Protein 3AQE (pdb70)

CATH classification: 1.10.150.510

GO terms:
  GO:0015026 coreceptor activity (F, IDA)
  GO:1990410 adrenomedullin receptor signaling pathway (P, IDA)
  GO:0150060 amylin receptor 2 signaling pathway (P, IDA)
  GO:0005886 plasma membrane (C, EXP)
  GO:0005515 protein binding (F, IPI)
  GO:0005764 lysosome (C, TAS)
  GO:0005886 plasma membrane (C, TAS)
  GO:0005905 clathrin-coated pit (C, TAS)
  GO:0001525 angiogenesis (P, IDA)
  GO:0034333 adherens junction assembly (P, IDA)
  GO:0005737 cytoplasm (C, IDA)
  GO:0005886 plasma membrane (C, IDA)
  GO:0009986 cell surface (C, IDA)
  GO:0043116 negative regulation of vascular permeability (P, IDA)
  GO:0010628 positive regulation of gene expression (P, IDA)
  GO:0015031 protein transport (P, IDA)
  GO:0043235 signaling receptor complex (C, IDA)
  GO:1903143 adrenomedullin receptor complex (C, IDA)
  GO:2000352 negative regulation of endothelial cell apoptotic process (P, IDA)
  GO:0031623 receptor internalization (P, IDA)

Nearest PDB structures (foldseek):
  2xvt-assembly6_D  TM=1.012E+00  e=6.527E-10  Homo sapiens
  3aqe-assembly6_F  TM=1.008E+00  e=2.332E-09  Homo sapiens
  2xvt-assembly1_F  TM=1.004E+00  e=2.332E-09  Homo sapiens
  3aqe-assembly7_C  TM=9.959E-01  e=2.332E-09  Homo sapiens
  3n7p-assembly1_R  TM=8.154E-01  e=2.521E-03  Homo sapiens

Secondary structure (DSSP, 8-state):
-HHHHHHHHHHHHHH--TTGGGTT----HHHHHHHHHHHHHHHHHTT--SS-HHHHHHHHHHIIIIITT--S--/-HHHHHHHHHHHHHH--TTGGGTT----HHHHHHHHHHHHHHHHHTT--SS-HHHHHHHHHHIIIIITT--S--/-HHHHHHHHHHHHHH--TTGGGTT----HHHHHHHHHHHHHHHHHTT--SS-HHHHHHHHHHIIIIITT--/-HHHHHHHHHHHHHH--TTGGGTT----HHHHHHHHHHHHHHHHHTT--SS-HHHHHHHHHHIIIIITT---/-HHHHHHHHHHHHHH--TTGGGTT----HHHHHHHHHHHHHHHHHTT--SS-HHHHHHHHHHIIIIITTS-S--/-HHHHHHHHHHHHHH--TTGGGTT----HHHHHHHHHHHHHHHHHTT--SS-HHHHHHHHHHIIIIITT----

Solvent-accessible surface area: 21920 Å² total

Sequence (438 aa):
NYETAVQFCWNHYKDQDPIEKDWCDWAISRPYSTLRDCLEHFAELFDLGFPNPLAERIIFETHQIHFANCSLVQNYETAVQFCWNHYKDQDPIEKDWCDWAISRPYSTLRDCLEHFAELFDLGFPNPLAERIIFETHQIHFANCSLVQNYETAVQFCWNHYKDQDPIEKDWCDWAISRPYSTLRDCLEHFAELFDLGFPNPLAERIIFETHQIHFANCSNYETAVQFCWNHYKDQDPIEKDWCDWAISRPYSTLRDCLEHFAELFDLGFPNPLAERIIFETHQIHFANCSLNYETAVQFCWNHYKDQDPIEKDWCDWAISRPYSTLRDCLEHFAELFDLGFPNPLAERIIFETHQIHFANCSLVQNYETAVQFCWNHYKDQDPIEKDWCDWAISRPYSTLRDCLEHFAELFDLGFPNPLAERIIFETHQIHFANCSLV

InterPro domains:
  IPR006985 Receptor activity modifying protein [PF04901] (66-172)
  IPR006985 Receptor activity modifying protein [PTHR14076] (7-173)
  IPR038126 RAMP domain superfamily [G3DSA:1.10.150.510] (47-139)

Organism: Homo sapiens (NCBI:txid9606)

Structure (mmCIF, N/CA/C/O backbone):
data_3AQE
#
_entry.id   3AQE
#
_cell.length_a   59.571
_cell.length_b   89.729
_cell.length_c   91.998
_cell.angle_alpha   90.00
_cell.angle_beta   90.00
_cell.angle_gamma   90.00
#
_symmetry.space_group_name_H-M   'P 21 21 21'
#
loop_
_entity.id
_entity.type
_entity.pdbx_description
1 polymer 'Receptor activity-modifying protein 2'
2 water water
#
loop_
_atom_site.group_PDB
_atom_site.id
_atom_site.type_symbol
_atom_site.label_atom_id
_atom_site.label_alt_id
_atom_site.label_comp_id
_atom_site.label_asym_id
_atom_site.label_entity_id
_atom_site.label_seq_id
_atom_site.pdbx_PDB_ins_code
_atom_site.Cartn_x
_atom_site.Cartn_y
_atom_site.Cartn_z
_atom_site.occupancy
_atom_site.B_iso_or_equiv
_atom_site.auth_seq_id
_atom_site.auth_comp_id
_atom_site.auth_asym_id
_atom_site.auth_atom_id
_atom_site.pdbx_PDB_model_num
ATOM 1 N N . ASN A 1 12 ? 2.279 75.259 57.979 1.00 51.45 60 ASN A N 1
ATOM 2 C CA . ASN A 1 12 ? 2.887 74.476 56.912 1.00 40.65 60 ASN A CA 1
ATOM 3 C C . ASN A 1 12 ? 4.398 74.706 56.844 1.00 42.13 60 ASN A C 1
ATOM 4 O O . ASN A 1 12 ? 4.855 75.769 56.424 1.00 34.62 60 ASN A O 1
ATOM 9 N N . TYR A 1 13 ? 5.169 73.707 57.263 1.00 31.08 61 TYR A N 1
ATOM 10 C CA . TYR A 1 13 ? 6.624 73.820 57.282 1.00 29.50 61 TYR A CA 1
ATOM 11 C C . TYR A 1 13 ? 7.194 73.902 55.870 1.00 23.85 61 TYR A C 1
ATOM 12 O O . TYR A 1 13 ? 8.179 74.604 55.631 1.00 27.16 61 TYR A O 1
ATOM 21 N N . GLU A 1 14 ? 6.569 73.185 54.939 1.00 26.44 62 GLU A N 1
ATOM 22 C CA . GLU A 1 14 ? 7.027 73.154 53.553 1.00 29.67 62 GLU A CA 1
ATOM 23 C C . GLU A 1 14 ? 7.010 74.547 52.934 1.00 33.86 62 GLU A C 1
ATOM 24 O O . GLU A 1 14 ? 7.913 74.914 52.181 1.00 32.29 62 GLU A O 1
ATOM 30 N N . THR A 1 15 ? 5.973 75.314 53.256 1.00 28.55 63 THR A N 1
ATOM 31 C CA . THR A 1 15 ? 5.838 76.677 52.756 1.00 30.15 63 THR A CA 1
ATOM 32 C C . THR A 1 15 ? 6.892 77.592 53.369 1.00 24.07 63 THR A C 1
ATOM 33 O O . THR A 1 15 ? 7.515 78.393 52.672 1.00 28.31 63 THR A O 1
ATOM 37 N N . ALA A 1 16 ? 7.085 77.468 54.679 1.00 18.31 64 ALA A N 1
ATOM 38 C CA . ALA A 1 16 ? 8.085 78.260 55.384 1.00 19.53 64 ALA A CA 1
ATOM 39 C C . ALA A 1 16 ? 9.487 77.974 54.851 1.00 21.00 64 ALA A C 1
ATOM 40 O O . ALA A 1 16 ? 10.307 78.883 54.719 1.00 13.34 64 ALA A O 1
ATOM 42 N N . VAL A 1 17 ? 9.757 76.708 54.543 1.00 17.84 65 VAL A N 1
ATOM 43 C CA . VAL A 1 17 ? 11.051 76.316 53.995 1.00 23.35 65 VAL A CA 1
ATOM 44 C C . VAL A 1 17 ? 11.304 76.968 52.635 1.00 20.89 65 VAL A C 1
ATOM 45 O O . VAL A 1 17 ? 12.408 77.442 52.363 1.00 17.00 65 VAL A O 1
ATOM 49 N N . GLN A 1 18 ? 10.281 77.003 51.787 1.00 22.59 66 GLN A N 1
ATOM 50 C CA . GLN A 1 18 ? 10.404 77.672 50.495 1.00 21.72 66 GLN A CA 1
ATOM 51 C C . GLN A 1 18 ? 10.686 79.160 50.675 1.00 26.95 66 GLN A C 1
ATOM 52 O O . GLN A 1 18 ? 11.431 79.759 49.899 1.00 25.65 66 GLN A O 1
ATOM 58 N N . PHE A 1 19 ? 10.092 79.745 51.709 1.00 21.73 67 PHE A N 1
ATOM 59 C CA . PHE A 1 19 ? 10.369 81.126 52.081 1.00 23.88 67 PHE A CA 1
ATOM 60 C C . PHE A 1 19 ? 11.837 81.309 52.477 1.00 27.89 67 PHE A C 1
ATOM 61 O O . PHE A 1 19 ? 12.485 82.271 52.056 1.00 21.70 67 PHE A O 1
ATOM 69 N N . CYS A 1 20 ? 12.358 80.389 53.287 1.00 20.40 68 CYS A N 1
ATOM 70 C CA . CYS A 1 20 ? 13.765 80.432 53.681 1.00 23.34 68 CYS A CA 1
ATOM 71 C C . CYS A 1 20 ? 14.651 80.293 52.453 1.00 18.97 68 CYS A C 1
ATOM 72 O O . CYS A 1 20 ? 15.582 81.071 52.250 1.00 17.89 68 CYS A O 1
ATOM 75 N N . TRP A 1 21 ? 14.336 79.300 51.628 1.00 19.50 69 TRP A N 1
ATOM 76 C CA . TRP A 1 21 ? 15.144 78.972 50.463 1.00 17.71 69 TRP A CA 1
ATOM 77 C C . TRP A 1 21 ? 15.165 80.095 49.430 1.00 20.84 69 TRP A C 1
ATOM 78 O O . TRP A 1 21 ? 16.201 80.364 48.820 1.00 22.28 69 TRP A O 1
ATOM 89 N N . ASN A 1 22 ? 14.023 80.748 49.232 1.00 22.35 70 ASN A N 1
ATOM 90 C CA . ASN A 1 22 ? 13.947 81.838 48.264 1.00 22.31 70 ASN A CA 1
ATOM 91 C C . ASN A 1 22 ? 14.653 83.111 48.727 1.00 24.81 70 ASN A C 1
ATOM 92 O O . ASN A 1 22 ? 15.181 83.858 47.906 1.00 28.47 70 ASN A O 1
ATOM 97 N N . HIS A 1 23 ? 14.662 83.364 50.033 1.00 19.39 71 HIS A N 1
ATOM 98 C CA . HIS A 1 23 ? 15.431 84.485 50.562 1.00 21.46 71 HIS A CA 1
ATOM 99 C C . HIS A 1 23 ? 16.924 84.220 50.384 1.00 24.47 71 HIS A C 1
ATOM 100 O O . HIS A 1 23 ? 17.690 85.113 50.017 1.00 22.09 71 HIS A O 1
ATOM 107 N N . TYR A 1 24 ? 17.322 82.979 50.647 1.00 17.49 72 TYR A N 1
ATOM 108 C CA . TYR A 1 24 ? 18.705 82.543 50.494 1.00 19.64 72 TYR A CA 1
ATOM 109 C C . TYR A 1 24 ? 19.157 82.662 49.041 1.00 19.68 72 TYR A C 1
ATOM 110 O O . TYR A 1 24 ? 20.241 83.177 48.761 1.00 16.09 72 TYR A O 1
ATOM 119 N N . LYS A 1 25 ? 18.325 82.183 48.119 1.00 19.37 73 LYS A N 1
ATOM 120 C CA . LYS A 1 25 ? 18.632 82.287 46.695 1.00 23.06 73 LYS A CA 1
ATOM 121 C C . LYS A 1 25 ? 18.781 83.744 46.258 1.00 25.05 73 LYS A C 1
ATOM 122 O O . LYS A 1 25 ? 19.636 84.063 45.429 1.00 27.73 73 LYS A O 1
ATOM 128 N N . ASP A 1 26 ? 17.962 84.626 46.825 1.00 26.56 74 ASP A N 1
ATOM 129 C CA . ASP A 1 26 ? 18.048 86.051 46.513 1.00 28.20 74 ASP A CA 1
ATOM 130 C C . ASP A 1 26 ? 19.372 86.666 46.969 1.00 25.36 74 ASP A C 1
ATOM 131 O O . ASP A 1 26 ? 19.854 87.624 46.370 1.00 29.98 74 ASP A O 1
ATOM 136 N N . GLN A 1 27 ? 19.954 86.118 48.032 1.00 25.09 75 GLN A N 1
ATOM 137 C CA . GLN A 1 27 ? 21.237 86.606 48.530 1.00 26.75 75 GLN A CA 1
ATOM 138 C C . GLN A 1 27 ? 22.403 86.007 47.749 1.00 24.38 75 GLN A C 1
ATOM 139 O O . GLN A 1 27 ? 23.427 86.660 47.549 1.00 26.46 75 GLN A O 1
ATOM 153 N N . ASP A 1 29 ? 22.360 84.602 44.482 1.00 25.50 77 ASP A N 1
ATOM 154 C CA . ASP A 1 29 ? 22.381 84.958 43.057 1.00 27.45 77 ASP A CA 1
ATOM 155 C C . ASP A 1 29 ? 23.302 86.130 42.662 1.00 26.42 77 ASP A C 1
ATOM 156 O O . ASP A 1 29 ? 24.061 86.008 41.702 1.00 31.78 77 ASP A O 1
ATOM 161 N N . PRO A 1 30 ? 23.242 87.265 43.391 1.00 31.52 78 PRO A N 1
ATOM 162 C CA . PRO A 1 30 ? 24.054 88.412 42.959 1.00 34.26 78 PRO A CA 1
ATOM 163 C C . PRO A 1 30 ? 25.555 88.236 43.197 1.00 42.67 78 PRO A C 1
ATOM 164 O O . PRO A 1 30 ? 26.348 89.036 42.700 1.00 38.13 78 PRO A O 1
ATOM 168 N N . ILE A 1 31 ? 25.938 87.209 43.949 1.00 27.30 79 ILE A N 1
ATOM 169 C CA . ILE A 1 31 ? 27.340 87.006 44.297 1.00 22.09 79 ILE A CA 1
ATOM 170 C C . ILE A 1 31 ? 27.879 85.653 43.832 1.00 25.31 79 ILE A C 1
ATOM 171 O O . ILE A 1 31 ? 28.705 85.039 44.510 1.00 19.42 79 ILE A O 1
ATOM 176 N N . GLU A 1 32 ? 27.420 85.207 42.666 1.00 24.86 80 GLU A N 1
ATOM 177 C CA . GLU A 1 32 ? 27.814 83.915 42.108 1.00 26.31 80 GLU A CA 1
ATOM 178 C C . GLU A 1 32 ? 29.324 83.803 41.910 1.00 31.28 80 GLU A C 1
ATOM 179 O O . GLU A 1 32 ? 29.890 82.707 41.942 1.00 36.27 80 GLU A O 1
ATOM 185 N N . LYS A 1 33 ? 29.971 84.947 41.716 1.00 43.30 81 LYS A N 1
ATOM 186 C CA . LYS A 1 33 ? 31.411 85.003 41.509 1.00 42.44 81 LYS A CA 1
ATOM 187 C C . LYS A 1 33 ? 32.146 84.673 42.807 1.00 47.47 81 LYS A C 1
ATOM 188 O O . LYS A 1 33 ? 33.324 84.315 42.792 1.00 49.59 81 LYS A O 1
ATOM 194 N N . ASP A 1 34 ? 31.437 84.777 43.929 1.00 27.90 82 ASP A N 1
ATOM 195 C CA . ASP A 1 34 ? 32.046 84.602 45.244 1.00 27.38 82 ASP A CA 1
ATOM 196 C C . ASP A 1 34 ? 31.425 83.477 46.073 1.00 24.31 82 ASP A C 1
ATOM 197 O O . ASP A 1 34 ? 31.494 83.503 47.302 1.00 24.05 82 ASP A O 1
ATOM 202 N N . TRP A 1 35 ? 30.822 82.494 45.410 1.00 19.35 83 TRP A N 1
ATOM 203 C CA . TRP A 1 35 ? 30.232 81.361 46.123 1.00 18.35 83 TRP A CA 1
ATOM 204 C C . TRP A 1 35 ? 31.291 80.539 46.859 1.00 21.33 83 TRP A C 1
ATOM 205 O O . TRP A 1 35 ? 30.980 79.823 47.809 1.00 19.89 83 TRP A O 1
ATOM 216 N N . CYS A 1 36 ? 32.543 80.663 46.424 1.00 20.22 84 CYS A N 1
ATOM 217 C CA . CYS A 1 36 ? 33.648 79.936 47.040 1.00 20.71 84 CYS A CA 1
ATOM 218 C C . CYS A 1 36 ? 34.411 80.781 48.049 1.00 20.15 84 CYS A C 1
ATOM 219 O O . CYS A 1 36 ? 35.422 80.336 48.597 1.00 22.44 84 CYS A O 1
ATOM 222 N N . ASP A 1 37 ? 33.938 82.001 48.289 1.00 12.15 85 ASP A N 1
ATOM 223 C CA . ASP A 1 37 ? 34.507 82.812 49.358 1.00 19.35 85 ASP A CA 1
ATOM 224 C C . ASP A 1 37 ? 33.894 82.345 50.680 1.00 22.63 85 ASP A C 1
ATOM 225 O O . ASP A 1 37 ? 32.911 82.913 51.162 1.00 16.72 85 ASP A O 1
ATOM 230 N N . TRP A 1 38 ? 34.504 81.317 51.263 1.00 16.83 86 TRP A N 1
ATOM 231 C CA . TRP A 1 38 ? 33.956 80.611 52.422 1.00 20.98 86 TRP A CA 1
ATOM 232 C C . TRP A 1 38 ? 33.480 81.498 53.574 1.00 23.11 86 TRP A C 1
ATOM 233 O O . TRP A 1 38 ? 32.348 81.359 54.024 1.00 20.83 86 TRP A O 1
ATOM 244 N N . ALA A 1 39 ? 34.329 82.406 54.047 1.00 26.00 87 ALA A N 1
ATOM 245 C CA . ALA A 1 39 ? 33.938 83.286 55.145 1.00 30.81 87 ALA A CA 1
ATOM 246 C C . ALA A 1 39 ? 32.776 84.189 54.748 1.00 29.69 87 ALA A C 1
ATOM 247 O O . ALA A 1 39 ? 31.937 84.542 55.576 1.00 35.65 87 ALA A O 1
ATOM 257 N N . ILE A 1 41 ? 30.282 83.618 52.165 1.00 25.08 89 ILE A N 1
ATOM 258 C CA . ILE A 1 41 ? 28.998 82.939 51.967 1.00 20.10 89 ILE A CA 1
ATOM 259 C C . ILE A 1 41 ? 28.458 82.286 53.238 1.00 16.22 89 ILE A C 1
ATOM 260 O O . ILE A 1 41 ? 27.310 81.844 53.272 1.00 18.67 89 ILE A O 1
ATOM 265 N N . SER A 1 42 ? 29.283 82.214 54.278 1.00 18.45 90 SER A N 1
ATOM 266 C CA . SER A 1 42 ? 28.847 81.610 55.533 1.00 26.34 90 SER A CA 1
ATOM 267 C C . SER A 1 42 ? 27.745 82.437 56.198 1.00 22.92 90 SER A C 1
ATOM 268 O O . SER A 1 42 ? 26.938 81.906 56.963 1.00 20.11 90 SER A O 1
ATOM 271 N N . ARG A 1 43 ? 27.706 83.734 55.899 1.00 30.66 91 ARG A N 1
ATOM 272 C CA . ARG A 1 43 ? 26.678 84.607 56.469 1.00 30.97 91 ARG A CA 1
ATOM 273 C C . ARG A 1 43 ? 25.270 84.332 55.921 1.00 23.96 91 ARG A C 1
ATOM 274 O O . ARG A 1 43 ? 24.344 84.116 56.704 1.00 31.89 91 ARG A O 1
ATOM 282 N N . PRO A 1 44 ? 25.090 84.345 54.582 1.00 19.75 92 PRO A N 1
ATOM 283 C CA . PRO A 1 44 ? 23.732 84.016 54.129 1.00 16.59 92 PRO A CA 1
ATOM 284 C C . PRO A 1 44 ? 23.378 82.552 54.383 1.00 19.18 92 PRO A C 1
ATOM 285 O O . PRO A 1 44 ? 22.201 82.233 54.539 1.00 15.69 92 PRO A O 1
ATOM 289 N N . TYR A 1 45 ? 24.380 81.679 54.430 1.00 17.50 93 TYR A N 1
ATOM 290 C CA . TYR A 1 45 ? 24.143 80.272 54.739 1.00 15.09 93 TYR A CA 1
ATOM 291 C C . TYR A 1 45 ? 23.705 80.087 56.194 1.00 16.71 93 TYR A C 1
ATOM 292 O O . TYR A 1 45 ? 22.834 79.270 56.485 1.00 15.58 93 TYR A O 1
ATOM 301 N N . SER A 1 46 ? 24.315 80.842 57.105 1.00 13.34 94 SER A N 1
ATOM 302 C CA . SER A 1 46 ? 23.937 80.784 58.516 1.00 22.47 94 SER A CA 1
ATOM 303 C C . SER A 1 46 ? 22.498 81.248 58.727 1.00 19.85 94 SER A C 1
ATOM 304 O O . SER A 1 46 ? 21.774 80.687 59.551 1.00 22.31 94 SER A O 1
ATOM 307 N N . THR A 1 47 ? 22.087 82.272 57.984 1.00 20.23 95 THR A N 1
ATOM 308 C CA . THR A 1 47 ? 20.719 82.768 58.084 1.00 19.27 95 THR A CA 1
ATOM 309 C C . THR A 1 47 ? 19.736 81.722 57.580 1.00 18.01 95 THR A C 1
ATOM 310 O O . THR A 1 47 ? 18.654 81.559 58.141 1.00 16.53 95 THR A O 1
ATOM 314 N N . LEU A 1 48 ? 20.119 81.024 56.514 1.00 21.88 96 LEU A N 1
ATOM 315 C CA . LEU A 1 48 ? 19.319 79.926 55.983 1.00 20.31 96 LEU A CA 1
ATOM 316 C C . LEU A 1 48 ? 19.104 78.857 57.049 1.00 16.40 96 LEU A C 1
ATOM 317 O O . LEU A 1 48 ? 17.973 78.443 57.298 1.00 16.78 96 LEU A O 1
ATOM 322 N N . ARG A 1 49 ? 20.191 78.421 57.683 1.00 17.05 97 ARG A N 1
ATOM 323 C CA . ARG A 1 49 ? 20.104 77.432 58.757 1.00 14.08 97 ARG A CA 1
ATOM 324 C C . ARG A 1 49 ? 19.260 77.924 59.937 1.00 23.15 97 ARG A C 1
ATOM 325 O O . ARG A 1 49 ? 18.464 77.165 60.492 1.00 18.89 97 ARG A O 1
ATOM 333 N N . ASP A 1 50 ? 19.433 79.189 60.313 1.00 20.33 98 ASP A N 1
ATOM 334 C CA . ASP A 1 50 ? 18.646 79.776 61.394 1.00 24.05 98 ASP A CA 1
ATOM 335 C C . ASP A 1 50 ? 17.169 79.803 61.036 1.00 25.04 98 ASP A C 1
ATOM 336 O O . ASP A 1 50 ? 16.306 79.585 61.887 1.00 22.39 98 ASP A O 1
ATOM 341 N N . CYS A 1 51 ? 16.893 80.082 59.767 1.00 21.17 99 CYS A N 1
ATOM 342 C CA . CYS A 1 51 ? 15.530 80.161 59.264 1.00 18.59 99 CYS A CA 1
ATOM 343 C C . CYS A 1 51 ? 14.874 78.787 59.283 1.00 25.39 99 CYS A C 1
ATOM 344 O O . CYS A 1 51 ? 13.739 78.638 59.737 1.00 24.80 99 CYS A O 1
ATOM 347 N N . LEU A 1 52 ? 15.601 77.783 58.800 1.00 15.35 100 LEU A N 1
ATOM 348 C CA . LEU A 1 52 ? 15.089 76.417 58.759 1.00 18.53 100 LEU A CA 1
ATOM 349 C C . LEU A 1 52 ? 14.795 75.891 60.161 1.00 15.96 100 LEU A C 1
ATOM 350 O O . LEU A 1 52 ? 13.819 75.169 60.365 1.00 18.25 100 LEU A O 1
ATOM 355 N N . GLU A 1 53 ? 15.635 76.265 61.122 1.00 21.71 101 GLU A N 1
ATOM 356 C CA . GLU A 1 53 ? 15.465 75.818 62.505 1.00 22.67 101 GLU A CA 1
ATOM 357 C C . GLU A 1 53 ? 14.318 76.556 63.189 1.00 23.21 101 GLU A C 1
ATOM 358 O O . GLU A 1 53 ? 13.534 75.953 63.922 1.00 22.09 101 GLU A O 1
A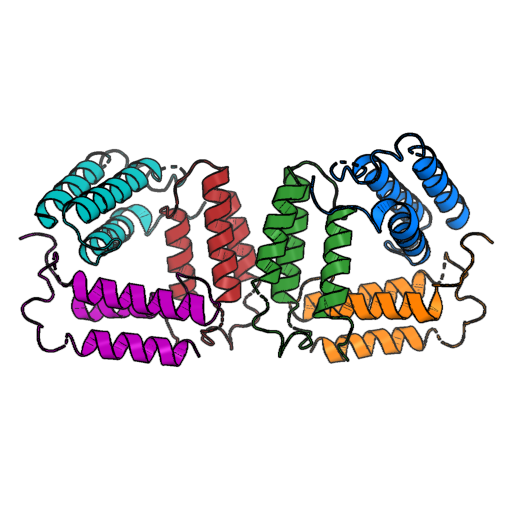TOM 364 N N . HIS A 1 54 ? 14.231 77.862 62.944 1.00 22.02 102 HIS A N 1
ATOM 365 C CA . HIS A 1 54 ? 13.172 78.695 63.507 1.00 29.61 102 HIS A CA 1
ATOM 366 C C . HIS A 1 54 ? 11.787 78.133 63.212 1.00 25.74 102 HIS A C 1
ATOM 367 O O . HIS A 1 54 ? 10.977 77.940 64.121 1.00 25.34 102 HIS A O 1
ATOM 374 N N . PHE A 1 55 ? 11.514 77.867 61.941 1.00 20.95 103 PHE A N 1
ATOM 375 C CA . PHE A 1 55 ? 10.202 77.358 61.564 1.00 26.04 103 PHE A CA 1
ATOM 376 C C . PHE A 1 55 ? 9.988 75.909 61.988 1.00 25.98 103 PHE A C 1
ATOM 377 O O . PHE A 1 55 ? 8.859 75.510 62.267 1.00 20.76 103 PHE A O 1
ATOM 385 N N . ALA A 1 56 ? 11.062 75.127 62.044 1.00 20.70 104 ALA A N 1
ATOM 386 C CA . ALA A 1 56 ? 10.967 73.764 62.558 1.00 24.09 104 ALA A CA 1
ATOM 387 C C . ALA A 1 56 ? 10.466 73.802 64.000 1.00 31.63 104 ALA A C 1
ATOM 388 O O . ALA A 1 56 ? 9.569 73.047 64.381 1.00 28.30 104 ALA A O 1
ATOM 390 N N . GLU A 1 57 ? 11.051 74.702 64.785 1.00 26.12 105 GLU A N 1
ATOM 391 C CA . GLU A 1 57 ? 10.653 74.924 66.170 1.00 31.83 105 GLU A CA 1
ATOM 392 C C . GLU A 1 57 ? 9.237 75.466 66.256 1.00 31.96 105 GLU A C 1
ATOM 393 O O . GLU A 1 57 ? 8.474 75.094 67.146 1.00 36.59 105 GLU A O 1
ATOM 399 N N . LEU A 1 58 ? 8.893 76.352 65.329 1.00 29.75 106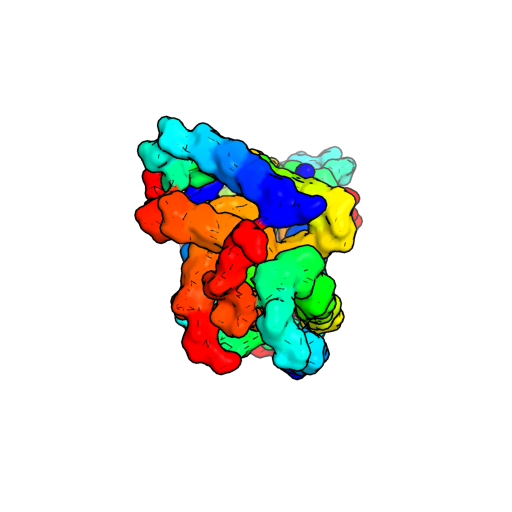 LEU A N 1
ATOM 400 C CA . LEU A 1 58 ? 7.574 76.971 65.319 1.00 35.98 106 LEU A CA 1
ATOM 401 C C . LEU A 1 58 ? 6.491 75.931 65.054 1.00 40.03 106 LEU A C 1
ATOM 402 O O . LEU A 1 58 ? 5.390 76.016 65.599 1.00 33.50 106 LEU A O 1
ATOM 407 N N . PHE A 1 59 ? 6.815 74.941 64.225 1.00 29.97 107 PHE A N 1
ATOM 408 C CA . PHE A 1 59 ? 5.864 73.887 63.886 1.00 28.52 107 PHE A CA 1
ATOM 409 C C . PHE A 1 59 ? 6.073 72.597 64.685 1.00 28.15 107 PHE A C 1
ATOM 410 O O . PHE A 1 59 ? 5.514 71.555 64.346 1.00 24.57 107 PHE A O 1
ATOM 418 N N . ASP A 1 60 ? 6.873 72.685 65.746 1.00 33.41 108 ASP A N 1
ATOM 419 C CA . ASP A 1 60 ? 7.098 71.572 66.676 1.00 32.36 108 ASP A CA 1
ATOM 420 C C . ASP A 1 60 ? 7.659 70.315 66.017 1.00 26.69 108 ASP A C 1
ATOM 421 O O . ASP A 1 60 ? 7.371 69.195 66.441 1.00 30.78 108 ASP A O 1
ATOM 426 N N . LEU A 1 61 ? 8.460 70.514 64.978 1.00 30.06 109 LEU A N 1
ATOM 427 C CA . LEU A 1 61 ? 9.178 69.424 64.336 1.00 23.41 109 LEU A CA 1
ATOM 428 C C . LEU A 1 61 ? 10.614 69.432 64.860 1.00 19.89 109 LEU A C 1
ATOM 429 O O . LEU A 1 61 ? 11.095 70.455 65.360 1.00 26.15 109 LEU A O 1
ATOM 434 N N . GLY A 1 62 ? 11.299 68.299 64.763 1.00 23.83 110 GLY A N 1
ATOM 435 C CA . GLY A 1 62 ? 12.676 68.235 65.211 1.00 20.44 110 GLY A CA 1
ATOM 436 C C . GLY A 1 62 ? 13.595 68.948 64.241 1.00 24.81 110 GLY A C 1
ATOM 437 O O . GLY A 1 62 ? 13.230 69.164 63.082 1.00 20.53 110 GLY A O 1
ATOM 438 N N . PHE A 1 63 ? 14.777 69.330 64.718 1.00 22.15 111 PHE A N 1
ATOM 439 C CA . PHE A 1 63 ? 15.834 69.834 63.844 1.00 26.54 111 PHE A CA 1
ATOM 440 C C . PHE A 1 63 ? 17.165 69.182 64.223 1.00 25.73 111 PHE A C 1
ATOM 441 O O . PHE A 1 63 ? 17.540 69.180 65.393 1.00 31.22 111 PHE A O 1
ATOM 449 N N . PRO A 1 64 ? 17.897 68.644 63.232 1.00 19.59 112 PRO A N 1
ATOM 450 C CA . PRO A 1 64 ? 17.586 68.671 61.797 1.00 22.27 112 PRO A CA 1
ATOM 451 C C . PRO A 1 64 ? 16.445 67.719 61.445 1.00 22.98 112 PRO A C 1
ATOM 452 O O . PRO A 1 64 ? 16.173 66.784 62.198 1.00 23.77 112 PRO A O 1
ATOM 456 N N . ASN A 1 65 ? 15.773 67.984 60.329 1.00 13.39 113 ASN A N 1
ATOM 457 C CA . ASN A 1 65 ? 14.724 67.112 59.819 1.00 11.69 113 ASN A CA 1
ATOM 458 C C . ASN A 1 65 ? 15.001 66.860 58.333 1.00 16.34 113 ASN A C 1
ATOM 459 O O . ASN A 1 65 ? 15.829 67.555 57.741 1.00 16.18 113 ASN A O 1
ATOM 464 N N . PRO A 1 66 ? 14.342 65.851 57.732 1.00 19.19 114 PRO A N 1
ATOM 465 C CA . PRO A 1 66 ? 14.681 65.484 56.349 1.00 20.11 114 PRO A CA 1
ATOM 466 C C . PRO A 1 66 ? 14.531 66.612 55.332 1.00 18.83 114 PRO A C 1
ATOM 467 O O . PRO A 1 66 ? 15.415 66.763 54.487 1.00 15.62 114 PRO A O 1
ATOM 471 N N . LEU A 1 67 ? 13.448 67.384 55.402 1.00 13.92 115 LEU A N 1
ATOM 472 C CA . LEU A 1 67 ? 13.249 68.473 54.445 1.00 17.27 115 LEU A CA 1
ATOM 473 C C . LEU A 1 67 ? 14.359 69.513 54.551 1.00 20.01 115 LEU A C 1
ATOM 474 O O . LEU A 1 67 ? 14.936 69.920 53.537 1.00 15.12 115 LEU A O 1
ATOM 479 N N . ALA A 1 68 ? 14.652 69.940 55.776 1.00 13.79 116 ALA A N 1
ATOM 480 C CA . ALA A 1 68 ? 15.743 70.881 56.008 1.00 15.49 116 ALA A CA 1
ATOM 481 C C . ALA A 1 68 ? 17.045 70.331 55.443 1.00 18.81 116 ALA A C 1
ATOM 482 O O . ALA A 1 68 ? 17.805 71.054 54.803 1.00 14.81 116 ALA A O 1
ATOM 484 N N . GLU A 1 69 ? 17.294 69.044 55.668 1.00 16.89 117 GLU A N 1
ATOM 485 C CA . GLU A 1 69 ? 18.517 68.420 55.176 1.00 21.91 117 GLU A CA 1
ATOM 486 C C . GLU A 1 69 ? 18.567 68.326 53.650 1.00 18.38 117 GLU A C 1
ATOM 487 O O . GLU A 1 69 ? 19.651 68.368 53.072 1.00 16.94 117 GLU A O 1
ATOM 493 N N . ARG A 1 70 ? 17.413 68.210 52.995 1.00 17.43 118 ARG A N 1
ATOM 494 C CA . ARG A 1 70 ? 17.400 68.227 51.534 1.00 17.65 118 ARG A CA 1
ATOM 495 C C . ARG A 1 70 ? 17.834 69.600 51.038 1.00 18.88 118 ARG A C 1
ATOM 496 O O . ARG A 1 70 ? 18.596 69.712 50.082 1.00 18.65 118 ARG A O 1
ATOM 504 N N . ILE A 1 71 ? 17.348 70.640 51.704 1.00 10.91 119 ILE A N 1
ATOM 505 C CA . ILE A 1 71 ? 17.736 72.008 51.385 1.00 12.09 119 ILE A CA 1
ATOM 506 C C . ILE A 1 71 ? 19.244 72.209 51.540 1.00 16.88 119 ILE A C 1
ATOM 507 O O . ILE A 1 71 ? 19.890 72.802 50.673 1.00 15.63 119 ILE A O 1
ATOM 512 N N . ILE A 1 72 ? 19.802 71.701 52.636 1.00 13.65 120 ILE A N 1
ATOM 513 C CA . ILE A 1 72 ? 21.245 71.777 52.866 1.00 11.43 120 ILE A CA 1
ATOM 514 C C . ILE A 1 72 ? 22.018 71.050 51.761 1.00 18.20 120 ILE A C 1
ATOM 515 O O . ILE A 1 72 ? 23.040 71.544 51.273 1.00 13.43 120 ILE A O 1
ATOM 520 N N . PHE A 1 73 ? 21.520 69.886 51.353 1.00 12.77 121 PHE A N 1
ATOM 521 C CA . PHE A 1 73 ? 22.155 69.129 50.281 1.00 17.22 121 PHE A CA 1
ATOM 522 C C . PHE A 1 73 ? 22.035 69.863 48.941 1.00 17.28 121 PHE A C 1
ATOM 523 O O . PHE A 1 73 ? 22.964 69.842 48.134 1.00 16.50 121 PHE A O 1
ATOM 531 N N . GLU A 1 74 ? 20.897 70.518 48.721 1.00 16.45 122 GLU A N 1
ATOM 532 C CA . GLU A 1 74 ? 20.670 71.293 47.500 1.00 17.73 122 GLU A CA 1
ATOM 533 C C . GLU A 1 74 ? 21.670 72.435 47.311 1.00 20.85 122 GLU A C 1
ATOM 534 O O . GLU A 1 74 ? 22.231 72.592 46.225 1.00 16.97 122 GLU A O 1
ATOM 540 N N . THR A 1 75 ? 21.896 73.235 48.351 1.00 9.92 123 THR A N 1
ATOM 541 C CA . THR A 1 75 ? 22.855 74.330 48.215 1.00 13.90 123 THR A CA 1
ATOM 542 C C . THR A 1 75 ? 24.276 73.809 48.020 1.00 17.28 123 THR A C 1
ATOM 543 O O . THR A 1 75 ? 25.051 74.391 47.263 1.00 10.92 123 THR A O 1
ATOM 547 N N . HIS A 1 76 ? 24.616 72.705 48.680 1.00 14.88 124 HIS A N 1
ATOM 548 C CA . HIS A 1 76 ? 25.931 72.107 48.473 1.00 18.87 124 HIS A CA 1
ATOM 549 C C . HIS A 1 76 ? 26.094 71.619 47.038 1.00 17.56 124 HIS A C 1
ATOM 550 O O . HIS A 1 76 ? 27.174 71.723 46.456 1.00 16.36 124 HIS A O 1
ATOM 557 N N . GLN A 1 77 ? 25.012 71.100 46.469 1.00 16.13 125 GLN A N 1
ATOM 558 C CA . GLN A 1 77 ? 25.028 70.626 45.089 1.00 19.31 125 GLN A CA 1
ATOM 559 C C . GLN A 1 77 ? 25.173 71.765 44.077 1.00 22.71 125 GLN A C 1
ATOM 560 O O . GLN A 1 77 ? 25.964 71.675 43.140 1.00 18.82 125 GLN A O 1
ATOM 566 N N . ILE A 1 78 ? 24.421 72.844 44.267 1.00 16.29 126 ILE A N 1
ATOM 567 C CA . ILE A 1 78 ? 24.388 73.904 43.258 1.00 16.26 126 ILE A CA 1
ATOM 568 C C . ILE A 1 78 ? 25.379 75.049 43.498 1.00 19.91 126 ILE A C 1
ATOM 569 O O . ILE A 1 78 ? 25.779 75.734 42.559 1.00 20.44 126 ILE A O 1
ATOM 574 N N . HIS A 1 79 ? 25.793 75.246 44.746 1.00 14.11 127 HIS A N 1
ATOM 575 C CA . HIS A 1 79 ? 26.670 76.372 45.078 1.00 17.56 127 HIS A CA 1
ATOM 576 C C . HIS A 1 79 ? 28.122 75.994 45.392 1.00 19.51 127 HIS A C 1
ATOM 577 O O . HIS A 1 79 ? 29.052 76.603 44.864 1.00 17.41 127 HIS A O 1
ATOM 584 N N . PHE A 1 80 ? 28.312 74.981 46.233 1.00 12.60 128 PHE A N 1
ATOM 585 C CA . PHE A 1 80 ? 29.618 74.730 46.849 1.00 20.51 128 PHE A CA 1
ATOM 586 C C . PHE A 1 80 ? 30.377 73.507 46.317 1.00 19.14 128 PHE A C 1
ATOM 587 O O . PHE A 1 80 ? 31.577 73.377 46.554 1.00 16.57 128 PHE A O 1
ATOM 595 N N . ALA A 1 81 ? 29.687 72.634 45.585 1.00 15.95 129 ALA A N 1
ATOM 596 C CA . ALA A 1 81 ? 30.257 71.352 45.150 1.00 22.18 129 ALA A CA 1
ATOM 597 C C . ALA A 1 81 ? 31.623 71.434 44.454 1.00 21.56 129 ALA A C 1
ATOM 598 O O . ALA A 1 81 ? 32.498 70.603 44.698 1.00 18.49 129 ALA A O 1
ATOM 600 N N . ASN A 1 82 ? 31.817 72.435 43.604 1.00 21.00 130 ASN A N 1
ATOM 601 C CA . ASN A 1 82 ? 33.051 72.503 42.825 1.00 15.29 130 ASN A CA 1
ATOM 602 C C . ASN A 1 82 ? 33.995 73.636 43.229 1.00 22.58 130 ASN A C 1
ATOM 603 O O . ASN A 1 82 ? 34.908 73.999 42.483 1.00 17.62 130 ASN A O 1
ATOM 608 N N . CYS A 1 83 ? 33.776 74.183 44.419 1.00 22.53 131 CYS A N 1
ATOM 609 C CA . CYS A 1 83 ? 34.628 75.246 44.934 1.00 21.62 131 CYS A CA 1
ATOM 610 C C . CYS A 1 83 ? 35.968 74.708 45.417 1.00 21.35 131 CYS A C 1
ATOM 611 O O . CYS A 1 83 ? 36.066 73.562 45.860 1.00 18.10 131 CYS A O 1
ATOM 614 N N . SER A 1 84 ? 36.999 75.541 45.313 1.00 20.12 132 SER A N 1
ATOM 615 C CA . SER A 1 84 ? 38.301 75.216 45.877 1.00 12.79 132 SER A CA 1
ATOM 616 C C . SER A 1 84 ? 38.226 75.400 47.386 1.00 17.03 132 SER A C 1
ATOM 617 O O . SER A 1 84 ? 37.531 76.292 47.873 1.00 12.88 132 SER A O 1
ATOM 620 N N . LEU A 1 85 ? 38.935 74.559 48.130 1.00 19.35 133 LEU A N 1
ATOM 621 C CA . LEU A 1 85 ? 38.864 74.623 49.585 1.00 22.12 133 LEU A CA 1
ATOM 622 C C . LEU A 1 85 ? 39.653 75.804 50.165 1.00 24.11 133 LEU A C 1
ATOM 623 O O . LEU A 1 85 ? 39.425 76.202 51.307 1.00 25.63 133 LEU A O 1
ATOM 628 N N . VAL A 1 86 ? 40.576 76.356 49.375 1.00 26.30 134 VAL A N 1
ATOM 629 C CA . VAL A 1 86 ? 41.400 77.490 49.804 1.00 29.68 134 VAL A CA 1
ATOM 630 C C . VAL A 1 86 ? 41.588 78.520 48.686 1.00 37.73 134 VAL A C 1
ATOM 631 O O . VAL A 1 86 ? 41.618 78.165 47.504 1.00 29.01 134 VAL A O 1
ATOM 635 N N . GLN A 1 87 ? 41.704 79.791 49.070 1.00 54.55 135 GLN A N 1
ATOM 636 C CA . GLN A 1 87 ? 42.257 80.836 48.203 1.00 66.73 135 GLN A CA 1
ATOM 637 C C . GLN A 1 87 ? 41.421 81.186 46.981 1.00 79.50 135 GLN A C 1
ATOM 638 O O . GLN A 1 87 ? 40.327 81.730 47.113 1.00 77.33 135 GLN A O 1
ATOM 644 N N . ASN B 1 12 ? 27.719 47.589 72.666 1.00 43.01 60 ASN B N 1
ATOM 645 C CA . ASN B 1 12 ? 28.542 48.506 71.883 1.00 39.76 60 ASN B CA 1
ATOM 646 C C . ASN B 1 12 ? 27.735 49.315 70.871 1.00 44.57 60 ASN B C 1
ATOM 647 O O . ASN B 1 12 ? 26.557 49.036 70.638 1.00 39.74 60 ASN B O 1
ATOM 652 N N . TYR B 1 13 ? 28.378 50.310 70.265 1.00 33.60 61 TYR B N 1
ATOM 653 C CA . TYR B 1 13 ? 27.685 51.246 69.383 1.00 28.77 61 TYR B CA 1
ATOM 654 C C . TYR B 1 13 ? 27.150 50.621 68.095 1.00 29.48 61 TYR B C 1
ATOM 655 O O . TYR B 1 13 ? 26.056 50.975 67.652 1.00 26.88 61 TYR B O 1
ATOM 664 N N . GLU B 1 14 ? 27.914 49.712 67.489 1.00 20.13 62 GLU B N 1
ATOM 665 C CA . GLU B 1 14 ? 27.485 49.070 66.245 1.00 33.99 62 GLU B CA 1
ATOM 666 C C . GLU B 1 14 ? 26.143 48.370 66.416 1.00 26.63 62 GLU B C 1
ATOM 667 O O . GLU B 1 14 ? 25.252 48.502 65.578 1.00 32.68 62 GLU B O 1
ATOM 673 N N . THR B 1 15 ? 26.011 47.628 67.509 1.00 28.25 63 THR B N 1
ATOM 674 C CA . THR B 1 15 ? 24.772 46.926 67.818 1.00 27.07 63 THR B CA 1
ATOM 675 C C . THR B 1 15 ? 23.674 47.927 68.166 1.00 28.80 63 THR B C 1
ATOM 676 O O . THR B 1 15 ? 22.508 47.733 67.820 1.00 29.27 63 THR B O 1
ATOM 680 N N . ALA B 1 16 ? 24.058 49.001 68.849 1.00 23.41 64 ALA B N 1
ATOM 681 C CA . ALA B 1 16 ? 23.122 50.062 69.198 1.00 25.41 64 ALA B CA 1
ATOM 682 C C . ALA B 1 16 ? 22.544 50.703 67.937 1.00 27.21 64 ALA B C 1
ATOM 683 O O . ALA B 1 16 ? 21.339 50.955 67.850 1.00 18.75 64 ALA B O 1
ATOM 685 N N . VAL B 1 17 ? 23.411 50.958 66.962 1.00 21.79 65 VAL B N 1
ATOM 686 C CA . VAL B 1 17 ? 22.986 51.530 65.690 1.00 23.09 65 VAL B CA 1
ATOM 687 C C . VAL B 1 17 ? 21.975 50.627 64.983 1.00 25.97 65 VAL B C 1
ATOM 688 O O . VAL B 1 17 ? 20.991 51.109 64.420 1.00 24.66 65 VAL B O 1
ATOM 692 N N . GLN B 1 18 ? 22.205 49.318 65.034 1.00 23.09 66 GLN B N 1
ATOM 693 C CA . GLN B 1 18 ? 21.254 48.367 64.464 1.00 29.90 66 GLN B CA 1
ATOM 694 C C . GLN B 1 18 ? 19.913 48.403 65.201 1.00 26.40 66 GLN B C 1
ATOM 695 O O . GLN B 1 18 ? 18.858 48.303 64.579 1.00 28.69 66 GLN B O 1
ATOM 701 N N . PHE B 1 19 ? 19.965 48.546 66.523 1.00 23.60 67 PHE B N 1
ATOM 702 C CA . PHE B 1 19 ? 18.765 48.660 67.351 1.00 20.09 67 PHE B CA 1
ATOM 703 C C . PHE B 1 19 ? 17.911 49.853 66.916 1.00 23.91 67 PHE B C 1
ATOM 704 O O . PHE B 1 19 ? 16.690 49.745 66.787 1.00 19.88 67 PHE B O 1
ATOM 712 N N . CYS B 1 20 ? 18.569 50.982 66.675 1.00 23.36 68 CYS B N 1
ATOM 713 C CA . CYS B 1 20 ? 17.898 52.202 66.241 1.00 23.28 68 CYS B CA 1
ATOM 714 C C . CYS B 1 20 ? 17.319 52.055 64.836 1.00 25.18 68 CYS B C 1
ATOM 715 O O . CYS B 1 20 ? 16.154 52.382 64.591 1.00 15.20 68 CYS B O 1
ATOM 718 N N . TRP B 1 21 ? 18.142 51.560 63.918 1.00 20.25 69 TRP B N 1
ATOM 719 C CA . TRP B 1 21 ? 17.737 51.409 62.526 1.00 27.52 69 TRP B CA 1
ATOM 720 C C . TRP B 1 21 ? 16.556 50.455 62.373 1.00 25.95 69 TRP B C 1
ATOM 721 O O . TRP B 1 21 ? 15.675 50.684 61.546 1.00 27.88 69 TRP B O 1
ATOM 732 N N . ASN B 1 22 ? 16.546 49.385 63.165 1.00 27.25 70 ASN B N 1
ATOM 733 C CA . ASN B 1 22 ? 15.452 48.420 63.124 1.00 25.20 70 ASN B CA 1
ATOM 734 C C . ASN B 1 22 ? 14.138 49.050 63.564 1.00 26.66 70 ASN B C 1
ATOM 735 O O . ASN B 1 22 ? 13.096 48.821 62.955 1.00 25.60 70 ASN B O 1
ATOM 740 N N . HIS B 1 23 ? 14.203 49.837 64.633 1.00 25.61 71 HIS B N 1
ATOM 741 C CA . HIS B 1 23 ? 13.042 50.559 65.138 1.00 26.48 71 HIS B CA 1
ATOM 742 C C . HIS B 1 23 ? 12.547 51.543 64.081 1.00 24.75 71 HIS B C 1
ATOM 743 O O . HIS B 1 23 ? 11.345 51.722 63.892 1.00 22.52 71 HIS B O 1
ATOM 750 N N . TYR B 1 24 ? 13.491 52.169 63.388 1.00 17.91 72 TYR B N 1
ATOM 751 C CA . TYR B 1 24 ? 13.183 53.141 62.345 1.00 17.51 72 TYR B CA 1
ATOM 752 C C . TYR B 1 24 ? 12.510 52.474 61.150 1.00 22.95 72 TYR B C 1
ATOM 753 O O . TYR B 1 24 ? 11.438 52.894 60.718 1.00 23.03 72 TYR B O 1
ATOM 762 N N . LYS B 1 25 ? 13.141 51.427 60.628 1.00 28.35 73 LYS B N 1
ATOM 763 C CA . LYS B 1 25 ? 12.603 50.694 59.486 1.00 33.39 73 LYS B CA 1
ATOM 764 C C . LYS B 1 25 ? 11.210 50.111 59.749 1.00 30.47 73 LYS B C 1
ATOM 765 O O . LYS B 1 25 ? 10.374 50.082 58.846 1.00 32.88 73 LYS B O 1
ATOM 771 N N . ASP B 1 26 ? 10.955 49.657 60.975 1.00 30.98 74 ASP B N 1
ATOM 772 C CA . ASP B 1 26 ? 9.635 49.120 61.310 1.00 29.49 74 ASP B CA 1
ATOM 773 C C . ASP B 1 26 ? 8.554 50.194 61.181 1.00 31.16 74 ASP B C 1
ATOM 774 O O . ASP B 1 26 ? 7.399 49.891 60.883 1.00 28.79 74 ASP B O 1
ATOM 779 N N . GLN B 1 27 ? 8.940 51.446 61.402 1.00 25.35 75 GLN B N 1
ATOM 780 C CA . GLN B 1 27 ? 8.025 52.573 61.247 1.00 24.31 75 GLN B CA 1
ATOM 781 C C . GLN B 1 27 ? 7.894 53.001 59.781 1.00 25.56 75 GLN B C 1
ATOM 782 O O . GLN B 1 27 ? 6.797 53.293 59.306 1.00 23.63 75 GLN B O 1
ATOM 796 N N . ASP B 1 29 ? 8.764 51.293 56.788 1.00 24.39 77 ASP B N 1
ATOM 797 C CA . ASP B 1 29 ? 8.345 50.296 55.799 1.00 35.95 77 ASP B CA 1
ATOM 798 C C . ASP B 1 29 ? 6.863 50.338 55.385 1.00 34.71 77 ASP B C 1
ATOM 799 O O . ASP B 1 29 ? 6.565 50.382 54.191 1.00 36.06 77 ASP B O 1
ATOM 804 N N . PRO B 1 30 ? 5.931 50.351 56.357 1.00 25.94 78 PRO B N 1
ATOM 805 C CA . PRO B 1 30 ? 4.539 50.259 55.912 1.00 32.29 78 PRO B CA 1
ATOM 806 C C . PRO B 1 30 ? 3.904 51.608 55.590 1.00 35.25 78 PRO B C 1
ATOM 807 O O . PRO B 1 30 ? 2.686 51.663 55.429 1.00 29.31 78 PRO B O 1
ATOM 811 N N . ILE B 1 31 ? 4.694 52.675 55.508 1.00 25.62 79 ILE B N 1
ATOM 812 C CA . ILE B 1 31 ? 4.135 53.987 55.183 1.00 24.96 79 ILE B CA 1
ATOM 813 C C . ILE B 1 31 ? 4.831 54.652 54.003 1.00 19.92 79 ILE B C 1
ATOM 814 O O . ILE B 1 31 ? 5.004 55.872 53.981 1.00 19.33 79 ILE B O 1
ATOM 819 N N . GLU B 1 32 ? 5.216 53.841 53.022 1.00 28.26 80 GLU B N 1
ATOM 820 C CA . GLU B 1 32 ? 5.899 54.330 51.829 1.00 23.99 80 GLU B CA 1
ATOM 821 C C . GLU B 1 32 ? 5.102 55.425 51.117 1.00 21.53 80 GLU B C 1
ATOM 822 O O . GLU B 1 32 ? 5.680 56.324 50.506 1.00 19.99 80 GLU B O 1
ATOM 828 N N . LYS B 1 33 ? 3.777 55.359 51.226 1.00 22.24 81 LYS B N 1
ATOM 829 C CA . LYS B 1 33 ? 2.895 56.339 50.594 1.00 20.51 81 LYS B CA 1
ATOM 830 C C . LYS B 1 33 ? 3.083 57.743 51.172 1.00 25.75 81 LYS B C 1
ATOM 831 O O . LYS B 1 33 ? 2.745 58.735 50.524 1.00 24.34 81 LYS B O 1
ATOM 837 N N . ASP B 1 34 ? 3.626 57.823 52.385 1.00 19.25 82 ASP B N 1
ATOM 838 C CA . ASP B 1 34 ? 3.782 59.106 53.068 1.00 17.23 82 ASP B CA 1
ATOM 839 C C . ASP B 1 34 ? 5.236 59.503 53.340 1.00 19.48 82 ASP B C 1
ATOM 840 O O . ASP B 1 34 ? 5.485 60.402 54.142 1.00 20.76 82 ASP B O 1
ATOM 845 N N . TRP B 1 35 ? 6.191 58.848 52.683 1.00 19.37 83 TRP B N 1
ATOM 846 C CA . TRP B 1 35 ? 7.608 59.150 52.906 1.00 19.03 83 TRP B CA 1
ATOM 847 C C . TRP B 1 35 ? 7.969 60.607 52.641 1.00 20.14 83 TRP B C 1
ATOM 848 O O . TRP B 1 35 ? 8.885 61.145 53.264 1.00 16.97 83 TRP B O 1
ATOM 859 N N . CYS B 1 36 ? 7.248 61.239 51.719 1.00 13.81 84 CYS B N 1
ATOM 860 C CA . CYS B 1 36 ? 7.535 62.616 51.341 1.00 14.79 84 CYS B CA 1
ATOM 861 C C . CYS B 1 36 ? 6.611 63.607 52.034 1.00 13.41 84 CYS B C 1
ATOM 862 O O . CYS B 1 36 ? 6.626 64.797 51.729 1.00 18.60 84 CYS B O 1
ATOM 865 N N . ASP B 1 37 ? 5.803 63.110 52.964 1.00 14.78 85 ASP B N 1
ATOM 866 C CA . ASP B 1 37 ? 5.024 63.983 53.833 1.00 14.95 85 ASP B CA 1
ATOM 867 C C . ASP B 1 37 ? 5.975 64.557 54.889 1.00 19.69 85 ASP B C 1
ATOM 868 O O . ASP B 1 37 ? 6.087 64.026 55.994 1.00 19.66 85 ASP B O 1
ATOM 873 N N . TRP B 1 38 ? 6.641 65.654 54.535 1.00 16.41 86 TRP B N 1
ATOM 874 C CA . TRP B 1 38 ? 7.765 66.199 55.305 1.00 23.15 86 TRP B CA 1
ATOM 875 C C . TRP B 1 38 ? 7.529 66.387 56.809 1.00 22.02 86 TRP B C 1
ATOM 876 O O . TRP B 1 38 ? 8.389 66.028 57.613 1.00 19.98 86 TRP B O 1
ATOM 887 N N . ALA B 1 39 ? 6.385 66.951 57.188 1.00 19.65 87 ALA B N 1
ATOM 888 C CA . ALA B 1 39 ? 6.092 67.176 58.603 1.00 21.85 87 ALA B CA 1
ATOM 889 C C . ALA B 1 39 ? 5.898 65.859 59.347 1.00 22.45 87 ALA B C 1
ATOM 890 O O . ALA B 1 39 ? 6.448 65.659 60.431 1.00 22.60 87 ALA B O 1
ATOM 900 N N . ILE B 1 41 ? 6.816 62.587 58.489 1.00 21.72 89 ILE B N 1
ATOM 901 C CA . ILE B 1 41 ? 7.978 61.692 58.577 1.00 20.34 89 ILE B CA 1
ATOM 902 C C . ILE B 1 41 ? 9.137 62.261 59.390 1.00 15.08 89 ILE B C 1
ATOM 903 O O . ILE B 1 41 ? 10.134 61.575 59.609 1.00 16.74 89 ILE B O 1
ATOM 908 N N . SER B 1 42 ? 9.018 63.516 59.813 1.00 13.79 90 SER B N 1
ATOM 909 C CA . SER B 1 42 ? 10.035 64.124 60.665 1.00 17.39 90 SER B CA 1
ATOM 910 C C . SER B 1 42 ? 10.042 63.454 62.034 1.00 21.37 90 SER B C 1
ATOM 911 O O . SER B 1 42 ? 11.038 63.494 62.754 1.00 16.92 90 SER B O 1
ATOM 914 N N . ARG B 1 43 ? 8.922 62.831 62.384 1.00 12.84 91 ARG B N 1
ATOM 915 C CA . ARG B 1 43 ? 8.796 62.152 63.670 1.00 15.37 91 ARG B CA 1
ATOM 916 C C . ARG B 1 43 ? 9.612 60.851 63.749 1.00 18.58 91 ARG B C 1
ATOM 917 O O . ARG B 1 43 ? 10.431 60.705 64.653 1.00 20.27 91 ARG B O 1
ATOM 925 N N . PRO B 1 44 ? 9.402 59.903 62.808 1.00 23.24 92 PRO B N 1
ATOM 926 C CA . PRO B 1 44 ? 10.227 58.695 62.907 1.00 18.71 92 PRO B CA 1
ATOM 927 C C . PRO B 1 44 ? 11.695 59.008 62.652 1.00 23.77 92 PRO B C 1
ATOM 928 O O . PRO B 1 44 ? 12.567 58.343 63.211 1.00 19.45 92 PRO B O 1
ATOM 932 N N . TYR B 1 45 ? 11.961 60.004 61.811 1.00 12.26 93 TYR B N 1
ATOM 933 C CA . TYR B 1 45 ? 13.335 60.425 61.561 1.00 20.11 93 TYR B CA 1
ATOM 934 C C . TYR B 1 45 ? 14.000 60.990 62.820 1.00 18.73 93 TYR B C 1
ATOM 935 O O . TYR B 1 45 ? 15.173 60.723 63.081 1.00 21.79 93 TYR B O 1
ATOM 944 N N . SER B 1 46 ? 13.259 61.779 63.592 1.00 20.83 94 SER B N 1
ATOM 945 C CA . SER B 1 46 ? 13.802 62.345 64.825 1.00 20.17 94 SER B CA 1
ATOM 946 C C . SER B 1 46 ? 14.103 61.265 65.854 1.00 25.09 94 SER B C 1
ATOM 947 O O . SER B 1 46 ? 15.060 61.384 66.626 1.00 27.11 94 SER B O 1
ATOM 950 N N . THR B 1 47 ? 13.289 60.213 65.865 1.00 24.28 95 THR B N 1
ATOM 951 C CA . THR B 1 47 ? 13.538 59.090 66.758 1.00 24.76 95 THR B CA 1
ATOM 952 C C . THR B 1 47 ? 14.797 58.352 66.332 1.00 29.01 95 THR B C 1
ATOM 953 O O . THR B 1 47 ? 15.525 57.836 67.175 1.00 27.42 95 THR B O 1
ATOM 957 N N . LEU B 1 48 ? 15.049 58.306 65.026 1.00 24.12 96 LEU B N 1
ATOM 958 C CA . LEU B 1 48 ? 16.276 57.710 64.503 1.00 16.03 96 LEU B CA 1
ATOM 959 C C . LEU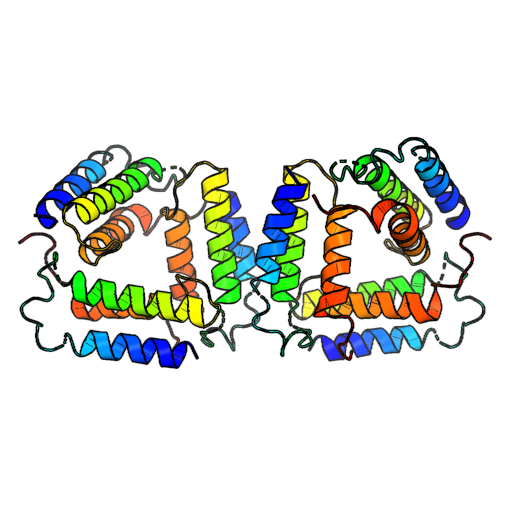 B 1 48 ? 17.493 58.506 64.987 1.00 20.20 96 LEU B C 1
ATOM 960 O O . LEU B 1 48 ? 18.415 57.940 65.573 1.00 19.96 96 LEU B O 1
ATOM 965 N N . ARG B 1 49 ? 17.484 59.815 64.743 1.00 25.49 97 ARG B N 1
ATOM 966 C CA . ARG B 1 49 ? 18.577 60.697 65.161 1.00 30.16 97 ARG B CA 1
ATOM 967 C C . ARG B 1 49 ? 18.801 60.699 66.673 1.00 30.94 97 ARG B C 1
ATOM 968 O O . ARG B 1 49 ? 19.939 60.622 67.130 1.00 25.87 97 ARG B O 1
ATOM 976 N N . ASP B 1 50 ? 17.723 60.802 67.446 1.00 21.73 98 ASP B N 1
ATOM 977 C CA . ASP B 1 50 ? 17.849 60.826 68.899 1.00 25.22 98 ASP B CA 1
ATOM 978 C C . ASP B 1 50 ? 18.376 59.505 69.431 1.00 19.28 98 ASP B C 1
ATOM 979 O O . ASP B 1 50 ? 19.148 59.483 70.382 1.00 21.16 98 ASP B O 1
ATOM 984 N N . CYS B 1 51 ? 17.952 58.407 68.814 1.00 13.97 99 CYS B N 1
ATOM 985 C CA . CYS B 1 51 ? 18.439 57.084 69.183 1.00 15.68 99 CYS B CA 1
ATOM 986 C C . CYS B 1 51 ? 19.950 57.009 68.980 1.00 13.59 99 CYS B C 1
ATOM 987 O O . CYS B 1 51 ? 20.692 56.649 69.895 1.00 18.35 99 CYS B O 1
ATOM 990 N N . LEU B 1 52 ? 20.390 57.364 67.774 1.00 15.47 100 LEU B N 1
ATOM 991 C CA . LEU B 1 52 ? 21.807 57.379 67.412 1.00 13.29 100 LEU B CA 1
ATOM 992 C C . LEU B 1 52 ? 22.654 58.242 68.344 1.00 15.71 100 LEU B C 1
ATOM 993 O O . LEU B 1 52 ? 23.788 57.885 68.676 1.00 17.36 100 LEU B O 1
ATOM 998 N N . GLU B 1 53 ? 22.103 59.380 68.756 1.00 15.27 101 GLU B N 1
ATOM 999 C CA . GLU B 1 53 ? 22.820 60.313 69.620 1.00 17.54 101 GLU B CA 1
ATOM 1000 C C . GLU B 1 53 ? 22.781 59.849 71.074 1.00 19.69 101 GLU B C 1
ATOM 1001 O O . GLU B 1 53 ? 23.763 59.985 71.803 1.00 17.45 101 GLU B O 1
ATOM 1007 N N . HIS B 1 54 ? 21.643 59.300 71.490 1.00 24.20 102 HIS B N 1
ATOM 1008 C CA . HIS B 1 54 ? 21.510 58.749 72.835 1.00 18.45 102 HIS B CA 1
ATOM 1009 C C . HIS B 1 54 ? 22.574 57.683 73.090 1.00 20.61 102 HIS B C 1
ATOM 1010 O O . HIS B 1 54 ? 23.302 57.742 74.082 1.00 17.38 102 HIS B O 1
ATOM 1017 N N . PHE B 1 55 ? 22.674 56.719 72.180 1.00 17.80 103 PHE B N 1
ATOM 1018 C CA . PHE B 1 55 ? 23.628 55.629 72.344 1.00 23.83 103 PHE B CA 1
ATOM 1019 C C . PHE B 1 55 ? 25.076 56.050 72.093 1.00 29.52 103 PHE B C 1
ATOM 1020 O O . PHE B 1 55 ? 26.004 55.374 72.536 1.00 24.97 103 PHE B O 1
ATOM 1028 N N . ALA B 1 56 ? 25.278 57.159 71.387 1.00 24.56 104 ALA B N 1
ATOM 1029 C CA . ALA B 1 56 ? 26.634 57.675 71.216 1.00 24.50 104 ALA B CA 1
ATOM 1030 C C . ALA B 1 56 ? 27.145 58.251 72.532 1.00 23.39 104 ALA B C 1
ATOM 1031 O O . ALA B 1 56 ? 28.308 58.060 72.894 1.00 20.05 104 ALA B O 1
ATOM 1033 N N . GLU B 1 57 ? 26.272 58.957 73.248 1.00 20.60 105 GLU B N 1
ATOM 1034 C CA . GLU B 1 57 ? 26.624 59.488 74.560 1.00 31.04 105 GLU B CA 1
ATOM 1035 C C . GLU B 1 57 ? 26.816 58.343 75.546 1.00 30.53 105 GLU B C 1
ATOM 1036 O O . GLU B 1 57 ? 27.726 58.370 76.374 1.00 33.92 105 GLU B O 1
ATOM 1042 N N . LEU B 1 58 ? 25.955 57.336 75.440 1.00 24.68 106 LEU B N 1
ATOM 1043 C CA . LEU B 1 58 ? 26.027 56.158 76.297 1.00 28.16 106 LEU B CA 1
ATOM 1044 C C . LEU B 1 58 ? 27.353 55.416 76.130 1.00 37.02 106 LEU B C 1
ATOM 1045 O O . LEU B 1 58 ? 27.958 54.987 77.113 1.00 39.83 106 LEU B O 1
ATOM 1050 N N . PHE B 1 59 ? 27.810 55.271 74.890 1.00 24.27 107 PHE B N 1
ATOM 1051 C CA . PHE B 1 59 ? 29.050 54.541 74.639 1.00 28.83 107 PHE B CA 1
ATOM 1052 C C . PHE B 1 59 ? 30.279 55.440 74.514 1.00 25.11 107 PHE B C 1
ATOM 1053 O O . PHE B 1 59 ? 31.301 55.039 73.962 1.00 25.38 107 PHE B O 1
ATOM 1061 N N . ASP B 1 60 ? 30.159 56.656 75.036 1.00 28.62 108 ASP B N 1
ATOM 1062 C CA . ASP B 1 60 ? 31.281 57.585 75.169 1.00 26.85 108 ASP B CA 1
ATOM 1063 C C . ASP B 1 60 ? 31.955 57.923 73.844 1.00 39.92 108 ASP B C 1
ATOM 1064 O O . ASP B 1 60 ? 33.179 58.064 73.768 1.00 38.61 108 ASP B O 1
ATOM 1069 N N . LEU B 1 61 ? 31.137 58.043 72.805 1.00 31.73 109 LEU B N 1
ATOM 1070 C CA . LEU B 1 61 ? 31.594 58.491 71.501 1.00 31.88 109 LEU B CA 1
ATOM 1071 C C . LEU B 1 61 ? 30.936 59.842 71.236 1.00 27.78 109 LEU B C 1
ATOM 1072 O O . LEU B 1 61 ? 29.934 60.184 71.870 1.00 29.90 109 LEU B O 1
ATOM 1077 N N . GLY B 1 62 ? 31.491 60.619 70.314 1.00 25.79 110 GLY B N 1
ATOM 1078 C CA . GLY B 1 62 ? 30.910 61.914 70.002 1.00 23.35 110 GLY B CA 1
ATOM 1079 C C . GLY B 1 62 ? 29.728 61.794 69.055 1.00 20.74 110 GLY B C 1
ATOM 1080 O O . GLY B 1 62 ? 29.465 60.720 68.512 1.00 20.55 110 GLY B O 1
ATOM 1081 N N . PHE B 1 63 ? 29.008 62.896 68.865 1.00 20.17 111 PHE B N 1
ATOM 1082 C CA . PHE B 1 63 ? 27.950 62.964 67.863 1.00 21.78 111 PHE B CA 1
ATOM 1083 C C . PHE B 1 63 ? 27.956 64.333 67.183 1.00 26.07 111 PHE B C 1
ATOM 1084 O O . PHE B 1 63 ? 28.053 65.359 67.857 1.00 27.21 111 PHE B O 1
ATOM 1092 N N . PRO B 1 64 ? 27.856 64.357 65.841 1.00 21.54 112 PRO B N 1
ATOM 1093 C CA . PRO B 1 64 ? 27.749 63.194 64.951 1.00 19.64 112 PRO B CA 1
ATOM 1094 C C . PRO B 1 64 ? 29.041 62.380 64.893 1.00 20.00 112 PRO B C 1
ATOM 1095 O O . PRO B 1 64 ? 30.107 62.873 65.274 1.00 19.33 112 PRO B O 1
ATOM 1099 N N . ASN B 1 65 ? 28.923 61.134 64.445 1.00 14.07 113 ASN B N 1
ATOM 1100 C CA . ASN B 1 65 ? 30.070 60.259 64.257 1.00 19.47 113 ASN B CA 1
ATOM 1101 C C . ASN B 1 65 ? 29.900 59.531 62.924 1.00 18.88 113 ASN B C 1
ATOM 1102 O O . ASN B 1 65 ? 28.783 59.470 62.400 1.00 16.82 113 ASN B O 1
ATOM 1107 N N . PRO B 1 66 ? 31.004 59.009 62.353 1.00 18.65 114 PRO B N 1
ATOM 1108 C CA . PRO B 1 66 ? 30.960 58.440 60.998 1.00 16.93 114 PRO B CA 1
ATOM 1109 C C . PRO B 1 66 ? 29.865 57.398 60.768 1.00 20.61 114 PRO B C 1
ATOM 1110 O O . PRO B 1 66 ? 29.186 57.474 59.748 1.00 16.85 114 PRO B O 1
ATOM 1114 N N . LEU B 1 67 ? 29.694 56.448 61.683 1.00 19.43 115 LEU B N 1
ATOM 1115 C CA . LEU B 1 67 ? 28.682 55.410 61.494 1.00 17.21 115 LEU B CA 1
ATOM 1116 C C . LEU B 1 67 ? 27.268 55.987 61.489 1.00 17.40 115 LEU B C 1
ATOM 1117 O O . LEU B 1 67 ? 26.460 55.648 60.625 1.00 21.56 115 LEU B O 1
ATOM 1122 N N . ALA B 1 68 ? 26.977 56.865 62.446 1.00 17.05 116 ALA B N 1
ATOM 1123 C CA . ALA B 1 68 ? 25.661 57.490 62.529 1.00 14.44 116 ALA B CA 1
ATOM 1124 C C . ALA B 1 68 ? 25.378 58.322 61.284 1.00 24.07 116 ALA B C 1
ATOM 1125 O O . ALA B 1 68 ? 24.247 58.371 60.800 1.00 14.34 116 ALA B O 1
ATOM 1127 N N . GLU B 1 69 ? 26.410 58.972 60.760 1.00 19.20 117 GLU B N 1
ATOM 1128 C CA . GLU B 1 69 ? 26.251 59.761 59.548 1.00 15.24 117 GLU B CA 1
ATOM 1129 C C . GLU B 1 69 ? 25.984 58.879 58.324 1.00 15.52 117 GLU B C 1
ATOM 1130 O O . GLU B 1 69 ? 25.217 59.263 57.441 1.00 18.19 117 GLU B O 1
ATOM 1136 N N . ARG B 1 70 ? 26.589 57.693 58.282 1.00 16.18 118 ARG B N 1
ATOM 1137 C CA . ARG B 1 70 ? 26.272 56.733 57.223 1.00 19.25 118 ARG B CA 1
ATOM 1138 C C . ARG B 1 70 ? 24.795 56.342 57.264 1.00 25.30 118 ARG B C 1
ATOM 1139 O O . ARG B 1 70 ? 24.143 56.253 56.228 1.00 19.54 118 ARG B O 1
ATOM 1147 N N . ILE B 1 71 ? 24.270 56.119 58.466 1.00 21.23 119 ILE B N 1
ATOM 1148 C CA . ILE B 1 71 ? 22.874 55.723 58.628 1.00 23.84 119 ILE B CA 1
ATOM 1149 C C . ILE B 1 71 ? 21.945 56.849 58.174 1.00 20.17 119 ILE B C 1
ATOM 1150 O O . ILE B 1 71 ? 20.946 56.605 57.501 1.00 16.82 119 ILE B O 1
ATOM 1155 N N . ILE B 1 72 ? 22.296 58.081 58.528 1.00 17.60 120 ILE B N 1
ATOM 1156 C CA . ILE B 1 72 ? 21.547 59.254 58.091 1.00 15.35 120 ILE B CA 1
ATOM 1157 C C . ILE B 1 72 ? 21.623 59.412 56.569 1.00 19.05 120 ILE B C 1
ATOM 1158 O O . ILE B 1 72 ? 20.639 59.779 55.925 1.00 16.05 120 ILE B O 1
ATOM 1163 N N . PHE B 1 73 ? 22.788 59.126 55.994 1.00 18.12 121 PHE B N 1
ATOM 1164 C CA . PHE B 1 73 ? 22.937 59.128 54.540 1.00 19.85 121 PHE B CA 1
ATOM 1165 C C . PHE B 1 73 ? 22.066 58.041 53.903 1.00 19.57 121 PHE B C 1
ATOM 1166 O O . PHE B 1 73 ? 21.415 58.273 52.882 1.00 21.23 121 PHE B O 1
ATOM 1174 N N . GLU B 1 74 ? 22.065 56.859 54.515 1.00 16.03 122 GLU B N 1
ATOM 1175 C CA . GLU B 1 74 ? 21.271 55.729 54.037 1.00 20.04 122 GLU B CA 1
ATOM 1176 C C . GLU B 1 74 ? 19.780 56.039 53.905 1.00 21.70 122 GLU B C 1
ATOM 1177 O O . GLU B 1 74 ? 19.181 55.775 52.861 1.00 17.85 122 GLU B O 1
ATOM 1183 N N . THR B 1 75 ? 19.178 56.592 54.956 1.00 19.32 123 THR B N 1
ATOM 1184 C CA . THR B 1 75 ? 17.752 56.912 54.904 1.00 20.37 123 THR B CA 1
ATOM 1185 C C . THR B 1 75 ? 17.435 58.003 53.883 1.00 21.93 123 THR B C 1
ATOM 1186 O O . THR B 1 75 ? 16.400 57.951 53.223 1.00 16.51 123 THR B O 1
ATOM 1190 N N . HIS B 1 76 ? 18.323 58.982 53.739 1.00 18.97 124 HIS B N 1
ATOM 1191 C CA . HIS B 1 76 ? 18.124 60.009 52.720 1.00 20.04 124 HIS B CA 1
ATOM 1192 C C . HIS B 1 76 ? 18.151 59.409 51.316 1.00 21.16 124 HIS B C 1
ATOM 1193 O O . HIS B 1 76 ? 17.377 59.808 50.449 1.00 24.25 124 HIS B O 1
ATOM 1200 N N . GLN B 1 77 ? 19.029 58.434 51.103 1.00 20.99 125 GLN B N 1
ATOM 1201 C CA . GLN B 1 77 ? 19.139 57.780 49.802 1.00 25.16 125 GLN B CA 1
ATOM 1202 C C . GLN B 1 77 ? 17.949 56.876 49.488 1.00 20.35 125 GLN B C 1
ATOM 1203 O O . GLN B 1 77 ? 17.505 56.804 48.345 1.00 22.48 125 GLN B O 1
ATOM 1209 N N . ILE B 1 78 ? 17.427 56.192 50.501 1.00 20.27 126 ILE B N 1
ATOM 1210 C CA . ILE B 1 78 ? 16.367 55.212 50.270 1.00 24.55 126 ILE B CA 1
ATOM 1211 C C . ILE B 1 78 ? 14.951 55.712 50.574 1.00 21.93 126 ILE B C 1
ATOM 1212 O O . ILE B 1 78 ? 13.975 55.053 50.218 1.00 33.29 126 ILE B O 1
ATOM 1217 N N . HIS B 1 79 ? 14.831 56.865 51.229 1.00 17.73 127 HIS B N 1
ATOM 1218 C CA . HIS B 1 79 ? 13.511 57.390 51.597 1.00 16.61 127 HIS B CA 1
ATOM 1219 C C . HIS B 1 79 ? 13.187 58.773 51.030 1.00 18.69 127 HIS B C 1
ATOM 1220 O O . HIS B 1 79 ? 12.064 59.019 50.592 1.00 16.43 127 HIS B O 1
ATOM 1227 N N . PHE B 1 80 ? 14.167 59.674 51.037 1.00 12.01 128 PHE B N 1
ATOM 1228 C CA . PHE B 1 80 ? 13.887 61.097 50.828 1.00 14.63 128 PHE B CA 1
ATOM 1229 C C . PHE B 1 80 ? 14.484 61.710 49.558 1.00 18.95 128 PHE B C 1
ATOM 1230 O O . PHE B 1 80 ? 14.049 62.778 49.131 1.00 19.53 128 PHE B O 1
ATOM 1238 N N . ALA B 1 81 ? 15.472 61.043 48.965 1.00 15.91 129 ALA B N 1
ATOM 1239 C CA . ALA B 1 81 ? 16.232 61.625 47.856 1.00 23.99 129 ALA B CA 1
ATOM 1240 C C . ALA B 1 81 ? 15.379 62.051 46.658 1.00 23.36 129 ALA B C 1
ATOM 1241 O O . ALA B 1 81 ? 15.715 63.017 45.970 1.00 21.13 129 ALA B O 1
ATOM 1243 N N . ASN B 1 82 ? 14.280 61.347 46.410 1.00 25.54 130 ASN B N 1
ATOM 1244 C CA . ASN B 1 82 ? 13.460 61.656 45.241 1.00 26.74 130 ASN B CA 1
ATOM 1245 C C . ASN B 1 82 ? 12.060 62.182 45.561 1.00 29.13 130 ASN B C 1
ATOM 1246 O O . ASN B 1 82 ? 11.144 62.099 44.737 1.00 29.08 130 ASN B O 1
ATOM 1251 N N . CYS B 1 83 ? 11.905 62.725 46.764 1.00 21.01 131 CYS B N 1
ATOM 1252 C CA . CYS B 1 83 ? 10.674 63.400 47.143 1.00 13.27 131 CYS B CA 1
ATOM 1253 C C . CYS B 1 83 ? 10.641 64.799 46.556 1.00 22.61 131 CYS B C 1
ATOM 1254 O O . CYS B 1 83 ? 11.679 65.451 46.411 1.00 22.31 131 CYS B O 1
ATOM 1257 N N . SER B 1 84 ? 9.445 65.267 46.224 1.00 20.52 132 SER B N 1
ATOM 1258 C CA . SER B 1 84 ? 9.272 66.661 45.855 1.00 32.52 132 SER B CA 1
ATOM 1259 C C . SER B 1 84 ? 9.419 67.528 47.104 1.00 33.04 132 SER B C 1
ATOM 1260 O O . SER B 1 84 ? 9.004 67.135 48.200 1.00 25.42 132 SER B O 1
ATOM 1263 N N . LEU B 1 85 ? 10.022 68.702 46.941 1.00 20.03 133 LEU B N 1
ATOM 1264 C CA . LEU B 1 85 ? 10.204 69.617 48.060 1.00 28.51 133 LEU B CA 1
ATOM 1265 C C . LEU B 1 85 ? 8.928 70.396 48.388 1.00 37.38 133 LEU B C 1
ATOM 1266 O O . LEU B 1 85 ? 8.776 70.904 49.502 1.00 33.71 133 LEU B O 1
ATOM 1271 N N . VAL B 1 86 ? 8.012 70.484 47.426 1.00 51.25 134 VAL B N 1
ATOM 1272 C CA . VAL B 1 86 ? 6.731 71.152 47.661 1.00 58.35 134 VAL B CA 1
ATOM 1273 C C . VAL B 1 86 ? 5.538 70.368 47.127 1.00 70.13 134 VAL B C 1
ATOM 1274 O O . VAL B 1 86 ? 5.454 70.105 45.925 1.00 76.06 134 VAL B O 1
ATOM 1278 N N . GLN B 1 87 ? 4.629 69.995 48.028 1.00 67.44 135 GLN B N 1
ATOM 1279 C CA . GLN B 1 87 ? 3.307 69.494 47.653 1.00 77.07 135 GLN B CA 1
ATOM 1280 C C . GLN B 1 87 ? 3.299 68.125 46.960 1.00 84.13 135 GLN B C 1
ATOM 1281 O O . GLN B 1 87 ? 2.471 67.266 47.281 1.00 78.37 135 GLN B O 1
ATOM 1287 N N . ASN C 1 12 ? 43.026 83.259 58.514 1.00 45.83 60 ASN C N 1
ATOM 1288 C CA . ASN C 1 12 ? 41.623 83.096 58.146 1.00 35.19 60 ASN C CA 1
ATOM 1289 C C . ASN C 1 12 ? 41.109 81.681 58.405 1.00 30.86 60 ASN C C 1
ATOM 1290 O O . ASN C 1 12 ? 41.879 80.798 58.786 1.00 23.66 60 ASN C O 1
ATOM 1295 N N . TYR C 1 13 ? 39.811 81.471 58.195 1.00 31.31 61 TYR C N 1
ATOM 1296 C CA . TYR C 1 13 ? 39.190 80.176 58.457 1.00 25.47 61 TYR C CA 1
ATOM 1297 C C . TYR C 1 13 ? 39.730 79.098 57.523 1.00 22.22 61 TYR C C 1
ATOM 1298 O O . TYR C 1 13 ? 40.047 77.989 57.964 1.00 20.82 61 TYR C O 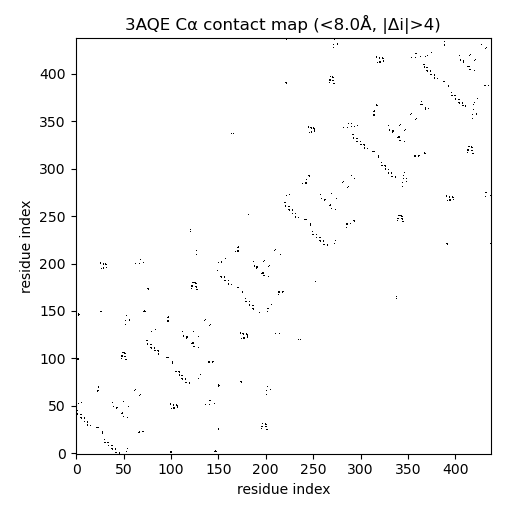1
ATOM 1307 N N . GLU C 1 14 ? 39.830 79.433 56.237 1.00 24.10 62 GLU C N 1
ATOM 1308 C CA . GLU C 1 14 ? 40.349 78.517 55.223 1.00 24.03 62 GLU C CA 1
ATOM 1309 C C . GLU C 1 14 ? 41.669 77.882 55.645 1.00 28.04 62 GLU C C 1
ATOM 1310 O O . GLU C 1 14 ? 41.859 76.673 55.496 1.00 26.10 62 GLU C O 1
ATOM 1316 N N . THR C 1 15 ? 42.576 78.703 56.171 1.00 29.47 63 THR C N 1
ATOM 1317 C CA . THR C 1 15 ? 43.886 78.231 56.610 1.00 27.37 63 THR C CA 1
ATOM 1318 C C . THR C 1 15 ? 43.750 77.322 57.823 1.00 26.10 63 THR C C 1
ATOM 1319 O O . THR C 1 15 ? 44.441 76.309 57.938 1.00 22.14 63 THR C O 1
ATOM 1323 N N . ALA C 1 16 ? 42.853 77.707 58.727 1.00 26.80 64 ALA C N 1
ATOM 1324 C CA . ALA C 1 16 ? 42.587 76.957 59.948 1.00 29.46 64 ALA C CA 1
ATOM 1325 C C . ALA C 1 16 ? 41.964 75.603 59.635 1.00 28.84 64 ALA C C 1
ATOM 1326 O O . ALA C 1 16 ? 42.264 74.604 60.291 1.00 26.88 64 ALA C O 1
ATOM 1328 N N . VAL C 1 17 ? 41.081 75.576 58.643 1.00 23.63 65 VAL C N 1
ATOM 1329 C CA . VAL C 1 17 ? 40.458 74.329 58.224 1.00 10.95 65 VAL C CA 1
ATOM 1330 C C . VAL C 1 17 ? 41.503 73.375 57.653 1.00 20.91 65 VAL C C 1
ATOM 1331 O O . VAL C 1 17 ? 41.497 72.183 57.959 1.00 24.37 65 VAL C O 1
ATOM 1335 N N . GLN C 1 18 ? 42.401 73.906 56.828 1.00 26.74 66 GLN C N 1
ATOM 1336 C CA . GLN C 1 18 ? 43.500 73.112 56.295 1.00 34.65 66 GLN C CA 1
ATOM 1337 C C . GLN C 1 18 ? 44.377 72.593 57.422 1.00 28.57 66 GLN C C 1
ATOM 1338 O O . GLN C 1 18 ? 44.872 71.468 57.365 1.00 30.65 66 GLN C O 1
ATOM 1344 N N . PHE C 1 19 ? 44.557 73.423 58.445 1.00 32.83 67 PHE C N 1
ATOM 1345 C CA . PHE C 1 19 ? 45.299 73.030 59.634 1.00 34.11 67 PHE C CA 1
ATOM 1346 C C . PHE C 1 19 ? 44.598 71.904 60.393 1.00 41.61 67 PHE C C 1
ATOM 1347 O O . PHE C 1 19 ? 45.254 71.003 60.918 1.00 34.34 67 PHE C O 1
ATOM 1355 N N . CYS C 1 20 ? 43.271 71.940 60.441 1.00 29.01 68 CYS C N 1
ATOM 1356 C CA . CYS C 1 20 ? 42.517 70.862 61.076 1.00 27.33 68 CYS C CA 1
ATOM 1357 C C . CYS C 1 20 ? 42.554 69.601 60.218 1.00 26.76 68 CYS C C 1
ATOM 1358 O O . CYS C 1 20 ? 42.641 68.483 60.729 1.00 28.70 68 CYS C O 1
ATOM 1361 N N . TRP C 1 21 ? 42.507 69.797 58.905 1.00 33.90 69 TRP C N 1
ATOM 1362 C CA . TRP C 1 21 ? 42.335 68.700 57.959 1.00 30.08 69 TRP C CA 1
ATOM 1363 C C . TRP C 1 21 ? 43.592 67.862 57.710 1.00 44.12 69 TRP C C 1
ATOM 1364 O O . TRP C 1 21 ? 43.602 66.666 58.003 1.00 37.78 69 TRP C O 1
ATOM 1375 N N . ASN C 1 22 ? 44.639 68.482 57.167 1.00 42.79 70 ASN C N 1
ATOM 1376 C CA . ASN C 1 22 ? 45.883 67.768 56.859 1.00 42.21 70 ASN C CA 1
ATOM 1377 C C . ASN C 1 22 ? 46.420 66.981 58.054 1.00 34.66 70 ASN C C 1
ATOM 1378 O O . ASN C 1 22 ? 47.012 65.917 57.887 1.00 51.67 70 ASN C O 1
ATOM 1383 N N . HIS C 1 23 ? 46.213 67.519 59.253 1.00 29.01 71 HIS C N 1
ATOM 1384 C CA . HIS C 1 23 ? 46.543 66.822 60.489 1.00 26.32 71 HIS C CA 1
ATOM 1385 C C . HIS C 1 23 ? 45.743 65.530 60.577 1.00 40.74 71 HIS C C 1
ATOM 1386 O O . HIS C 1 23 ? 46.307 64.438 60.635 1.00 32.50 71 HIS C O 1
ATOM 1393 N N . TYR C 1 24 ? 44.420 65.676 60.589 1.00 43.54 72 TYR C N 1
ATOM 1394 C CA . TYR C 1 24 ? 43.496 64.548 60.582 1.00 34.09 72 TYR C CA 1
ATOM 1395 C C . TYR C 1 24 ? 43.851 63.573 59.464 1.00 31.82 72 TYR C C 1
ATOM 1396 O O . TYR C 1 24 ? 43.873 62.362 59.675 1.00 32.98 72 TYR C O 1
ATOM 1405 N N . LYS C 1 25 ? 44.145 64.110 58.282 1.00 37.32 73 LYS C N 1
ATOM 1406 C CA . LYS C 1 25 ? 44.575 63.296 57.151 1.00 39.94 73 LYS C CA 1
ATOM 1407 C C . LYS C 1 25 ? 45.848 62.528 57.486 1.00 48.98 73 LYS C C 1
ATOM 1408 O O . LYS C 1 25 ? 45.994 61.363 57.120 1.00 49.09 73 LYS C O 1
ATOM 1414 N N . ASP C 1 26 ? 46.765 63.188 58.186 1.00 61.58 74 ASP C N 1
ATOM 1415 C CA . ASP C 1 26 ? 48.013 62.563 58.609 1.00 70.39 74 ASP C CA 1
ATOM 1416 C C . ASP C 1 26 ? 47.776 61.577 59.743 1.00 65.16 74 ASP C C 1
ATOM 1417 O O . ASP C 1 26 ? 48.577 60.670 59.968 1.00 65.40 74 ASP C O 1
ATOM 1422 N N . GLN C 1 27 ? 46.673 61.762 60.458 1.00 58.69 75 GLN C N 1
ATOM 1423 C CA . GLN C 1 27 ? 46.352 60.916 61.599 1.00 59.55 75 GLN C CA 1
ATOM 1424 C C . GLN C 1 27 ? 45.579 59.677 61.149 1.00 60.89 75 GLN C C 1
ATOM 1425 O O . GLN C 1 27 ? 45.563 58.658 61.841 1.00 60.46 75 GLN C O 1
ATOM 1439 N N . ASP C 1 29 ? 45.823 58.449 57.673 1.00 40.52 77 ASP C N 1
ATOM 1440 C CA . ASP C 1 29 ? 46.618 57.747 56.656 1.00 46.51 77 ASP C CA 1
ATOM 1441 C C . ASP C 1 29 ? 47.284 56.427 57.093 1.00 45.02 77 ASP C C 1
ATOM 1442 O O . ASP C 1 29 ? 47.261 55.454 56.339 1.00 40.79 77 ASP C O 1
ATOM 1447 N N . PRO C 1 30 ? 47.886 56.385 58.300 1.00 42.03 78 PRO C N 1
ATOM 1448 C CA . PRO C 1 30 ? 48.522 55.119 58.685 1.00 44.45 78 PRO C CA 1
ATOM 1449 C C . PRO C 1 30 ? 47.540 54.029 59.122 1.00 50.38 78 PRO C C 1
ATOM 1450 O O . PRO C 1 30 ? 47.866 52.848 59.012 1.00 46.17 78 PRO C O 1
ATOM 1454 N N . ILE C 1 31 ? 46.364 54.414 59.606 1.00 44.60 79 ILE C N 1
ATOM 1455 C CA . ILE C 1 31 ? 45.418 53.446 60.158 1.00 40.78 79 ILE C CA 1
ATOM 1456 C C . ILE C 1 31 ? 44.317 53.046 59.174 1.00 38.35 79 ILE C C 1
ATOM 1457 O O . ILE C 1 31 ? 43.173 52.823 59.575 1.00 39.65 79 ILE C O 1
ATOM 1462 N N . GLU C 1 32 ? 44.670 52.947 57.895 1.00 43.91 80 GLU C N 1
ATOM 1463 C CA . GLU C 1 32 ? 43.720 52.575 56.847 1.00 46.79 80 GLU C CA 1
ATOM 1464 C C . GLU C 1 32 ? 43.068 51.223 57.129 1.00 42.57 80 GLU C C 1
ATOM 1465 O O . GLU C 1 32 ? 41.916 50.987 56.765 1.00 44.96 80 GLU C O 1
ATOM 1471 N N . LYS C 1 33 ? 43.819 50.348 57.788 1.00 44.67 81 LYS C N 1
ATOM 1472 C CA . LYS C 1 33 ? 43.341 49.030 58.182 1.00 49.72 81 LYS C CA 1
ATOM 1473 C C . LYS C 1 33 ? 42.110 49.109 59.089 1.00 44.24 81 LYS C C 1
ATOM 1474 O O . LYS C 1 33 ? 41.242 48.237 59.049 1.00 48.48 81 LYS C O 1
ATOM 1480 N N . ASP C 1 34 ? 42.024 50.166 59.890 1.00 35.94 82 ASP C N 1
ATOM 1481 C CA . ASP C 1 34 ? 40.929 50.304 60.848 1.00 39.19 82 ASP C CA 1
ATOM 1482 C C . ASP C 1 34 ? 39.983 51.467 60.548 1.00 23.25 82 ASP C C 1
ATOM 1483 O O . ASP C 1 34 ? 39.312 51.968 61.449 1.00 27.14 82 ASP C O 1
ATOM 1488 N N . TRP C 1 35 ? 39.922 51.888 59.289 1.00 27.04 83 TRP C N 1
ATOM 1489 C CA . TRP C 1 35 ? 39.038 52.986 58.901 1.00 33.55 83 TRP C CA 1
ATOM 1490 C C . TRP C 1 35 ? 37.559 52.639 59.066 1.00 26.84 83 TRP C C 1
ATOM 1491 O O . TRP C 1 35 ? 36.710 53.529 59.112 1.00 26.41 83 TRP C O 1
ATOM 1502 N N . CYS C 1 36 ? 37.257 51.347 59.158 1.00 39.24 84 CYS C N 1
ATOM 1503 C CA . CYS C 1 36 ? 35.874 50.901 59.280 1.00 32.70 84 CYS C CA 1
ATOM 1504 C C . CYS C 1 36 ? 35.567 50.350 60.666 1.00 36.75 84 CYS C C 1
ATOM 1505 O O . CYS C 1 36 ? 34.483 49.818 60.905 1.00 32.20 84 CYS C O 1
ATOM 1508 N N . ASP C 1 37 ? 36.530 50.471 61.574 1.00 26.12 85 ASP C N 1
ATOM 1509 C CA . ASP C 1 37 ? 36.289 50.188 62.986 1.00 31.10 85 ASP C CA 1
ATOM 1510 C C . ASP C 1 37 ? 35.567 51.401 63.584 1.00 29.58 85 ASP C C 1
ATOM 1511 O O . ASP C 1 37 ? 36.192 52.281 64.180 1.00 25.85 85 ASP C O 1
ATOM 1516 N N . TRP C 1 38 ? 34.245 51.428 63.425 1.00 29.07 86 TRP C N 1
ATOM 1517 C CA . TRP C 1 38 ? 33.419 52.602 63.737 1.00 26.96 86 TRP C CA 1
ATOM 1518 C C . TRP C 1 38 ? 33.685 53.289 65.082 1.00 28.40 86 TRP C C 1
ATOM 1519 O O . TRP C 1 38 ? 33.777 54.515 65.141 1.00 24.84 86 TRP C O 1
ATOM 1530 N N . ALA C 1 39 ? 33.797 52.515 66.158 1.00 31.99 87 ALA C N 1
ATOM 1531 C CA . ALA C 1 39 ? 34.019 53.106 67.475 1.00 36.75 87 ALA C CA 1
ATOM 1532 C C . ALA C 1 39 ? 35.387 53.779 67.568 1.00 30.72 87 ALA C C 1
ATOM 1533 O O . ALA C 1 39 ? 35.512 54.874 68.117 1.00 35.05 87 ALA C O 1
ATOM 1543 N N . ILE C 1 41 ? 37.641 54.917 65.012 1.00 30.86 89 ILE C N 1
ATOM 1544 C CA . ILE C 1 41 ? 37.875 56.090 64.170 1.00 32.59 89 ILE C CA 1
ATOM 1545 C C . ILE C 1 41 ? 36.977 57.274 64.524 1.00 26.17 89 ILE C C 1
ATOM 1546 O O . ILE C 1 41 ? 37.153 58.369 63.991 1.00 28.27 89 ILE C O 1
ATOM 1551 N N . SER C 1 42 ? 36.013 57.053 65.416 1.00 28.32 90 SER C N 1
ATOM 1552 C CA . SER C 1 42 ? 35.147 58.137 65.871 1.00 24.43 90 SER C CA 1
ATOM 1553 C C . SER C 1 42 ? 35.940 59.141 66.705 1.00 26.69 90 SER C C 1
ATOM 1554 O O . SER C 1 42 ? 35.580 60.315 66.785 1.00 21.16 90 SER C O 1
ATOM 1557 N N . ARG C 1 43 ? 37.027 58.671 67.312 1.00 30.16 91 ARG C N 1
ATOM 1558 C CA . ARG C 1 43 ? 37.887 59.527 68.126 1.00 30.71 91 ARG C CA 1
ATOM 1559 C C . ARG C 1 43 ? 38.596 60.623 67.311 1.00 25.99 91 ARG C C 1
ATOM 1560 O O . ARG C 1 43 ? 38.422 61.807 67.603 1.00 29.38 91 ARG C O 1
ATOM 1568 N N . PRO C 1 44 ? 39.388 60.246 66.284 1.00 25.26 92 PRO C N 1
ATOM 1569 C CA . PRO C 1 44 ? 40.020 61.339 65.539 1.00 23.10 92 PRO C CA 1
ATOM 1570 C C . PRO C 1 44 ? 39.019 62.119 64.694 1.00 23.70 92 PRO C C 1
ATOM 1571 O O . PRO C 1 44 ? 39.290 63.266 64.341 1.00 23.91 92 PRO C O 1
ATOM 1575 N N . TYR C 1 45 ? 37.885 61.508 64.368 1.00 18.53 93 TYR C N 1
ATOM 1576 C CA . TYR C 1 45 ? 36.848 62.226 63.638 1.00 20.49 93 TYR C CA 1
ATOM 1577 C C . TYR C 1 45 ? 36.277 63.331 64.518 1.00 18.69 93 TYR C C 1
ATOM 1578 O O . TYR C 1 45 ? 36.111 64.467 64.075 1.00 20.32 93 TYR C O 1
ATOM 1587 N N . SER C 1 46 ? 35.989 62.993 65.771 1.00 17.06 94 SER C N 1
ATOM 1588 C CA . SER C 1 46 ? 35.461 63.962 66.726 1.00 22.51 94 SER C CA 1
ATOM 1589 C C . SER C 1 46 ? 36.438 65.104 66.997 1.00 22.96 94 SER C C 1
ATOM 1590 O O . SER C 1 46 ? 36.021 66.232 67.270 1.00 21.56 94 SER C O 1
ATOM 1593 N N . THR C 1 47 ? 37.733 64.812 66.929 1.00 20.68 95 THR C N 1
ATOM 1594 C CA . THR C 1 47 ? 38.747 65.849 67.079 1.00 16.52 95 THR C CA 1
ATOM 1595 C C . THR C 1 47 ? 38.708 66.783 65.873 1.00 18.47 95 THR C C 1
ATOM 1596 O O . THR C 1 47 ? 38.849 67.999 66.010 1.00 21.48 95 THR C O 1
ATOM 1600 N N . LEU C 1 48 ? 38.519 66.203 64.692 1.00 20.65 96 LEU C N 1
ATOM 1601 C CA . LEU C 1 48 ? 38.406 66.977 63.461 1.00 18.23 96 LEU C CA 1
ATOM 1602 C C . LEU C 1 48 ? 37.214 67.924 63.589 1.00 20.01 96 LEU C C 1
ATOM 1603 O O . LEU C 1 48 ? 37.348 69.127 63.371 1.00 17.16 96 LEU C O 1
ATOM 1608 N N . ARG C 1 49 ? 36.061 67.380 63.970 1.00 18.61 97 ARG C N 1
ATOM 1609 C CA . ARG C 1 49 ? 34.867 68.190 64.206 1.00 22.09 97 ARG C CA 1
ATOM 1610 C C . ARG C 1 49 ? 35.091 69.260 65.270 1.00 16.91 97 ARG C C 1
ATOM 1611 O O . ARG C 1 49 ? 34.678 70.406 65.096 1.00 20.36 97 ARG C O 1
ATOM 1619 N N . ASP C 1 50 ? 35.726 68.875 66.373 1.00 18.69 98 ASP C N 1
ATOM 1620 C CA . ASP C 1 50 ? 36.047 69.822 67.437 1.00 23.37 98 ASP C CA 1
ATOM 1621 C C . ASP C 1 50 ? 36.906 70.963 66.909 1.00 16.39 98 ASP C C 1
ATOM 1622 O O . ASP C 1 50 ? 36.693 72.126 67.253 1.00 18.19 98 ASP C O 1
ATOM 1627 N N . CYS C 1 51 ? 37.874 70.619 66.067 1.00 18.45 99 CYS C N 1
ATOM 1628 C CA . CYS C 1 51 ? 38.781 71.607 65.498 1.00 17.71 99 CYS C CA 1
ATOM 1629 C C . CYS C 1 51 ? 38.054 72.558 64.544 1.00 27.22 99 CYS C C 1
ATOM 1630 O O . CYS C 1 51 ? 38.225 73.774 64.621 1.00 25.22 99 CYS C O 1
ATOM 1633 N N . LEU C 1 52 ? 37.240 71.997 63.654 1.00 19.65 100 LEU C N 1
ATOM 1634 C CA . LEU C 1 52 ? 36.481 72.789 62.688 1.00 16.35 100 LEU C CA 1
ATOM 1635 C C . LEU C 1 52 ? 35.530 73.776 63.360 1.00 19.75 100 LEU C C 1
ATOM 1636 O O . LEU C 1 52 ? 35.345 74.895 62.879 1.00 21.19 100 LEU C O 1
ATOM 1641 N N . GLU C 1 53 ? 34.929 73.361 64.470 1.00 24.77 101 GLU C N 1
ATOM 1642 C CA . GLU C 1 53 ? 33.965 74.208 65.169 1.00 26.10 101 GLU C CA 1
ATOM 1643 C C . GLU C 1 53 ? 34.664 75.304 65.975 1.00 29.66 101 GLU C C 1
ATOM 1644 O O . GLU C 1 53 ? 34.187 76.436 66.040 1.00 23.91 101 GLU C O 1
ATOM 1650 N N . HIS C 1 54 ? 35.799 74.961 66.580 1.00 23.05 102 HIS C N 1
ATOM 1651 C CA . HIS C 1 54 ? 36.566 75.918 67.372 1.00 27.72 102 HIS C CA 1
ATOM 1652 C C . HIS C 1 54 ? 37.019 77.111 66.534 1.00 23.46 102 HIS C C 1
ATOM 1653 O O . HIS C 1 54 ? 36.771 78.262 66.892 1.00 27.55 102 HIS C O 1
ATOM 1660 N N . PHE C 1 55 ? 37.679 76.837 65.416 1.00 26.77 103 PHE C N 1
ATOM 1661 C CA . PHE C 1 55 ? 38.163 77.912 64.559 1.00 31.63 103 PHE C CA 1
ATOM 1662 C C . PHE C 1 55 ? 37.024 78.655 63.875 1.00 22.98 103 PHE C C 1
ATOM 1663 O O . PHE C 1 55 ? 37.197 79.794 63.441 1.00 36.31 103 PHE C O 1
ATOM 1671 N N . ALA C 1 56 ? 35.862 78.014 63.778 1.00 27.61 104 ALA C N 1
ATOM 1672 C CA . ALA C 1 56 ? 34.679 78.683 63.246 1.00 23.84 104 ALA C CA 1
ATOM 1673 C C . ALA C 1 56 ? 34.223 79.784 64.197 1.00 32.54 104 ALA C C 1
ATOM 1674 O O . ALA C 1 56 ? 33.952 80.910 63.777 1.00 32.32 104 ALA C O 1
ATOM 1676 N N . GLU C 1 57 ? 34.136 79.446 65.480 1.00 34.73 105 GLU C N 1
ATOM 1677 C CA . GLU C 1 57 ? 33.789 80.416 66.511 1.00 44.68 105 GLU C CA 1
ATOM 1678 C C . GLU C 1 57 ? 34.879 81.472 66.626 1.00 45.02 105 GLU C C 1
ATOM 1679 O O . GLU C 1 57 ? 34.600 82.646 66.863 1.00 55.05 105 GLU C O 1
ATOM 1685 N N . LEU C 1 58 ? 36.121 81.040 66.442 1.00 33.01 106 LEU C N 1
ATOM 1686 C CA . LEU C 1 58 ? 37.274 81.923 66.538 1.00 34.36 106 LEU C CA 1
ATOM 1687 C C . LEU C 1 58 ? 37.217 83.013 65.471 1.00 46.09 106 LEU C C 1
ATOM 1688 O O . LEU C 1 58 ? 37.418 84.192 65.767 1.00 49.14 106 LEU C O 1
ATOM 1693 N N . PHE C 1 59 ? 36.937 82.619 64.232 1.00 42.41 107 PHE C N 1
ATOM 1694 C CA . PHE C 1 59 ? 36.843 83.582 63.139 1.00 46.23 107 PHE C CA 1
ATOM 1695 C C . PHE C 1 59 ? 35.413 84.068 62.913 1.00 41.43 107 PHE C C 1
ATOM 1696 O O . PHE C 1 59 ? 35.077 84.546 61.829 1.00 39.82 107 PHE C O 1
ATOM 1704 N N . ASP C 1 60 ? 34.586 83.943 63.949 1.00 49.53 108 ASP C N 1
ATOM 1705 C CA . ASP C 1 60 ? 33.195 84.407 63.935 1.00 51.67 108 ASP C CA 1
ATOM 1706 C C . ASP C 1 60 ? 32.356 83.900 62.770 1.00 50.35 108 ASP C C 1
ATOM 1707 O O . ASP C 1 60 ? 31.586 84.655 62.174 1.00 58.63 108 ASP C O 1
ATOM 1712 N N . LEU C 1 61 ? 32.512 82.622 62.449 1.00 41.64 109 LEU C N 1
ATOM 1713 C CA . LEU C 1 61 ? 31.641 81.976 61.480 1.00 41.31 109 LEU C CA 1
ATOM 1714 C C . LEU C 1 61 ? 30.729 81.012 62.237 1.00 43.03 109 LEU C C 1
ATOM 1715 O O . LEU C 1 61 ? 31.037 80.608 63.362 1.00 46.45 109 LEU C O 1
ATOM 1720 N N . GLY C 1 62 ? 29.600 80.661 61.636 1.00 23.31 110 GLY C N 1
ATOM 1721 C CA . GLY C 1 62 ? 28.687 79.730 62.268 1.00 22.14 110 GLY C CA 1
ATOM 1722 C C . GLY C 1 62 ? 29.186 78.305 62.149 1.00 26.22 110 GLY C C 1
ATOM 1723 O O . GLY C 1 62 ? 30.151 78.030 61.434 1.00 18.20 110 GLY C O 1
ATOM 1724 N N . PHE C 1 63 ? 28.537 77.396 62.867 1.00 21.11 111 PHE C N 1
ATOM 1725 C CA . PHE C 1 63 ? 28.798 75.973 62.700 1.00 21.90 111 PHE C CA 1
ATOM 1726 C C . PHE C 1 63 ? 27.482 75.213 62.839 1.00 24.82 111 PHE C C 1
ATOM 1727 O O . PHE C 1 63 ? 26.758 75.405 63.814 1.00 25.71 111 PHE C O 1
ATOM 1735 N N . PRO C 1 64 ? 27.168 74.338 61.867 1.00 27.53 112 PRO C N 1
ATOM 1736 C CA . PRO C 1 64 ? 27.991 73.992 60.699 1.00 25.83 112 PRO C CA 1
ATOM 1737 C C . PRO C 1 64 ? 28.073 75.123 59.676 1.00 28.52 112 PRO C C 1
ATOM 1738 O O . PRO C 1 64 ? 27.227 76.020 59.677 1.00 23.40 112 PRO C O 1
ATOM 1742 N N . ASN C 1 65 ? 29.104 75.081 58.837 1.00 18.00 113 ASN C N 1
ATOM 1743 C CA . ASN C 1 65 ? 29.277 76.043 57.759 1.00 19.71 113 ASN C CA 1
ATOM 1744 C C . ASN C 1 65 ? 29.688 75.284 56.493 1.00 10.48 113 ASN C C 1
ATOM 1745 O O . ASN C 1 65 ? 30.093 74.124 56.580 1.00 12.21 113 ASN C O 1
ATOM 1750 N N . PRO C 1 66 ? 29.563 75.920 55.313 1.00 19.66 114 PRO C N 1
ATOM 1751 C CA . PRO C 1 66 ? 29.799 75.198 54.055 1.00 14.08 114 PRO C CA 1
ATOM 1752 C C . PRO C 1 66 ? 31.189 74.574 53.906 1.00 15.76 114 PRO C C 1
ATOM 1753 O O . PRO C 1 66 ? 31.277 73.444 53.425 1.00 13.95 114 PRO C O 1
ATOM 1757 N N . LEU C 1 67 ? 32.244 75.286 54.294 1.00 16.71 115 LEU C N 1
ATOM 1758 C CA . LEU C 1 67 ? 33.600 74.753 54.172 1.00 15.51 115 LEU C CA 1
ATOM 1759 C C . LEU C 1 67 ? 33.798 73.550 55.083 1.00 16.37 115 LEU C C 1
ATOM 1760 O O . LEU C 1 67 ? 34.328 72.525 54.656 1.00 15.39 115 LEU C O 1
ATOM 1765 N N . ALA C 1 68 ? 33.375 73.684 56.338 1.00 11.23 116 ALA C N 1
ATOM 1766 C CA . ALA C 1 68 ? 33.442 72.578 57.286 1.00 12.79 116 ALA C CA 1
ATOM 1767 C C . ALA C 1 68 ? 32.674 71.363 56.769 1.00 15.66 116 ALA C C 1
ATOM 1768 O O . ALA C 1 68 ? 33.149 70.232 56.870 1.00 12.85 116 ALA C O 1
ATOM 1770 N N . GLU C 1 69 ? 31.486 71.605 56.219 1.00 12.03 117 GLU C N 1
ATOM 1771 C CA . GLU C 1 69 ? 30.664 70.526 55.677 1.00 19.05 117 GLU C CA 1
ATOM 1772 C C . GLU C 1 69 ? 31.313 69.861 54.461 1.00 16.77 117 GLU C C 1
ATOM 1773 O O . GLU C 1 69 ? 31.152 68.659 54.247 1.00 18.55 117 GLU C O 1
ATOM 1779 N N . ARG C 1 70 ? 32.054 70.638 53.675 1.00 17.40 118 ARG C N 1
ATOM 1780 C CA . ARG C 1 70 ? 32.815 70.078 52.560 1.00 19.24 118 ARG C CA 1
ATOM 1781 C C . ARG C 1 70 ? 33.876 69.100 53.068 1.00 18.78 118 ARG C C 1
ATOM 1782 O O . ARG C 1 70 ? 34.112 68.051 52.469 1.00 15.46 118 ARG C O 1
ATOM 1790 N N . ILE C 1 71 ? 34.509 69.456 54.180 1.00 18.92 119 ILE C N 1
ATOM 1791 C CA . ILE C 1 71 ? 35.509 68.603 54.816 1.00 17.59 119 ILE C CA 1
ATOM 1792 C C . ILE C 1 71 ? 34.883 67.314 55.345 1.00 16.98 119 ILE C C 1
ATOM 1793 O O . ILE C 1 71 ? 35.451 66.229 55.207 1.00 12.21 119 ILE C O 1
ATOM 1798 N N . ILE C 1 72 ? 33.707 67.441 55.950 1.00 17.66 120 ILE C N 1
ATOM 1799 C CA . ILE C 1 72 ? 32.986 66.281 56.453 1.00 17.64 120 ILE C CA 1
ATOM 1800 C C . ILE C 1 72 ? 32.616 65.357 55.298 1.00 19.10 120 ILE C C 1
ATOM 1801 O O . ILE C 1 72 ? 32.731 64.138 55.405 1.00 24.46 120 ILE C O 1
ATOM 1806 N N . PHE C 1 73 ? 32.175 65.942 54.189 1.00 17.53 121 PHE C N 1
ATOM 1807 C CA . PHE C 1 73 ? 31.868 65.160 52.998 1.00 22.44 121 PHE C CA 1
ATOM 1808 C C . PHE C 1 73 ? 33.137 64.497 52.464 1.00 20.13 121 PHE C C 1
ATOM 1809 O O . PHE C 1 73 ? 33.105 63.358 51.996 1.00 18.66 121 PHE C O 1
ATOM 1817 N N . GLU C 1 74 ? 34.256 65.212 52.559 1.00 15.44 122 GLU C N 1
ATOM 1818 C CA . GLU C 1 74 ? 35.543 64.716 52.074 1.00 26.38 122 GLU C CA 1
ATOM 1819 C C . GLU C 1 74 ? 35.985 63.439 52.788 1.00 19.88 122 GLU C C 1
ATOM 1820 O O . GLU C 1 74 ? 36.331 62.448 52.144 1.00 18.22 122 GLU C O 1
ATOM 1826 N N . THR C 1 75 ? 35.972 63.455 54.118 1.00 16.22 123 THR C N 1
ATOM 1827 C CA . THR C 1 75 ? 36.409 62.280 54.865 1.00 17.60 123 THR C CA 1
ATOM 1828 C C . THR C 1 75 ? 35.463 61.092 54.688 1.00 16.60 123 THR C C 1
ATOM 1829 O O . THR C 1 75 ? 35.899 59.944 54.722 1.00 19.87 123 THR C O 1
ATOM 1833 N N . HIS C 1 76 ? 34.174 61.356 54.488 1.00 19.11 124 HIS C N 1
ATOM 1834 C CA . HIS C 1 76 ? 33.236 60.266 54.240 1.00 16.00 124 HIS C CA 1
ATOM 1835 C C . HIS C 1 76 ? 33.530 59.580 52.912 1.00 25.80 124 HIS C C 1
ATOM 1836 O O . HIS C 1 76 ? 33.417 58.359 52.792 1.00 23.13 124 HIS C O 1
ATOM 1843 N N . GLN C 1 77 ? 33.922 60.372 51.922 1.00 25.97 125 GLN C N 1
ATOM 1844 C CA . GLN C 1 77 ? 34.199 59.847 50.592 1.00 33.75 125 GLN C CA 1
ATOM 1845 C C . GLN C 1 77 ? 35.459 58.983 50.556 1.00 35.81 125 GLN C C 1
ATOM 1846 O O . GLN C 1 77 ? 35.478 57.928 49.926 1.00 47.07 125 GLN C O 1
ATOM 1852 N N . ILE C 1 78 ? 36.505 59.425 51.245 1.00 26.47 126 ILE C N 1
ATOM 1853 C CA . ILE C 1 78 ? 37.809 58.773 51.141 1.00 30.29 126 ILE C CA 1
ATOM 1854 C C . ILE C 1 78 ? 38.122 57.780 52.265 1.00 35.50 126 ILE C C 1
ATOM 1855 O O . ILE C 1 78 ? 39.011 56.941 52.123 1.00 41.21 126 ILE C O 1
ATOM 1860 N N . HIS C 1 79 ? 37.396 57.867 53.377 1.00 26.60 127 HIS C N 1
ATOM 1861 C CA . HIS C 1 79 ? 37.670 57.000 54.525 1.00 28.73 127 HIS C CA 1
ATOM 1862 C C . HIS C 1 79 ? 36.540 56.018 54.839 1.00 26.95 127 HIS C C 1
ATOM 1863 O O . HIS C 1 79 ? 36.795 54.870 55.199 1.00 30.73 127 HIS C O 1
ATOM 1870 N N . PHE C 1 80 ? 35.295 56.469 54.700 1.00 20.50 128 PHE C N 1
ATOM 1871 C CA . PHE C 1 80 ? 34.148 55.733 55.242 1.00 25.74 128 PHE C CA 1
ATOM 1872 C C . PHE C 1 80 ? 33.165 55.165 54.206 1.00 33.66 128 PHE C C 1
ATOM 1873 O O . PHE C 1 80 ? 32.376 54.277 54.528 1.00 27.36 128 PHE C O 1
ATOM 1881 N N . ALA C 1 81 ? 33.215 55.663 52.973 1.00 41.85 129 ALA C N 1
ATOM 1882 C CA . ALA C 1 81 ? 32.217 55.302 51.958 1.00 48.43 129 ALA C CA 1
ATOM 1883 C C . ALA C 1 81 ? 32.170 53.816 51.587 1.00 48.88 129 ALA C C 1
ATOM 1884 O O . ALA C 1 81 ? 31.095 53.282 51.314 1.00 52.84 129 ALA C O 1
ATOM 1886 N N . ASN C 1 82 ? 33.321 53.152 51.575 1.00 36.66 130 ASN C N 1
ATOM 1887 C CA . ASN C 1 82 ? 33.372 51.748 51.168 1.00 46.20 130 ASN C CA 1
ATOM 1888 C C . ASN C 1 82 ? 33.208 50.762 52.324 1.00 47.92 130 ASN C C 1
ATOM 1889 O O . ASN C 1 82 ? 33.173 49.546 52.114 1.00 41.27 130 ASN C O 1
ATOM 1894 N N . CYS C 1 83 ? 33.099 51.291 53.539 1.00 32.21 131 CYS C N 1
ATOM 1895 C CA . CYS C 1 83 ? 32.969 50.462 54.731 1.00 30.78 131 CYS C CA 1
ATOM 1896 C C . CYS C 1 83 ? 31.630 49.737 54.770 1.00 39.15 131 CYS C C 1
ATOM 1897 O O . CYS C 1 83 ? 30.619 50.252 54.289 1.00 36.93 131 CYS C O 1
ATOM 1900 N N . SER C 1 84 ? 31.630 48.537 55.343 1.00 48.14 132 SER C N 1
ATOM 1901 C CA . SER C 1 84 ? 30.395 47.794 55.557 1.00 43.98 132 SER C CA 1
ATOM 1902 C C . SER C 1 84 ? 29.683 48.308 56.803 1.00 51.35 132 SER C C 1
ATOM 1903 O O . SER C 1 84 ? 30.315 48.560 57.831 1.00 49.74 132 SER C O 1
ATOM 1906 N N . ASN D 1 12 ? 41.196 83.163 79.373 1.00 33.98 60 ASN D N 1
ATOM 1907 C CA . ASN D 1 12 ? 42.628 83.140 79.653 1.00 37.27 60 ASN D CA 1
ATOM 1908 C C . ASN D 1 12 ? 43.237 81.750 79.473 1.00 31.10 60 ASN D C 1
ATOM 1909 O O . ASN D 1 12 ? 42.535 80.802 79.125 1.00 27.31 60 ASN D O 1
ATOM 1914 N N . TYR D 1 13 ? 44.540 81.630 79.713 1.00 20.29 61 TYR D N 1
ATOM 1915 C CA . TYR D 1 13 ? 45.222 80.358 79.506 1.00 23.94 61 TYR D CA 1
ATOM 1916 C C . TYR D 1 13 ? 44.796 79.307 80.526 1.00 18.35 61 TYR D C 1
ATOM 1917 O O . TYR D 1 13 ? 44.605 78.142 80.173 1.00 18.36 61 TYR D O 1
ATOM 1926 N N . GLU D 1 14 ? 44.652 79.718 81.784 1.00 19.89 62 GLU D N 1
ATOM 1927 C CA . GLU D 1 14 ? 44.201 78.813 82.840 1.00 24.12 62 GLU D CA 1
ATOM 1928 C C . GLU D 1 14 ? 42.884 78.138 82.467 1.00 24.52 62 GLU D C 1
ATOM 1929 O O . GLU D 1 14 ? 42.724 76.929 82.644 1.00 20.09 62 GLU D O 1
ATOM 1935 N N . THR D 1 15 ? 41.948 78.929 81.948 1.00 23.81 63 THR D N 1
ATOM 1936 C CA . THR D 1 15 ? 40.638 78.423 81.553 1.00 23.73 63 THR D CA 1
ATOM 1937 C C . THR D 1 15 ? 40.760 77.512 80.338 1.00 23.98 63 THR D C 1
ATOM 1938 O O . THR D 1 15 ? 40.112 76.466 80.259 1.00 24.09 63 THR D O 1
ATOM 1942 N N . ALA D 1 16 ? 41.593 77.932 79.391 1.00 21.02 64 ALA D N 1
ATOM 1943 C CA . ALA D 1 16 ? 41.848 77.169 78.176 1.00 18.28 64 ALA D CA 1
ATOM 1944 C C . ALA D 1 16 ? 42.440 75.801 78.499 1.00 20.08 64 ALA D C 1
ATOM 1945 O O . ALA D 1 16 ? 42.055 74.793 77.907 1.00 20.12 64 ALA D O 1
ATOM 1947 N N . VAL D 1 17 ? 43.382 75.772 79.438 1.00 19.23 65 VAL D N 1
ATOM 1948 C CA . VAL D 1 17 ? 43.995 74.518 79.856 1.00 16.22 65 VAL D CA 1
ATOM 1949 C C . VAL D 1 17 ? 42.951 73.580 80.458 1.00 19.97 65 VAL D C 1
ATOM 1950 O O . VAL D 1 17 ? 42.948 72.382 80.173 1.00 17.91 65 VAL D O 1
ATOM 1954 N N . GLN D 1 18 ? 42.061 74.132 81.279 1.00 19.10 66 GLN D N 1
ATOM 1955 C CA . GLN D 1 18 ? 40.964 73.355 81.844 1.00 21.41 66 GLN D CA 1
ATOM 1956 C C . GLN D 1 18 ? 40.095 72.766 80.743 1.00 19.73 66 GLN D C 1
ATOM 1957 O O . GLN D 1 18 ? 39.654 71.621 80.837 1.00 21.16 66 GLN D O 1
ATOM 1963 N N . PHE D 1 19 ? 39.854 73.560 79.703 1.00 22.08 67 PHE D N 1
ATOM 1964 C CA . PHE D 1 19 ? 39.109 73.099 78.537 1.00 22.10 67 PHE D CA 1
ATOM 1965 C C . PHE D 1 19 ? 39.809 71.909 77.881 1.00 29.11 67 PHE D C 1
ATOM 1966 O O . PHE D 1 19 ? 39.172 70.900 77.569 1.00 27.36 67 PHE D O 1
ATOM 1974 N N . CYS D 1 20 ? 41.119 72.031 77.676 1.00 20.51 68 CYS D N 1
ATOM 1975 C CA . CYS D 1 20 ? 41.922 70.943 77.125 1.00 17.87 68 CYS D CA 1
ATOM 1976 C C . CYS D 1 20 ? 41.897 69.735 78.051 1.00 20.48 68 CYS D C 1
ATOM 1977 O O . CYS D 1 20 ? 41.701 68.601 77.615 1.00 18.18 68 CYS D O 1
ATOM 1980 N N . TRP D 1 21 ? 42.087 70.006 79.339 1.00 20.49 69 TRP D N 1
ATOM 1981 C CA . TRP D 1 21 ? 42.235 68.973 80.358 1.00 18.78 69 TRP D CA 1
ATOM 1982 C C . TRP D 1 21 ? 40.949 68.188 80.611 1.00 31.76 69 TRP D C 1
ATOM 1983 O O . TRP D 1 21 ? 40.979 66.959 80.699 1.00 25.25 69 TRP D O 1
ATOM 1994 N N . ASN D 1 22 ? 39.823 68.889 80.724 1.00 32.81 70 ASN D N 1
ATOM 1995 C CA . ASN D 1 22 ? 38.546 68.215 80.956 1.00 29.98 70 ASN D CA 1
ATOM 1996 C C . ASN D 1 22 ? 38.075 67.408 79.745 1.00 30.50 70 ASN D C 1
ATOM 1997 O O . ASN D 1 22 ? 37.466 66.351 79.901 1.00 43.93 70 ASN D O 1
ATOM 2002 N N . HIS D 1 23 ? 38.342 67.922 78.546 1.00 28.82 71 HIS D N 1
ATOM 2003 C CA . HIS D 1 23 ? 38.071 67.192 77.308 1.00 31.16 71 HIS D CA 1
ATOM 2004 C C . HIS D 1 23 ? 38.806 65.857 77.324 1.00 40.85 71 HIS D C 1
ATOM 2005 O O . HIS D 1 23 ? 38.214 64.796 77.126 1.00 35.79 71 HIS D O 1
ATOM 2012 N N . TYR D 1 24 ? 40.110 65.936 77.573 1.00 32.64 72 TYR D N 1
ATOM 2013 C CA . TYR D 1 24 ? 40.994 64.778 77.633 1.00 23.15 72 TYR D CA 1
ATOM 2014 C C . TYR D 1 24 ? 40.518 63.758 78.661 1.00 19.94 72 TYR D C 1
ATOM 2015 O O . TYR D 1 24 ? 40.385 62.575 78.350 1.00 20.96 72 TYR D O 1
ATOM 2024 N N . LYS D 1 25 ? 40.260 64.216 79.883 1.00 27.48 73 LYS D N 1
ATOM 2025 C CA . LYS D 1 25 ? 39.764 63.332 80.934 1.00 29.31 73 LYS D CA 1
ATOM 2026 C C . LYS D 1 25 ? 38.458 62.655 80.529 1.00 36.36 73 LYS D C 1
ATOM 2027 O O . LYS D 1 25 ? 38.237 61.487 80.846 1.00 33.67 73 LYS D O 1
ATOM 2033 N N . ASP D 1 26 ? 37.604 63.389 79.822 1.00 47.49 74 ASP D N 1
ATOM 2034 C CA . ASP D 1 26 ? 36.363 62.825 79.307 1.00 53.83 74 ASP D CA 1
ATOM 2035 C C . ASP D 1 26 ? 36.636 61.727 78.282 1.00 46.35 74 ASP D C 1
ATOM 2036 O O . ASP D 1 26 ? 35.866 60.778 78.161 1.00 52.65 74 ASP D O 1
ATOM 2041 N N . GLN D 1 27 ? 37.735 61.860 77.548 1.00 37.30 75 GLN D N 1
ATOM 2042 C CA . GLN D 1 27 ? 38.119 60.854 76.561 1.00 37.04 75 GLN D CA 1
ATOM 2043 C C . GLN D 1 27 ? 38.812 59.659 77.210 1.00 34.14 75 GLN D C 1
ATOM 2044 O O . GLN D 1 27 ? 38.652 58.522 76.765 1.00 31.67 75 GLN D O 1
ATOM 2058 N N . ASP D 1 29 ? 38.660 58.650 80.670 1.00 32.14 77 ASP D N 1
ATOM 2059 C CA . ASP D 1 29 ? 37.879 57.918 81.674 1.00 30.84 77 ASP D CA 1
ATOM 2060 C C . ASP D 1 29 ? 37.163 56.639 81.193 1.00 28.14 77 ASP D C 1
ATOM 2061 O O . ASP D 1 29 ? 37.160 55.637 81.909 1.00 32.18 77 ASP D O 1
ATOM 2066 N N . PRO D 1 30 ? 36.551 56.662 79.993 1.00 35.33 78 PRO D N 1
ATOM 2067 C CA . PRO D 1 30 ? 35.837 55.446 79.580 1.00 45.72 78 PRO D CA 1
ATOM 2068 C C . PRO D 1 30 ? 36.743 54.317 79.085 1.00 43.00 78 PRO D C 1
ATOM 2069 O O . PRO D 1 30 ? 36.282 53.182 78.966 1.00 34.15 78 PRO D O 1
ATOM 2073 N N . ILE D 1 31 ? 38.006 54.616 78.800 1.00 40.28 79 ILE D N 1
ATOM 2074 C CA . ILE D 1 31 ? 38.911 53.612 78.243 1.00 26.55 79 ILE D CA 1
ATOM 2075 C C . ILE D 1 31 ? 40.051 53.254 79.196 1.00 30.44 79 ILE D C 1
ATOM 2076 O O . ILE D 1 31 ? 41.188 53.047 78.768 1.00 29.76 79 ILE D O 1
ATOM 2081 N N . GLU D 1 32 ? 39.731 53.166 80.483 1.00 28.81 80 GLU D N 1
ATOM 2082 C CA . GLU D 1 32 ? 40.718 52.890 81.525 1.00 28.82 80 GLU D CA 1
ATOM 2083 C C . GLU D 1 32 ? 41.510 51.604 81.275 1.00 35.13 80 GLU D C 1
ATOM 2084 O O . GLU D 1 32 ? 42.691 51.514 81.612 1.00 37.11 80 GLU D O 1
ATOM 2090 N N . LYS D 1 33 ? 40.861 50.624 80.656 1.00 43.48 81 LYS D N 1
ATOM 2091 C CA . LYS D 1 33 ? 41.469 49.317 80.433 1.00 45.85 81 LYS D CA 1
ATOM 2092 C C . LYS D 1 33 ? 42.464 49.327 79.276 1.00 37.83 81 LYS D C 1
ATOM 2093 O O . LYS D 1 33 ? 43.174 48.348 79.049 1.00 47.34 81 LYS D O 1
ATOM 2099 N N . ASP D 1 34 ? 42.513 50.441 78.553 1.00 28.83 82 ASP D N 1
ATOM 2100 C CA . ASP D 1 34 ? 43.443 50.596 77.441 1.00 28.56 82 ASP D CA 1
ATOM 2101 C C . ASP D 1 34 ? 44.460 51.708 77.688 1.00 22.96 82 ASP D C 1
ATOM 2102 O O . ASP D 1 34 ? 45.145 52.139 76.762 1.00 24.62 82 ASP D O 1
ATOM 2107 N N . TRP D 1 35 ? 44.552 52.170 78.932 1.00 22.40 83 TRP D N 1
ATOM 2108 C CA . TRP D 1 35 ? 45.466 53.256 79.286 1.00 21.48 83 TRP D CA 1
ATOM 2109 C C . TRP D 1 35 ? 46.932 52.901 79.053 1.00 25.15 83 TRP D C 1
ATOM 2110 O O . TRP D 1 35 ? 47.765 53.785 78.843 1.00 21.57 83 TRP D O 1
ATOM 2121 N N . CYS D 1 36 ? 47.245 51.610 79.091 1.00 28.68 84 CYS D N 1
ATOM 2122 C CA . CYS D 1 36 ? 48.622 51.162 78.921 1.00 23.85 84 CYS D CA 1
ATOM 2123 C C . CYS D 1 36 ? 48.878 50.640 77.514 1.00 29.96 84 CYS D C 1
ATOM 2124 O O . CYS D 1 36 ? 49.944 50.096 77.229 1.00 30.35 84 CYS D O 1
ATOM 2127 N N . ASP D 1 37 ? 47.892 50.808 76.638 1.00 30.51 85 ASP D N 1
ATOM 2128 C CA . ASP D 1 37 ? 48.063 50.507 75.219 1.00 29.91 85 ASP D CA 1
ATOM 2129 C C . ASP D 1 37 ? 48.801 51.678 74.557 1.00 28.82 85 ASP D C 1
ATOM 2130 O O . ASP D 1 37 ? 48.192 52.512 73.888 1.00 30.36 85 ASP D O 1
ATOM 2135 N N . TRP D 1 38 ? 50.120 51.715 74.740 1.00 34.31 86 TRP D N 1
ATOM 2136 C CA . TRP D 1 38 ? 50.968 52.851 74.349 1.00 29.26 86 TRP D CA 1
ATOM 2137 C C . TRP D 1 38 ? 50.708 53.501 72.981 1.00 36.59 86 TRP D C 1
ATOM 2138 O O . TRP D 1 38 ? 50.562 54.720 72.900 1.00 31.24 86 TRP D O 1
ATOM 2149 N N . ALA D 1 39 ? 50.668 52.709 71.912 1.00 44.66 87 ALA D N 1
ATOM 2150 C CA . ALA D 1 39 ? 50.465 53.276 70.580 1.00 44.50 87 ALA D CA 1
ATOM 2151 C C . ALA D 1 39 ? 49.085 53.918 70.437 1.00 36.12 87 ALA D C 1
ATOM 2152 O O . ALA D 1 39 ? 48.924 54.914 69.733 1.00 40.73 87 ALA D O 1
ATOM 2162 N N . ILE D 1 41 ? 46.857 55.052 73.135 1.00 31.35 89 ILE D N 1
ATOM 2163 C CA . ILE D 1 41 ? 46.650 56.219 73.997 1.00 29.00 89 ILE D CA 1
ATOM 2164 C C . ILE D 1 41 ? 47.502 57.420 73.590 1.00 21.98 89 ILE D C 1
ATOM 2165 O O . ILE D 1 41 ? 47.299 58.525 74.093 1.00 23.25 89 ILE D O 1
ATOM 2170 N N . SER D 1 42 ? 48.454 57.206 72.685 1.00 23.96 90 SER D N 1
ATOM 2171 C CA . SER D 1 42 ? 49.261 58.310 72.173 1.00 21.03 90 SER D CA 1
ATOM 2172 C C . SER D 1 42 ? 48.413 59.325 71.397 1.00 24.63 90 SER D C 1
ATOM 2173 O O . SER D 1 42 ? 48.751 60.507 71.347 1.00 21.01 90 SER D O 1
ATOM 2176 N N . ARG D 1 43 ? 47.310 58.864 70.807 1.00 26.28 91 ARG D N 1
ATOM 2177 C CA . ARG D 1 43 ? 46.413 59.758 70.069 1.00 21.69 91 ARG D CA 1
ATOM 2178 C C . ARG D 1 43 ? 45.717 60.806 70.956 1.00 17.45 91 ARG D C 1
ATOM 2179 O O . ARG D 1 43 ? 45.895 62.003 70.728 1.00 20.87 91 ARG D O 1
ATOM 2187 N N . PRO D 1 44 ? 44.930 60.375 71.966 1.00 18.30 92 PRO D N 1
ATOM 2188 C CA . PRO D 1 44 ? 44.310 61.428 72.782 1.00 17.42 92 PRO D CA 1
ATOM 2189 C C . PRO D 1 44 ? 45.341 62.254 73.545 1.00 18.52 92 PRO D C 1
ATOM 2190 O O . PRO D 1 44 ? 45.078 63.415 73.855 1.00 16.88 92 PRO D O 1
ATOM 2194 N N . TYR D 1 45 ? 46.496 61.665 73.842 1.00 20.81 93 TYR D N 1
ATOM 2195 C CA . TYR D 1 45 ? 47.553 62.402 74.522 1.00 19.73 93 TYR D CA 1
ATOM 2196 C C . TYR D 1 45 ? 48.138 63.479 73.609 1.00 17.51 93 TYR D C 1
ATOM 2197 O O . TYR D 1 45 ? 48.399 64.598 74.046 1.00 18.68 93 TYR D O 1
ATOM 2206 N N . SER D 1 46 ? 48.345 63.139 72.340 1.00 17.16 94 SER D N 1
ATOM 2207 C CA . SER D 1 46 ? 48.875 64.102 71.378 1.00 17.52 94 SER D CA 1
ATOM 2208 C C . SER D 1 46 ? 47.910 65.265 71.162 1.00 19.24 94 SER D C 1
ATOM 2209 O O . SER D 1 46 ? 48.335 66.408 70.988 1.00 22.82 94 SER D O 1
ATOM 2212 N N . THR D 1 47 ? 46.613 64.966 71.175 1.00 18.42 95 THR D N 1
ATOM 2213 C CA . THR D 1 47 ? 45.586 65.992 71.026 1.00 24.62 95 THR D CA 1
ATOM 2214 C C . THR D 1 47 ? 45.604 66.933 72.227 1.00 21.88 95 THR D C 1
ATOM 2215 O O . THR D 1 47 ? 45.363 68.132 72.094 1.00 22.55 95 THR D O 1
ATOM 2219 N N . LEU D 1 48 ? 45.890 66.380 73.401 1.00 21.01 96 LEU D N 1
ATOM 2220 C CA . LEU D 1 48 ? 46.029 67.185 74.608 1.00 17.42 96 LEU D CA 1
ATOM 2221 C C . LEU D 1 48 ? 47.212 68.145 74.476 1.00 17.67 96 LEU D C 1
ATOM 2222 O O . LEU D 1 48 ? 47.063 69.345 74.693 1.00 15.89 96 LEU D O 1
ATOM 2227 N N . ARG D 1 49 ? 48.378 67.614 74.106 1.00 23.58 97 ARG D N 1
ATOM 2228 C CA . ARG D 1 49 ? 49.579 68.431 73.918 1.00 21.70 97 ARG D CA 1
ATOM 2229 C C . ARG D 1 49 ? 49.398 69.501 72.842 1.00 23.01 97 ARG D C 1
ATOM 2230 O O . ARG D 1 49 ? 49.884 70.622 72.990 1.00 16.73 97 ARG D O 1
ATOM 2238 N N . ASP D 1 50 ? 48.722 69.143 71.752 1.00 23.56 98 ASP D N 1
ATOM 2239 C CA . ASP D 1 50 ? 48.429 70.100 70.690 1.00 22.26 98 ASP D CA 1
ATOM 2240 C C . ASP D 1 50 ? 47.526 71.211 71.211 1.00 18.45 98 ASP D C 1
ATOM 2241 O O . ASP D 1 50 ? 47.697 72.379 70.867 1.00 19.74 98 ASP D O 1
ATOM 2246 N N . CYS D 1 51 ? 46.567 70.833 72.049 1.00 19.53 99 CYS D N 1
ATOM 2247 C CA . CYS D 1 51 ? 45.648 71.791 72.654 1.00 23.17 99 CYS D CA 1
ATOM 2248 C C . CYS D 1 51 ? 46.389 72.744 73.595 1.00 24.78 99 CYS D C 1
ATOM 2249 O O . CYS D 1 51 ? 46.254 73.965 73.488 1.00 20.53 99 CYS D O 1
ATOM 2252 N N . LEU D 1 52 ? 47.181 72.181 74.506 1.00 18.65 100 LEU D N 1
ATOM 2253 C CA . LEU D 1 52 ? 47.980 72.977 75.436 1.00 16.19 100 LEU D CA 1
ATOM 2254 C C . LEU D 1 52 ? 48.920 73.936 74.713 1.00 14.08 100 LEU D C 1
ATOM 2255 O O . LEU D 1 52 ? 49.145 75.061 75.162 1.00 17.54 100 LEU D O 1
ATOM 2260 N N . GLU D 1 53 ? 49.464 73.489 73.588 1.00 23.70 101 GLU D N 1
ATOM 2261 C CA . GLU D 1 53 ? 50.433 74.288 72.851 1.00 22.64 101 GLU D CA 1
ATOM 2262 C C . GLU D 1 53 ? 49.744 75.383 72.040 1.00 28.35 101 GLU D C 1
ATOM 2263 O O . GLU D 1 53 ? 50.245 76.504 71.948 1.00 23.42 101 GLU D O 1
ATOM 2269 N N . HIS D 1 54 ? 48.593 75.051 71.460 1.00 26.79 102 HIS D N 1
ATOM 2270 C CA . HIS D 1 54 ? 47.823 76.009 70.673 1.00 27.97 102 HIS D CA 1
ATOM 2271 C C . HIS D 1 54 ? 47.399 77.220 71.500 1.00 29.29 102 HIS D C 1
ATOM 2272 O O . HIS D 1 54 ? 47.616 78.363 71.099 1.00 26.43 102 HIS D O 1
ATOM 2279 N N . PHE D 1 55 ? 46.792 76.967 72.655 1.00 18.80 103 PHE D N 1
ATOM 2280 C CA . PHE D 1 55 ? 46.339 78.051 73.516 1.00 26.13 103 PHE D CA 1
ATOM 2281 C C . PHE D 1 55 ? 47.490 78.822 74.157 1.00 24.70 103 PHE D C 1
ATOM 2282 O O . PHE D 1 55 ? 47.309 79.962 74.582 1.00 26.35 103 PHE D O 1
ATOM 2290 N N . ALA D 1 56 ? 48.667 78.206 74.231 1.00 19.20 104 ALA D N 1
ATOM 2291 C CA . ALA D 1 56 ? 49.845 78.914 74.727 1.00 22.98 104 ALA D CA 1
ATOM 2292 C C . ALA D 1 56 ? 50.235 80.035 73.767 1.00 26.17 104 ALA D C 1
ATOM 2293 O O . ALA D 1 56 ? 50.540 81.151 74.193 1.00 29.50 104 ALA D O 1
ATOM 2295 N N . GLU D 1 57 ? 50.225 79.729 72.472 1.00 36.65 105 GLU D N 1
ATOM 2296 C CA . GLU D 1 57 ? 50.552 80.713 71.447 1.00 42.62 105 GLU D CA 1
ATOM 2297 C C . GLU D 1 57 ? 49.495 81.811 71.430 1.00 42.57 105 GLU D C 1
ATOM 2298 O O . GLU D 1 57 ? 49.812 82.997 71.334 1.00 47.56 105 GLU D O 1
ATOM 2304 N N . LEU D 1 58 ? 48.236 81.397 71.531 1.00 28.98 106 LEU D N 1
ATOM 2305 C CA . LEU D 1 58 ? 47.104 82.315 71.457 1.00 29.73 106 LEU D CA 1
ATOM 2306 C C . LEU D 1 58 ? 47.083 83.309 72.615 1.00 37.22 106 LEU D C 1
ATOM 2307 O O . LEU D 1 58 ? 46.550 84.411 72.482 1.00 42.39 106 LEU D O 1
ATOM 2312 N N . PHE D 1 59 ? 47.656 82.918 73.751 1.00 36.60 107 PHE D N 1
ATOM 2313 C CA . PHE D 1 59 ? 47.725 83.812 74.904 1.00 34.29 107 PHE D CA 1
ATOM 2314 C C . PHE D 1 59 ? 49.145 84.301 75.185 1.00 33.80 107 PHE D C 1
ATOM 2315 O O . PHE D 1 59 ? 49.471 84.676 76.314 1.00 35.60 107 PHE D O 1
ATOM 2323 N N . ASP D 1 60 ? 49.977 84.276 74.146 1.00 44.96 108 ASP D N 1
ATOM 2324 C CA . ASP D 1 60 ? 51.324 84.855 74.167 1.00 47.53 108 ASP D CA 1
ATOM 2325 C C . ASP D 1 60 ? 52.268 84.253 75.207 1.00 45.93 108 ASP D C 1
ATOM 2326 O O . ASP D 1 60 ? 53.198 84.918 75.670 1.00 46.21 108 ASP D O 1
ATOM 2331 N N . LEU D 1 61 ? 52.032 82.996 75.565 1.00 32.37 109 LEU D N 1
ATOM 2332 C CA . LEU D 1 61 ? 52.920 82.291 76.480 1.00 28.89 109 LEU D CA 1
ATOM 2333 C C . LEU D 1 61 ? 53.799 81.313 75.705 1.00 33.62 109 LEU D C 1
ATOM 2334 O O . LEU D 1 61 ? 53.470 80.922 74.582 1.00 38.05 109 LEU D O 1
ATOM 2339 N N . GLY D 1 62 ? 54.918 80.924 76.302 1.00 26.80 110 GLY D N 1
ATOM 2340 C CA . GLY D 1 62 ? 55.815 79.977 75.670 1.00 28.58 110 GLY D CA 1
ATOM 2341 C C . GLY D 1 62 ? 55.342 78.547 75.850 1.00 25.47 110 GLY D C 1
ATOM 2342 O O . GLY D 1 62 ? 54.404 78.282 76.606 1.00 23.42 110 GLY D O 1
ATOM 2343 N N . PHE D 1 63 ? 55.985 77.624 75.144 1.00 24.51 111 PHE D N 1
ATOM 2344 C CA . PHE D 1 63 ? 55.732 76.204 75.349 1.00 25.27 111 PHE D CA 1
ATOM 2345 C C . PHE D 1 63 ? 57.051 75.441 75.283 1.00 22.71 111 PHE D C 1
ATOM 2346 O O . PHE D 1 63 ? 57.822 75.619 74.341 1.00 30.73 111 PHE D O 1
ATOM 2354 N N . PRO D 1 64 ? 57.314 74.578 76.280 1.00 31.28 112 PRO D N 1
ATOM 2355 C CA . PRO D 1 64 ? 56.417 74.271 77.400 1.00 30.64 112 PRO D CA 1
ATOM 2356 C C . PRO D 1 64 ? 56.401 75.379 78.448 1.00 27.91 112 PRO D C 1
ATOM 2357 O O . PRO D 1 64 ? 57.309 76.214 78.485 1.00 28.06 112 PRO D O 1
ATOM 2361 N N . ASN D 1 65 ? 55.359 75.388 79.273 1.00 13.43 113 ASN D N 1
ATOM 2362 C CA . ASN D 1 65 ? 55.244 76.333 80.375 1.00 16.88 113 ASN D CA 1
ATOM 2363 C C . ASN D 1 65 ? 54.829 75.562 81.633 1.00 12.25 113 ASN D C 1
ATOM 2364 O O . ASN D 1 65 ? 54.404 74.410 81.528 1.00 12.69 113 ASN D O 1
ATOM 2369 N N . PRO D 1 66 ? 54.984 76.171 82.825 1.00 17.75 114 PRO D N 1
ATOM 2370 C CA . PRO D 1 66 ? 54.740 75.426 84.068 1.00 18.29 114 PRO D CA 1
ATOM 2371 C C . PRO D 1 66 ? 53.352 74.791 84.188 1.00 12.18 114 PRO D C 1
ATOM 2372 O O . PRO D 1 66 ? 53.261 73.648 84.644 1.00 15.71 114 PRO D O 1
ATOM 2376 N N . LEU D 1 67 ? 52.299 75.505 83.797 1.00 15.80 115 LEU D N 1
ATOM 2377 C CA . LEU D 1 67 ? 50.941 74.964 83.903 1.00 14.49 115 LEU D CA 1
ATOM 2378 C C . LEU D 1 67 ? 50.734 73.777 82.964 1.00 16.47 115 LEU D C 1
ATOM 2379 O O . LEU D 1 67 ? 50.177 72.755 83.365 1.00 15.30 115 LEU D O 1
ATOM 2384 N N . ALA D 1 68 ? 51.184 73.915 81.720 1.00 13.62 116 ALA D N 1
ATOM 2385 C CA . ALA D 1 68 ? 51.091 72.825 80.755 1.00 13.83 116 ALA D CA 1
ATOM 2386 C C . ALA D 1 68 ? 51.838 71.595 81.259 1.00 17.78 116 ALA D C 1
ATOM 2387 O O . ALA D 1 68 ? 51.329 70.477 81.175 1.00 12.88 116 ALA D O 1
ATOM 2389 N N . GLU D 1 69 ? 53.041 71.811 81.790 1.00 11.30 117 GLU D N 1
ATOM 2390 C CA . GLU D 1 69 ? 53.837 70.726 82.355 1.00 13.18 117 GLU D CA 1
ATOM 2391 C C . GLU D 1 69 ? 53.172 70.065 83.570 1.00 12.54 117 GLU D C 1
ATOM 2392 O O . GLU D 1 69 ? 53.288 68.850 83.756 1.00 16.19 117 GLU D O 1
ATOM 2398 N N . ARG D 1 70 ? 52.480 70.854 84.388 1.00 12.91 118 ARG D N 1
ATOM 2399 C CA . ARG D 1 70 ? 51.713 70.304 85.507 1.00 14.50 118 ARG D CA 1
ATOM 2400 C C . ARG D 1 70 ? 50.652 69.321 85.006 1.00 14.82 118 ARG D C 1
ATOM 2401 O O . ARG D 1 70 ? 50.415 68.280 85.617 1.00 15.21 118 ARG D O 1
ATOM 2409 N N . ILE D 1 71 ? 50.019 69.662 83.888 1.00 13.40 119 ILE D N 1
ATOM 2410 C CA . ILE D 1 71 ? 49.008 68.803 83.275 1.00 11.94 119 ILE D CA 1
ATOM 2411 C C . ILE D 1 71 ? 49.633 67.510 82.751 1.00 16.30 119 ILE D C 1
ATOM 2412 O O . ILE D 1 71 ? 49.101 66.418 82.952 1.00 18.25 119 ILE D O 1
ATOM 2417 N N . ILE D 1 72 ? 50.769 67.643 82.081 1.00 17.35 120 ILE D N 1
ATOM 2418 C CA . ILE D 1 72 ? 51.488 66.484 81.573 1.00 16.59 120 ILE D CA 1
ATOM 2419 C C . ILE D 1 72 ? 51.919 65.561 82.717 1.00 12.79 120 ILE D C 1
ATOM 2420 O O . ILE D 1 72 ? 51.805 64.341 82.614 1.00 17.80 120 ILE D O 1
ATOM 2425 N N . PHE D 1 73 ? 52.393 66.145 83.813 1.00 12.72 121 PHE D N 1
ATOM 2426 C CA . PHE D 1 73 ? 52.744 65.358 84.989 1.00 15.00 121 PHE D CA 1
ATOM 2427 C C . PHE D 1 73 ? 51.513 64.671 85.573 1.00 19.63 121 PHE D C 1
ATOM 2428 O O . PHE D 1 73 ? 51.595 63.544 86.063 1.00 16.84 121 PHE D O 1
ATOM 2436 N N . GLU D 1 74 ? 50.370 65.347 85.511 1.00 17.58 122 GLU D N 1
ATOM 2437 C CA . GLU D 1 74 ? 49.144 64.789 86.066 1.00 24.39 122 GLU D CA 1
ATOM 2438 C C . GLU D 1 74 ? 48.673 63.546 85.317 1.00 21.95 122 GLU D C 1
ATOM 2439 O O . GLU D 1 74 ? 48.352 62.534 85.939 1.00 18.99 122 GLU D O 1
ATOM 2445 N N . THR D 1 75 ? 48.621 63.613 83.989 1.00 17.65 123 THR D N 1
ATOM 2446 C CA . THR D 1 75 ? 48.150 62.454 83.238 1.00 15.72 123 THR D CA 1
ATOM 2447 C C . THR D 1 75 ? 49.103 61.274 83.385 1.00 14.85 123 THR D C 1
ATOM 2448 O O . THR D 1 75 ? 48.676 60.125 83.373 1.00 22.44 123 THR D O 1
ATOM 2452 N N . HIS D 1 76 ? 50.393 61.556 83.538 1.00 18.45 124 HIS D N 1
ATOM 2453 C CA . HIS D 1 76 ? 51.353 60.487 83.784 1.00 21.15 124 HIS D CA 1
ATOM 2454 C C . HIS D 1 76 ? 51.101 59.825 85.135 1.00 26.32 124 HIS D C 1
ATOM 2455 O O . HIS D 1 76 ? 51.196 58.604 85.268 1.00 23.84 124 HIS D O 1
ATOM 2462 N N . GLN D 1 77 ? 50.758 60.638 86.128 1.00 28.67 125 GLN D N 1
ATOM 2463 C CA . GLN D 1 77 ? 50.486 60.138 87.470 1.00 33.71 125 GLN D CA 1
ATOM 2464 C C . GLN D 1 77 ? 49.222 59.289 87.543 1.00 30.13 125 GLN D C 1
ATOM 2465 O O . GLN D 1 77 ? 49.196 58.263 88.219 1.00 31.35 125 GLN D O 1
ATOM 2471 N N . ILE D 1 78 ? 48.178 59.713 86.839 1.00 23.74 126 ILE D N 1
ATOM 2472 C CA . ILE D 1 78 ? 46.869 59.089 86.997 1.00 26.06 126 ILE D CA 1
ATOM 2473 C C . ILE D 1 78 ? 46.504 58.095 85.892 1.00 28.21 126 ILE D C 1
ATOM 2474 O O . ILE D 1 78 ? 45.601 57.278 86.066 1.00 37.50 126 ILE D O 1
ATOM 2479 N N . HIS D 1 79 ? 47.204 58.158 84.761 1.00 22.02 127 HIS D N 1
ATOM 2480 C CA . HIS D 1 79 ? 46.911 57.265 83.639 1.00 21.55 127 HIS D CA 1
ATOM 2481 C C . HIS D 1 79 ? 48.042 56.289 83.298 1.00 22.81 127 HIS D C 1
ATOM 2482 O O . HIS D 1 79 ? 47.783 55.146 82.925 1.00 21.83 127 HIS D O 1
ATOM 2489 N N . PHE D 1 80 ? 49.290 56.735 83.424 1.00 20.57 128 PHE D N 1
ATOM 2490 C CA . PHE D 1 80 ? 50.415 55.997 82.844 1.00 24.34 128 PHE D CA 1
ATOM 2491 C C . PHE D 1 80 ? 51.424 55.427 83.850 1.00 32.74 128 PHE D C 1
ATOM 2492 O O . PHE D 1 80 ? 52.210 54.545 83.506 1.00 28.58 128 PHE D O 1
ATOM 2500 N N . ALA D 1 81 ? 51.399 55.921 85.084 1.00 28.01 129 ALA D N 1
ATOM 2501 C CA . ALA D 1 81 ? 52.402 55.537 86.082 1.00 36.45 129 ALA D CA 1
ATOM 2502 C C . ALA D 1 81 ? 52.430 54.043 86.431 1.00 37.59 129 ALA D C 1
ATOM 2503 O O . ALA D 1 81 ? 53.487 53.506 86.764 1.00 38.07 129 ALA D O 1
ATOM 2505 N N . ASN D 1 82 ? 51.283 53.374 86.354 1.00 38.31 130 ASN D N 1
ATOM 2506 C CA . ASN D 1 82 ? 51.203 51.963 86.739 1.00 48.42 130 ASN D CA 1
ATOM 2507 C C . ASN D 1 82 ? 51.350 50.969 85.585 1.00 42.87 130 ASN D C 1
ATOM 2508 O O . ASN D 1 82 ? 51.215 49.761 85.782 1.00 43.68 130 ASN D O 1
ATOM 2513 N N . CYS D 1 83 ? 51.626 51.471 84.387 1.00 32.68 131 CYS D N 1
ATOM 2514 C CA . CYS D 1 83 ? 51.719 50.609 83.215 1.00 32.64 131 CYS D CA 1
ATOM 2515 C C . CYS D 1 83 ? 53.098 49.968 83.080 1.00 44.10 131 CYS D C 1
ATOM 2516 O O . CYS D 1 83 ? 54.106 50.550 83.484 1.00 41.93 131 CYS D O 1
ATOM 2519 N N . SER D 1 84 ? 53.132 48.765 82.514 1.00 60.96 132 SER D N 1
ATOM 2520 C CA . SER D 1 84 ? 54.391 48.110 82.181 1.00 52.31 132 SER D CA 1
ATOM 2521 C C . SER D 1 84 ? 54.926 48.705 80.877 1.00 58.82 132 SER D C 1
ATOM 2522 O O . SER D 1 84 ? 54.160 49.245 80.077 1.00 63.04 132 SER D O 1
ATOM 2525 N N . LEU D 1 85 ? 56.234 48.616 80.658 1.00 58.75 133 LEU D N 1
ATOM 2526 C CA . LEU D 1 85 ? 56.838 49.268 79.497 1.00 56.67 133 LEU D CA 1
ATOM 2527 C C . LEU D 1 85 ? 56.926 48.378 78.260 1.00 60.60 133 LEU D C 1
ATOM 2528 O O . LEU D 1 85 ? 57.205 48.865 77.163 1.00 54.32 133 LEU D O 1
ATOM 2533 N N . ASN E 1 12 ? 56.295 47.697 65.455 1.00 46.44 60 ASN E N 1
ATOM 2534 C CA . ASN E 1 12 ? 55.551 48.683 66.232 1.00 40.46 60 ASN E CA 1
ATOM 2535 C C . ASN E 1 12 ? 56.451 49.540 67.117 1.00 45.85 60 ASN E C 1
ATOM 2536 O O . ASN E 1 12 ? 57.650 49.279 67.244 1.00 39.30 60 ASN E O 1
ATOM 2541 N N . TYR E 1 13 ? 55.860 50.554 67.742 1.00 28.63 61 TYR E N 1
ATOM 2542 C CA . TYR E 1 13 ? 56.619 51.505 68.546 1.00 29.35 61 TYR E CA 1
ATOM 2543 C C . TYR E 1 13 ? 57.169 50.911 69.845 1.00 27.93 61 TYR E C 1
ATOM 2544 O O . TYR E 1 13 ? 58.266 51.273 70.268 1.00 26.45 61 TYR E O 1
ATOM 2553 N N . GLU E 1 14 ? 56.417 50.009 70.476 1.00 30.84 62 GLU E N 1
ATOM 2554 C CA . GLU E 1 14 ? 56.862 49.396 71.729 1.00 32.02 62 GLU E CA 1
ATOM 2555 C C . GLU E 1 14 ? 58.181 48.648 71.571 1.00 29.96 62 GLU E C 1
ATOM 2556 O O . GLU E 1 14 ? 59.051 48.719 72.440 1.00 24.41 62 GLU E O 1
ATOM 2562 N N . THR E 1 15 ? 58.321 47.923 70.465 1.00 24.94 63 THR E N 1
ATOM 2563 C CA . THR E 1 15 ? 59.539 47.166 70.202 1.00 24.15 63 THR E CA 1
ATOM 2564 C C . THR E 1 15 ? 60.662 48.107 69.777 1.00 27.90 63 THR E C 1
ATOM 2565 O O . THR E 1 15 ? 61.831 47.879 70.093 1.00 29.02 63 THR E O 1
ATOM 2569 N N . ALA E 1 16 ? 60.302 49.168 69.062 1.00 16.74 64 ALA E N 1
ATOM 2570 C CA . ALA E 1 16 ? 61.275 50.180 68.668 1.00 25.30 64 ALA E CA 1
ATOM 2571 C C . ALA E 1 16 ? 61.844 50.870 69.906 1.00 25.99 64 ALA E C 1
ATOM 2572 O O . ALA E 1 16 ? 63.041 51.151 69.981 1.00 19.99 64 ALA E O 1
ATOM 2574 N N . VAL E 1 17 ? 60.979 51.136 70.880 1.00 23.73 65 VAL E N 1
ATOM 2575 C CA . VAL E 1 17 ? 61.412 51.719 72.146 1.00 24.97 65 VAL E CA 1
ATOM 2576 C C . VAL E 1 17 ? 62.404 50.806 72.868 1.00 28.38 65 VAL E C 1
ATOM 2577 O O . VAL E 1 17 ? 63.409 51.272 73.408 1.00 22.06 65 VAL E O 1
ATOM 2581 N N . GLN E 1 18 ? 62.126 49.505 72.863 1.00 34.76 66 GLN E N 1
ATOM 2582 C CA . GLN E 1 18 ? 63.030 48.533 73.473 1.00 33.44 66 GLN E CA 1
ATOM 2583 C C . GLN E 1 18 ? 64.360 48.490 72.720 1.00 37.05 66 GLN E C 1
ATOM 2584 O O . GLN E 1 18 ? 65.416 48.300 73.321 1.00 42.13 66 GLN E O 1
ATOM 2590 N N . PHE E 1 19 ? 64.294 48.671 71.403 1.00 28.92 67 PHE E N 1
ATOM 2591 C CA . PHE E 1 19 ? 65.483 48.753 70.560 1.00 29.03 67 PHE E CA 1
ATOM 2592 C C . PHE E 1 19 ? 66.337 49.954 70.964 1.00 29.08 67 PHE E C 1
ATOM 2593 O O . PHE E 1 19 ? 67.559 49.848 71.088 1.00 25.73 67 PHE E O 1
ATOM 2601 N N . CYS E 1 20 ? 65.678 51.091 71.172 1.00 27.22 68 CYS E N 1
ATOM 2602 C CA . CYS E 1 20 ? 66.345 52.315 71.599 1.00 27.57 68 CYS E CA 1
ATOM 2603 C C . CYS E 1 20 ? 66.912 52.171 73.006 1.00 25.81 68 CYS E C 1
ATOM 2604 O O . CYS E 1 20 ? 68.041 52.579 73.280 1.00 20.24 68 CYS E O 1
ATOM 2607 N N . TRP E 1 21 ? 66.115 51.587 73.895 1.00 26.56 69 TRP E N 1
ATOM 2608 C CA . TRP E 1 21 ? 66.485 51.469 75.299 1.00 32.51 69 TRP E CA 1
ATOM 2609 C C . TRP E 1 21 ? 67.683 50.551 75.519 1.00 32.64 69 TRP E C 1
ATOM 2610 O O . TRP E 1 21 ? 68.577 50.873 76.300 1.00 32.68 69 TRP E O 1
ATOM 2621 N N . ASN E 1 22 ? 67.702 49.409 74.836 1.00 35.49 70 ASN E N 1
ATOM 2622 C CA . ASN E 1 22 ? 68.812 48.473 74.979 1.00 32.36 70 ASN E CA 1
ATOM 2623 C C . ASN E 1 22 ? 70.119 49.060 74.470 1.00 31.88 70 ASN E C 1
ATOM 2624 O O . ASN E 1 22 ? 71.178 48.823 75.045 1.00 31.59 70 ASN E O 1
ATOM 2629 N N . HIS E 1 23 ? 70.038 49.820 73.384 1.00 28.76 71 HIS E N 1
ATOM 2630 C CA . HIS E 1 23 ? 71.205 50.511 72.855 1.00 26.44 71 HIS E CA 1
ATOM 2631 C C . HIS E 1 23 ? 71.706 51.528 73.878 1.00 27.06 71 HIS E C 1
ATOM 2632 O O . HIS E 1 23 ? 72.910 51.698 74.064 1.00 21.97 71 HIS E O 1
ATOM 2639 N N . TYR E 1 24 ? 70.766 52.191 74.545 1.00 18.97 72 TYR E N 1
ATOM 2640 C CA . TYR E 1 24 ? 71.083 53.169 75.583 1.00 25.96 72 TYR E CA 1
ATOM 2641 C C . TYR E 1 24 ? 71.790 52.506 76.760 1.00 21.64 72 TYR E C 1
ATOM 2642 O O . TYR E 1 24 ? 72.873 52.930 77.166 1.00 26.36 72 TYR E O 1
ATOM 2651 N N . LYS E 1 25 ? 71.174 51.457 77.293 1.00 22.92 73 LYS E N 1
ATOM 2652 C CA . LYS E 1 25 ? 71.730 50.732 78.431 1.00 28.35 73 LYS E CA 1
ATOM 2653 C C . LYS E 1 25 ? 73.086 50.090 78.125 1.00 30.92 73 LYS E C 1
ATOM 2654 O O . LYS E 1 25 ? 73.937 49.998 79.010 1.00 27.64 73 LYS E O 1
ATOM 2660 N N . ASP E 1 26 ? 73.295 49.656 76.881 1.00 24.61 74 ASP E N 1
ATOM 2661 C CA . ASP E 1 26 ? 74.580 49.070 76.500 1.00 34.67 74 ASP E CA 1
ATOM 2662 C C . ASP E 1 26 ? 75.708 50.084 76.670 1.00 28.96 74 ASP E C 1
ATOM 2663 O O . ASP E 1 26 ? 76.848 49.717 76.957 1.00 35.32 74 ASP E O 1
ATOM 2668 N N . GLN E 1 27 ? 75.377 51.359 76.497 1.00 26.05 75 GLN E N 1
ATOM 2669 C CA . GLN E 1 27 ? 76.335 52.445 76.678 1.00 28.58 75 GLN E CA 1
ATOM 2670 C C . GLN E 1 27 ? 76.460 52.867 78.144 1.00 25.49 75 GLN E C 1
ATOM 2671 O O . GLN E 1 27 ? 77.559 53.129 78.628 1.00 25.39 75 GLN E O 1
ATOM 2685 N N . ASP E 1 29 ? 75.520 51.151 81.073 1.00 21.40 77 ASP E N 1
ATOM 2686 C CA . ASP E 1 29 ? 75.911 50.135 82.054 1.00 34.03 77 ASP E CA 1
ATOM 2687 C C . ASP E 1 29 ? 77.402 50.108 82.442 1.00 25.40 77 ASP E C 1
ATOM 2688 O O . ASP E 1 29 ? 77.722 50.082 83.630 1.00 31.35 77 ASP E O 1
ATOM 2693 N N . PRO E 1 30 ? 78.317 50.129 81.453 1.00 23.27 78 PRO E N 1
ATOM 2694 C CA . PRO E 1 30 ? 79.723 50.001 81.851 1.00 34.55 78 PRO E CA 1
ATOM 2695 C C . PRO E 1 30 ? 80.358 51.302 82.348 1.00 31.73 78 PRO E C 1
ATOM 2696 O O . PRO E 1 30 ? 81.520 51.281 82.745 1.00 34.57 78 PRO E O 1
ATOM 2700 N N . ILE E 1 31 ? 79.622 52.409 82.332 1.00 20.75 79 ILE E N 1
ATOM 2701 C CA . ILE E 1 31 ? 80.216 53.706 82.657 1.00 22.93 79 ILE E CA 1
ATOM 2702 C C . ILE E 1 31 ? 79.597 54.385 83.877 1.00 20.17 79 ILE E C 1
ATOM 2703 O O . ILE E 1 31 ? 79.484 55.615 83.923 1.00 15.48 79 ILE E O 1
ATOM 2708 N N . GLU E 1 32 ? 79.219 53.582 84.867 1.00 22.94 80 GLU E N 1
ATOM 2709 C CA . GLU E 1 32 ? 78.571 54.087 86.073 1.00 22.16 80 GLU E CA 1
ATOM 2710 C C . GLU E 1 32 ? 79.321 55.231 86.772 1.00 23.18 80 GLU E C 1
ATOM 2711 O O . GLU E 1 32 ? 78.694 56.108 87.370 1.00 21.63 80 GLU E O 1
ATOM 2717 N N . LYS E 1 33 ? 80.651 55.240 86.687 1.00 19.15 81 LYS E N 1
ATOM 2718 C CA . LYS E 1 33 ? 81.435 56.268 87.378 1.00 18.53 81 LYS E CA 1
ATOM 2719 C C . LYS E 1 33 ? 81.377 57.645 86.713 1.00 20.54 81 LYS E C 1
ATOM 2720 O O . LYS E 1 3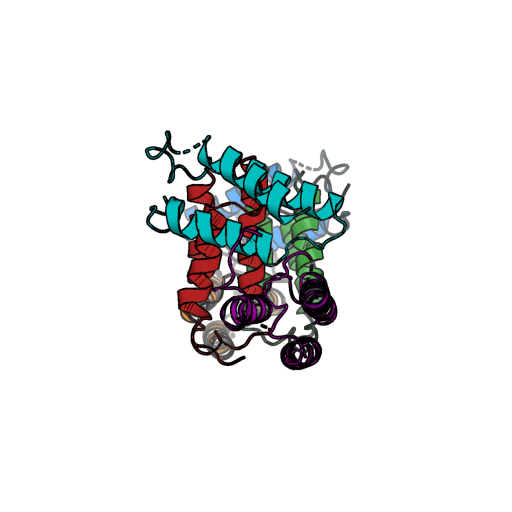3 ? 81.822 58.640 87.292 1.00 14.66 81 LYS E O 1
ATOM 2726 N N . ASP E 1 34 ? 80.826 57.701 85.504 1.00 18.67 82 ASP E N 1
ATOM 2727 C CA . ASP E 1 34 ? 80.692 58.969 84.789 1.00 22.84 82 ASP E CA 1
ATOM 2728 C C . ASP E 1 34 ? 79.239 59.362 84.530 1.00 15.96 82 ASP E C 1
ATOM 2729 O O . ASP E 1 34 ? 78.971 60.235 83.705 1.00 20.63 82 ASP E O 1
ATOM 2734 N N . TRP E 1 35 ? 78.304 58.728 85.232 1.00 14.21 83 TRP E N 1
ATOM 2735 C CA . TRP E 1 35 ? 76.883 59.015 85.028 1.00 21.08 83 TRP E CA 1
ATOM 2736 C C . TRP E 1 35 ? 76.512 60.461 85.329 1.00 22.84 83 TRP E C 1
ATOM 2737 O O . TRP E 1 35 ? 75.547 60.985 84.775 1.00 17.76 83 TRP E O 1
ATOM 2748 N N . CYS E 1 36 ? 77.271 61.101 86.214 1.00 18.64 84 CYS E N 1
ATOM 2749 C CA . CYS E 1 36 ? 76.971 62.474 86.602 1.00 16.23 84 CYS E CA 1
ATOM 2750 C C . CYS E 1 36 ? 77.867 63.474 85.888 1.00 17.17 84 CYS E C 1
ATOM 2751 O O . CYS E 1 36 ? 77.817 64.671 86.169 1.00 14.52 84 CYS E O 1
ATOM 2754 N N . ASP E 1 37 ? 78.685 62.981 84.964 1.00 15.00 85 ASP E N 1
ATOM 2755 C CA . ASP E 1 37 ? 79.435 63.858 84.074 1.00 16.37 85 ASP E CA 1
ATOM 2756 C C . ASP E 1 37 ? 78.465 64.429 83.036 1.00 23.70 85 ASP E C 1
ATOM 2757 O O . ASP E 1 37 ? 78.348 63.906 81.925 1.00 20.38 85 ASP E O 1
ATOM 2762 N N . TRP E 1 38 ? 77.789 65.513 83.406 1.00 22.26 86 TRP E N 1
ATOM 2763 C CA . TRP E 1 38 ? 76.696 66.085 82.614 1.00 21.19 86 TRP E CA 1
ATOM 2764 C C . TRP E 1 38 ? 76.983 66.280 81.121 1.00 21.50 86 TRP E C 1
ATOM 2765 O O . TRP E 1 38 ? 76.154 65.924 80.286 1.00 18.62 86 TRP E O 1
ATOM 2776 N N . ALA E 1 39 ? 78.140 66.839 80.779 1.00 17.55 87 ALA E N 1
ATOM 2777 C CA . ALA E 1 39 ? 78.463 67.062 79.371 1.00 21.15 87 ALA E CA 1
ATOM 2778 C C . ALA E 1 39 ? 78.615 65.740 78.619 1.00 23.04 87 ALA E C 1
ATOM 2779 O O . ALA E 1 39 ? 78.078 65.571 77.524 1.00 25.19 87 ALA E O 1
ATOM 2789 N N . ILE E 1 41 ? 77.609 62.397 79.475 1.00 24.62 89 ILE E N 1
ATOM 2790 C CA . ILE E 1 41 ? 76.452 61.501 79.365 1.00 22.60 89 ILE E CA 1
ATOM 2791 C C . ILE E 1 41 ? 75.283 62.093 78.584 1.00 18.45 89 ILE E C 1
ATOM 2792 O O . ILE E 1 41 ? 74.287 61.411 78.341 1.00 19.56 89 ILE E O 1
ATOM 2797 N N . SER E 1 42 ? 75.395 63.361 78.206 1.00 15.43 90 SER E N 1
ATOM 2798 C CA . SER E 1 42 ? 74.362 63.986 77.392 1.00 17.03 90 SER E CA 1
ATOM 2799 C C . SER E 1 42 ? 74.379 63.407 75.977 1.00 22.48 90 SER E C 1
ATOM 2800 O O . SER E 1 42 ? 73.385 63.492 75.256 1.00 20.87 90 SER E O 1
ATOM 2803 N N . ARG E 1 43 ? 75.508 62.813 75.587 1.00 17.92 91 ARG E N 1
ATOM 2804 C CA . ARG E 1 43 ? 75.605 62.155 74.280 1.00 23.08 91 ARG E CA 1
ATOM 2805 C C . ARG E 1 43 ? 74.771 60.867 74.187 1.00 17.76 91 ARG E C 1
ATOM 2806 O O . ARG E 1 43 ? 73.935 60.749 73.289 1.00 19.34 91 ARG E O 1
ATOM 2814 N N . PRO E 1 44 ? 74.988 59.897 75.104 1.00 20.83 92 PRO E N 1
ATOM 2815 C CA . PRO E 1 44 ? 74.116 58.718 75.039 1.00 20.41 92 PRO E CA 1
ATOM 2816 C C . PRO E 1 44 ? 72.650 59.084 75.251 1.00 24.33 92 PRO E C 1
ATOM 2817 O O . PRO E 1 44 ? 71.773 58.440 74.672 1.00 17.39 92 PRO E O 1
ATOM 2821 N N . TYR E 1 45 ? 72.390 60.104 76.064 1.00 18.75 93 TYR E N 1
ATOM 2822 C CA . TYR E 1 45 ? 71.020 60.562 76.279 1.00 19.65 93 TYR E CA 1
ATOM 2823 C C . TYR E 1 45 ? 70.405 61.140 75.003 1.00 19.81 93 TYR E C 1
ATOM 2824 O O . TYR E 1 45 ? 69.227 60.921 74.729 1.00 20.68 93 TYR E O 1
ATOM 2833 N N . SER E 1 46 ? 71.197 61.887 74.239 1.00 22.65 94 SER E N 1
ATOM 2834 C CA . SER E 1 46 ? 70.714 62.484 72.997 1.00 26.69 94 SER E CA 1
ATOM 2835 C C . SER E 1 46 ? 70.333 61.422 71.980 1.00 30.29 94 SER E C 1
ATOM 2836 O O . SER E 1 46 ? 69.324 61.553 71.283 1.00 25.98 94 SER E O 1
ATOM 2839 N N . THR E 1 47 ? 71.145 60.374 71.891 1.00 21.22 95 THR E N 1
ATOM 2840 C CA . THR E 1 47 ? 70.859 59.289 70.964 1.00 28.02 95 THR E CA 1
ATOM 2841 C C . THR E 1 47 ? 69.632 58.518 71.426 1.00 28.94 95 THR E C 1
ATOM 2842 O O . THR E 1 47 ? 68.910 57.953 70.608 1.00 24.92 95 THR E O 1
ATOM 2846 N N . LEU E 1 48 ? 69.395 58.501 72.736 1.00 21.87 96 LEU E N 1
ATOM 2847 C CA . LEU E 1 48 ? 68.191 57.880 73.279 1.00 24.39 96 LEU E CA 1
ATOM 2848 C C . LEU E 1 48 ? 66.963 58.657 72.806 1.00 22.85 96 LEU E C 1
ATOM 2849 O O . LEU E 1 48 ? 66.020 58.077 72.273 1.00 16.97 96 LEU E O 1
ATOM 2854 N N . ARG E 1 49 ? 66.992 59.973 72.998 1.00 25.36 97 ARG E N 1
ATOM 2855 C CA . ARG E 1 49 ? 65.897 60.849 72.588 1.00 28.56 97 ARG E CA 1
ATOM 2856 C C . ARG E 1 49 ? 65.684 60.856 71.079 1.00 32.20 97 ARG E C 1
ATOM 2857 O O . ARG E 1 49 ? 64.547 60.798 70.608 1.00 24.28 97 ARG E O 1
ATOM 2865 N N . ASP E 1 50 ? 66.778 60.942 70.329 1.00 18.80 98 ASP E N 1
ATOM 2866 C CA . ASP E 1 50 ? 66.710 60.930 68.873 1.00 25.36 98 ASP E CA 1
ATOM 2867 C C . ASP E 1 50 ? 66.101 59.633 68.363 1.00 14.37 98 ASP E C 1
ATOM 2868 O O . ASP E 1 50 ? 65.389 59.626 67.364 1.00 23.38 98 ASP E O 1
ATOM 2873 N N . CYS E 1 51 ? 66.389 58.541 69.061 1.00 17.55 99 CYS E N 1
ATOM 2874 C CA . CYS E 1 51 ? 65.893 57.223 68.686 1.00 21.61 99 CYS E CA 1
ATOM 2875 C C . CYS E 1 51 ? 64.391 57.122 68.950 1.00 20.42 99 CYS E C 1
ATOM 2876 O O . CYS E 1 51 ? 63.636 56.603 68.128 1.00 18.65 99 CYS E O 1
ATOM 2879 N N . LEU E 1 52 ? 63.964 57.626 70.104 1.00 20.08 100 LEU E N 1
ATOM 2880 C CA . LEU E 1 52 ? 62.553 57.621 70.478 1.00 16.42 100 LEU E CA 1
ATOM 2881 C C . LEU E 1 52 ? 61.714 58.467 69.524 1.00 12.86 100 LEU E C 1
ATOM 2882 O O . LEU E 1 52 ? 60.611 58.075 69.140 1.00 19.43 100 LEU E O 1
ATOM 2887 N N . GLU E 1 53 ? 62.243 59.629 69.151 1.00 17.84 101 GLU E N 1
ATOM 2888 C CA . GLU E 1 53 ? 61.537 60.547 68.262 1.00 20.89 101 GLU E CA 1
ATOM 2889 C C . GLU E 1 53 ? 61.567 60.056 66.819 1.00 24.10 101 GLU E C 1
ATOM 2890 O O . GLU E 1 53 ? 60.595 60.219 66.085 1.00 18.24 101 GLU E O 1
ATOM 2896 N N . HIS E 1 54 ? 62.687 59.458 66.417 1.00 25.68 102 HIS E N 1
ATOM 2897 C CA . HIS E 1 54 ? 62.814 58.904 65.072 1.00 20.88 102 HIS E CA 1
ATOM 2898 C C . HIS E 1 54 ? 61.775 57.818 64.824 1.00 19.15 102 HIS E C 1
ATOM 2899 O O . HIS E 1 54 ? 61.090 57.821 63.800 1.00 21.05 102 HIS E O 1
ATOM 2906 N N . PHE E 1 55 ? 61.662 56.887 65.763 1.00 18.92 103 PHE E N 1
ATOM 2907 C CA . PHE E 1 55 ? 60.709 55.794 65.623 1.00 23.17 103 PHE E CA 1
ATOM 2908 C C . PHE E 1 55 ? 59.267 56.221 65.883 1.00 27.19 103 PHE E C 1
ATOM 2909 O O . PHE E 1 55 ? 58.332 55.540 65.462 1.00 28.23 103 PHE E O 1
ATOM 2917 N N . ALA E 1 56 ? 59.082 57.338 66.581 1.00 22.31 104 ALA E N 1
ATOM 2918 C CA . ALA E 1 56 ? 57.737 57.865 66.790 1.00 23.29 104 ALA E CA 1
ATOM 2919 C C . ALA E 1 56 ? 57.181 58.401 65.478 1.00 31.86 104 ALA E C 1
ATOM 2920 O O . ALA E 1 56 ? 56.086 58.027 65.055 1.00 28.05 104 ALA E O 1
ATOM 2922 N N . GLU E 1 57 ? 57.941 59.282 64.836 1.00 24.08 105 GLU E N 1
ATOM 2923 C CA . GLU E 1 57 ? 57.535 59.837 63.552 1.00 39.41 105 GLU E CA 1
ATOM 2924 C C . GLU E 1 57 ? 57.446 58.744 62.491 1.00 35.96 105 GLU E C 1
ATOM 2925 O O . GLU E 1 57 ? 56.626 58.824 61.576 1.00 33.47 105 GLU E O 1
ATOM 2931 N N . LEU E 1 58 ? 58.286 57.721 62.625 1.00 34.27 106 LEU E N 1
ATOM 2932 C CA . LEU E 1 58 ? 58.245 56.571 61.728 1.00 39.74 106 LEU E CA 1
ATOM 2933 C C . LEU E 1 58 ? 56.912 55.836 61.838 1.00 47.54 106 LEU E C 1
ATOM 2934 O O . LEU E 1 58 ? 56.229 55.614 60.838 1.00 43.35 106 LEU E O 1
ATOM 2939 N N . PHE E 1 59 ? 56.542 55.462 63.060 1.00 35.09 107 PHE E N 1
ATOM 2940 C CA . PHE E 1 59 ? 55.292 54.744 63.287 1.00 30.28 107 PHE E CA 1
ATOM 2941 C C . PHE E 1 59 ? 54.090 55.681 63.417 1.00 28.22 107 PHE E C 1
ATOM 2942 O O . PHE E 1 59 ? 53.021 55.280 63.877 1.00 32.28 107 PHE E O 1
ATOM 2950 N N . ASP E 1 60 ? 54.286 56.930 63.005 1.00 32.42 108 ASP E N 1
ATOM 2951 C CA . ASP E 1 60 ? 53.224 57.941 62.932 1.00 37.07 108 ASP E CA 1
ATOM 2952 C C . ASP E 1 60 ? 52.511 58.228 64.249 1.00 41.57 108 ASP E C 1
ATOM 2953 O O . ASP E 1 60 ? 51.286 58.361 64.288 1.00 34.64 108 ASP E O 1
ATOM 2958 N N . LEU E 1 61 ? 53.287 58.323 65.321 1.00 27.71 109 LEU E N 1
ATOM 2959 C CA . LEU E 1 61 ? 52.772 58.773 66.604 1.00 29.13 109 LEU E CA 1
ATOM 2960 C C . LEU E 1 61 ? 53.386 60.141 66.877 1.00 29.39 109 LEU E C 1
ATOM 2961 O O . LEU E 1 61 ? 54.372 60.524 66.239 1.00 29.18 109 LEU E O 1
ATOM 2966 N N . GLY E 1 62 ? 52.811 60.887 67.813 1.00 23.42 110 GLY E N 1
ATOM 2967 C CA . GLY E 1 62 ? 53.366 62.182 68.160 1.00 21.54 110 GLY E CA 1
ATOM 2968 C C . GLY E 1 62 ? 54.617 62.035 69.009 1.00 25.08 110 GLY E C 1
ATOM 2969 O O . GLY E 1 62 ? 54.911 60.953 69.519 1.00 18.06 110 GLY E O 1
ATOM 2970 N N . PHE E 1 63 ? 55.364 63.125 69.146 1.00 18.28 111 PHE E N 1
ATOM 2971 C CA . PHE E 1 63 ? 56.461 63.189 70.104 1.00 19.27 111 PHE E CA 1
ATOM 2972 C C . PHE E 1 63 ? 56.471 64.567 70.761 1.00 22.39 111 PHE E C 1
ATOM 2973 O O . PHE E 1 63 ? 56.370 65.579 70.073 1.00 24.36 111 PHE E O 1
ATOM 2981 N N . PRO E 1 64 ? 56.584 64.616 72.100 1.00 25.09 112 PRO E N 1
ATOM 2982 C CA . PRO E 1 64 ? 56.669 63.493 73.044 1.00 19.69 112 PRO E CA 1
ATOM 2983 C C . PRO E 1 64 ? 55.390 62.651 73.090 1.00 19.69 112 PRO E C 1
ATOM 2984 O O . PRO E 1 64 ? 54.311 63.123 72.713 1.00 27.10 112 PRO E O 1
ATOM 2988 N N . ASN E 1 65 ? 55.530 61.401 73.518 1.00 19.22 113 ASN E N 1
ATOM 2989 C CA . ASN E 1 65 ? 54.396 60.506 73.704 1.00 18.79 113 ASN E CA 1
ATOM 2990 C C . ASN E 1 65 ? 54.569 59.782 75.039 1.00 20.35 113 ASN E C 1
ATOM 2991 O O . ASN E 1 65 ? 55.682 59.729 75.563 1.00 23.84 113 ASN E O 1
ATOM 2996 N N . PRO E 1 66 ? 53.473 59.241 75.603 1.00 17.26 114 PRO E N 1
ATOM 2997 C CA . PRO E 1 66 ? 53.529 58.673 76.957 1.00 21.62 114 PRO E CA 1
ATOM 2998 C C . PRO E 1 66 ? 54.585 57.592 77.172 1.00 18.50 114 PRO E C 1
ATOM 2999 O O . PRO E 1 66 ? 55.242 57.611 78.212 1.00 18.92 114 PRO E O 1
ATOM 3003 N N . LEU E 1 67 ? 54.744 56.664 76.233 1.00 19.67 115 LEU E N 1
ATOM 3004 C CA . LEU E 1 67 ? 55.753 55.620 76.400 1.00 17.39 115 LEU E CA 1
ATOM 3005 C C . LEU E 1 67 ? 57.156 56.215 76.382 1.00 17.68 115 LEU E C 1
ATOM 3006 O O . LEU E 1 67 ? 57.999 55.861 77.206 1.00 19.31 115 LEU E O 1
ATOM 3011 N N . ALA E 1 68 ? 57.398 57.127 75.445 1.00 13.52 116 ALA E N 1
ATOM 3012 C CA . ALA E 1 68 ? 58.700 57.774 75.335 1.00 13.41 116 ALA E CA 1
ATOM 3013 C C . ALA E 1 68 ? 59.016 58.569 76.599 1.00 24.88 116 ALA E C 1
ATOM 3014 O O . ALA E 1 68 ? 60.170 58.647 77.018 1.00 18.81 116 ALA E O 1
ATOM 3016 N N . GLU E 1 69 ? 57.985 59.148 77.207 1.00 22.35 117 GLU E N 1
ATOM 3017 C CA . GLU E 1 69 ? 58.165 59.922 78.430 1.00 15.81 117 GLU E CA 1
ATOM 3018 C C . GLU E 1 69 ? 58.406 59.034 79.652 1.00 14.08 117 GLU E C 1
ATOM 3019 O O . GLU E 1 69 ? 59.100 59.437 80.587 1.00 21.58 117 GLU E O 1
ATOM 3025 N N . ARG E 1 70 ? 57.842 57.829 79.646 1.00 16.34 118 ARG E N 1
ATOM 3026 C CA . ARG E 1 70 ? 58.116 56.866 80.711 1.00 21.71 118 ARG E CA 1
ATOM 3027 C C . ARG E 1 70 ? 59.576 56.425 80.665 1.00 23.91 118 ARG E C 1
ATOM 3028 O O . ARG E 1 70 ? 60.197 56.199 81.702 1.00 19.97 118 ARG E O 1
ATOM 3036 N N . ILE E 1 71 ? 60.120 56.310 79.457 1.00 21.04 119 ILE E N 1
ATOM 3037 C CA . ILE E 1 71 ? 61.525 55.952 79.285 1.00 24.59 119 ILE E CA 1
ATOM 3038 C C . ILE E 1 71 ? 62.441 57.082 79.765 1.00 22.85 119 ILE E C 1
ATOM 3039 O O . ILE E 1 71 ? 63.442 56.831 80.441 1.00 27.70 119 ILE E O 1
ATOM 3044 N N . ILE E 1 72 ? 62.091 58.322 79.431 1.00 19.56 120 ILE E N 1
ATOM 3045 C CA . ILE E 1 72 ? 62.859 59.478 79.892 1.00 17.49 120 ILE E CA 1
ATOM 3046 C C . ILE E 1 72 ? 62.814 59.583 81.420 1.00 15.61 120 ILE E C 1
ATOM 3047 O O . ILE E 1 72 ? 63.819 59.903 82.060 1.00 18.17 120 ILE E O 1
ATOM 3052 N N . PHE E 1 73 ? 61.651 59.302 82.001 1.00 20.20 121 PHE E N 1
ATOM 3053 C CA . PHE E 1 73 ? 61.498 59.298 83.454 1.00 17.48 121 PHE E CA 1
ATOM 3054 C C . PHE E 1 73 ? 62.328 58.177 84.083 1.00 26.56 121 PHE E C 1
ATOM 3055 O O . PHE E 1 73 ? 62.928 58.354 85.143 1.00 22.90 121 PHE E O 1
ATOM 3063 N N . GLU E 1 74 ? 62.351 57.025 83.418 1.00 16.83 122 GLU E N 1
ATOM 3064 C CA . GLU E 1 74 ? 63.089 55.857 83.894 1.00 25.60 122 GLU E CA 1
ATOM 3065 C C . GLU E 1 74 ? 64.593 56.091 84.004 1.00 19.12 122 GLU E C 1
ATOM 3066 O O . GLU E 1 74 ? 65.208 55.724 85.006 1.00 25.42 122 GLU E O 1
ATOM 3072 N N . THR E 1 75 ? 65.190 56.689 82.978 1.00 16.76 123 THR E N 1
ATOM 3073 C CA . THR E 1 75 ? 66.625 56.949 83.018 1.00 16.85 123 THR E CA 1
ATOM 3074 C C . THR E 1 75 ? 66.974 58.033 84.033 1.00 18.76 123 THR E C 1
ATOM 3075 O O . THR E 1 75 ? 68.030 57.983 84.667 1.00 18.62 123 THR E O 1
ATOM 3079 N N . HIS E 1 76 ? 66.090 59.010 84.198 1.00 13.48 124 HIS E N 1
ATOM 3080 C CA . HIS E 1 76 ? 66.297 60.018 85.227 1.00 18.95 124 HIS E CA 1
ATOM 3081 C C . HIS E 1 76 ? 66.246 59.398 86.621 1.00 17.80 124 HIS E C 1
ATOM 3082 O O . HIS E 1 76 ? 66.995 59.798 87.510 1.00 20.46 124 HIS E O 1
ATOM 3089 N N . GLN E 1 77 ? 65.371 58.413 86.800 1.00 24.22 125 GLN E N 1
ATOM 3090 C CA . GLN E 1 77 ? 65.267 57.711 88.077 1.00 25.65 125 GLN E CA 1
ATOM 3091 C C . GLN E 1 77 ? 66.504 56.871 88.392 1.00 29.75 125 GLN E C 1
ATOM 3092 O O . GLN E 1 77 ? 66.998 56.882 89.518 1.00 22.90 125 GLN E O 1
ATOM 3098 N N . ILE E 1 78 ? 67.007 56.149 87.395 1.00 20.87 126 ILE E N 1
ATOM 3099 C CA . ILE E 1 78 ? 68.079 55.184 87.633 1.00 27.68 126 ILE E CA 1
ATOM 3100 C C . ILE E 1 78 ? 69.489 55.710 87.365 1.00 26.39 126 ILE E C 1
ATOM 3101 O O . ILE E 1 78 ? 70.467 55.063 87.735 1.00 29.23 126 ILE E O 1
ATOM 3106 N N . HIS E 1 79 ? 69.603 56.871 86.722 1.00 21.72 127 HIS E N 1
ATOM 3107 C CA . HIS E 1 79 ? 70.920 57.415 86.376 1.00 15.66 127 HIS E CA 1
ATOM 3108 C C . HIS E 1 79 ? 71.198 58.817 86.919 1.00 19.16 127 HIS E C 1
ATOM 3109 O O . HIS E 1 79 ? 72.307 59.104 87.357 1.00 15.50 127 HIS E O 1
ATOM 3116 N N . PHE E 1 80 ? 70.201 59.695 86.889 1.00 16.45 128 PHE E N 1
ATOM 3117 C CA . PHE E 1 80 ? 70.476 61.120 87.077 1.00 11.76 128 PHE E CA 1
ATOM 3118 C C . PHE E 1 80 ? 69.936 61.740 88.366 1.00 17.53 128 PHE E C 1
ATOM 3119 O O . PHE E 1 80 ? 70.468 62.744 88.832 1.00 16.24 128 PHE E O 1
ATOM 3127 N N . ALA E 1 81 ? 68.894 61.146 88.939 1.00 18.31 129 ALA E N 1
ATOM 3128 C CA . ALA E 1 81 ? 68.196 61.757 90.073 1.00 17.57 129 ALA E CA 1
ATOM 3129 C C . ALA E 1 81 ? 69.082 62.070 91.283 1.00 26.21 129 ALA E C 1
ATOM 3130 O O . ALA E 1 81 ? 68.799 63.005 92.032 1.00 17.52 129 ALA E O 1
ATOM 3132 N N . ASN E 1 82 ? 70.150 61.303 91.478 1.00 16.61 130 ASN E N 1
ATOM 3133 C CA . ASN E 1 82 ? 71.009 61.531 92.640 1.00 25.17 130 ASN E CA 1
ATOM 3134 C C . ASN E 1 82 ? 72.405 62.086 92.327 1.00 19.74 130 ASN E C 1
ATOM 3135 O O . ASN E 1 82 ? 73.326 61.966 93.140 1.00 22.92 130 ASN E O 1
ATOM 3140 N N . CYS E 1 83 ? 72.555 62.700 91.157 1.00 17.05 131 CYS E N 1
ATOM 3141 C CA . CYS E 1 83 ? 73.802 63.377 90.802 1.00 18.78 131 CYS E CA 1
ATOM 3142 C C . CYS E 1 83 ? 73.839 64.794 91.377 1.00 23.13 131 CYS E C 1
ATOM 3143 O O . CYS E 1 83 ? 72.794 65.422 91.568 1.00 26.62 131 CYS E O 1
ATOM 3146 N N . SER E 1 84 ? 75.040 65.299 91.648 1.00 18.62 132 SER E N 1
ATOM 3147 C CA . SER E 1 84 ? 75.204 66.704 92.003 1.00 25.49 132 SER E CA 1
ATOM 3148 C C . SER E 1 84 ? 75.021 67.557 90.748 1.00 27.35 132 SER E C 1
ATOM 3149 O O . SER E 1 84 ? 75.403 67.143 89.649 1.00 22.06 132 SER E O 1
ATOM 3152 N N . LEU E 1 85 ? 74.442 68.744 90.903 1.00 26.52 133 LEU E N 1
ATOM 3153 C CA . LEU E 1 85 ? 74.303 69.659 89.774 1.00 26.52 133 LEU E CA 1
ATOM 3154 C C . LEU E 1 85 ? 75.606 70.417 89.537 1.00 37.98 133 LEU E C 1
ATOM 3155 O O . LEU E 1 85 ? 75.824 70.975 88.462 1.00 36.25 133 LEU E O 1
ATOM 3160 N N . VAL E 1 86 ? 76.474 70.420 90.544 1.00 34.33 134 VAL E N 1
ATOM 3161 C CA . VAL E 1 86 ? 77.706 71.202 90.499 1.00 46.46 134 VAL E CA 1
ATOM 3162 C C . VAL E 1 86 ? 78.935 70.326 90.284 1.00 47.53 134 VAL E C 1
ATOM 3163 O O . VAL E 1 86 ? 78.902 69.120 90.533 1.00 52.66 134 VAL E O 1
ATOM 3167 N N . GLN E 1 87 ? 80.021 70.944 89.827 1.00 77.59 135 GLN E N 1
ATOM 3168 C CA . GLN E 1 87 ? 81.280 70.237 89.625 1.00 80.22 135 GLN E CA 1
ATOM 3169 C C . GLN E 1 87 ? 82.063 70.130 90.930 1.00 83.28 135 GLN E C 1
ATOM 3170 O O . GLN E 1 87 ? 82.526 69.051 91.303 1.00 97.32 135 GLN E O 1
ATOM 3176 N N . ASN F 1 12 ? 82.298 75.808 81.231 1.00 40.74 60 ASN F N 1
ATOM 3177 C CA . ASN F 1 12 ? 81.558 74.594 80.902 1.00 33.62 60 ASN F CA 1
ATOM 3178 C C . ASN F 1 12 ? 80.049 74.748 81.099 1.00 34.77 60 ASN F C 1
ATOM 3179 O O . ASN F 1 12 ? 79.577 75.779 81.582 1.00 33.48 60 ASN F O 1
ATOM 3184 N N . TYR F 1 13 ? 79.300 73.714 80.727 1.00 33.29 61 TYR F N 1
ATOM 3185 C CA . TYR F 1 13 ? 77.841 73.758 80.779 1.00 24.84 61 TYR F CA 1
ATOM 3186 C C . TYR F 1 13 ? 77.293 73.871 82.201 1.00 25.99 61 TYR F C 1
ATOM 3187 O O . TYR F 1 13 ? 76.334 74.608 82.445 1.00 29.88 61 TYR F O 1
ATOM 3196 N N . GLU F 1 14 ? 77.896 73.133 83.129 1.00 20.34 62 GLU F N 1
ATOM 3197 C CA . GLU F 1 14 ? 77.435 73.111 84.514 1.00 31.12 62 GLU F CA 1
ATOM 3198 C C . GLU F 1 14 ? 77.465 74.496 85.145 1.00 33.35 62 GLU F C 1
ATOM 3199 O O . GLU F 1 14 ? 76.534 74.885 85.852 1.00 24.19 62 GLU F O 1
ATOM 3205 N N . THR F 1 15 ? 78.539 75.235 84.882 1.00 23.14 63 THR F N 1
ATOM 3206 C CA . THR F 1 15 ? 78.698 76.584 85.415 1.00 29.79 63 THR F CA 1
ATOM 3207 C C . THR F 1 15 ? 77.684 77.539 84.792 1.00 22.51 63 THR F C 1
ATOM 3208 O O . THR F 1 15 ? 77.135 78.410 85.469 1.00 26.10 63 THR F O 1
ATOM 3212 N N . ALA F 1 16 ? 77.443 77.374 83.497 1.00 18.85 64 ALA F N 1
ATOM 3213 C CA . ALA F 1 16 ? 76.461 78.192 82.795 1.00 22.14 64 ALA F CA 1
ATOM 3214 C C . ALA F 1 16 ? 75.057 77.908 83.317 1.00 15.80 64 ALA F C 1
ATOM 3215 O O . ALA F 1 16 ? 74.233 78.816 83.434 1.00 17.79 64 ALA F O 1
ATOM 3217 N N . VAL F 1 17 ? 74.790 76.641 83.622 1.00 21.61 65 VAL F N 1
ATOM 3218 C CA . VAL F 1 17 ? 73.501 76.238 84.176 1.00 21.04 65 VAL F CA 1
ATOM 3219 C C . VAL F 1 17 ? 73.266 76.871 85.547 1.00 17.47 65 VAL F C 1
ATOM 3220 O O . VAL F 1 17 ? 72.169 77.352 85.839 1.00 17.39 65 VAL F O 1
ATOM 3224 N N . GLN F 1 18 ? 74.298 76.888 86.384 1.00 27.01 66 GLN F N 1
ATOM 3225 C CA . GLN F 1 18 ? 74.188 77.535 87.689 1.00 27.71 66 GLN F CA 1
ATOM 3226 C C . GLN F 1 18 ? 73.916 79.028 87.540 1.00 22.32 66 GLN F C 1
ATOM 3227 O O . GLN F 1 18 ? 73.192 79.615 88.341 1.00 26.15 66 GLN F O 1
ATOM 3233 N N . PHE F 1 19 ? 74.495 79.631 86.507 1.00 20.89 67 PHE F N 1
ATOM 3234 C CA . PHE F 1 19 ? 74.217 81.024 86.181 1.00 24.86 67 PHE F CA 1
ATOM 3235 C C . PHE F 1 19 ? 72.751 81.218 85.788 1.00 25.55 67 PHE F C 1
ATOM 3236 O O . PHE F 1 19 ? 72.093 82.151 86.256 1.00 24.99 67 PHE F O 1
ATOM 3244 N N . CYS F 1 20 ? 72.247 80.343 84.921 1.00 25.33 68 CYS F N 1
ATOM 3245 C CA . CYS F 1 20 ? 70.845 80.397 84.519 1.00 26.22 68 CYS F CA 1
ATOM 3246 C C . CYS F 1 20 ? 69.952 80.234 85.743 1.00 22.05 68 CYS F C 1
ATOM 3247 O O . CYS F 1 20 ? 68.998 80.988 85.939 1.00 23.92 68 CYS F O 1
ATOM 3250 N N . TRP F 1 21 ? 70.284 79.253 86.576 1.00 15.24 69 TRP F N 1
ATOM 3251 C CA . TRP F 1 21 ? 69.485 78.935 87.752 1.00 19.09 69 TRP F CA 1
ATOM 3252 C C . TRP F 1 21 ? 69.471 80.064 88.779 1.00 22.23 69 TRP F C 1
ATOM 3253 O O . TRP F 1 21 ? 68.416 80.415 89.306 1.00 21.04 69 TRP F O 1
ATOM 3264 N N . ASN F 1 22 ? 70.640 80.630 89.066 1.00 25.75 70 ASN F N 1
ATOM 3265 C CA . ASN F 1 22 ? 70.728 81.706 90.049 1.00 24.20 70 ASN F CA 1
ATOM 3266 C C . ASN F 1 22 ? 70.048 82.993 89.587 1.00 24.04 70 ASN F C 1
ATOM 3267 O O . ASN F 1 22 ? 69.526 83.746 90.408 1.00 23.71 70 ASN F O 1
ATOM 3272 N N . HIS F 1 23 ? 70.051 83.243 88.280 1.00 19.75 71 HIS F N 1
ATOM 3273 C CA . HIS F 1 23 ? 69.289 84.361 87.731 1.00 25.94 71 HIS F CA 1
ATOM 3274 C C . HIS F 1 23 ? 67.794 84.112 87.908 1.00 20.13 71 HIS F C 1
ATOM 3275 O O . HIS F 1 23 ? 67.030 85.026 88.222 1.00 21.79 71 HIS F O 1
ATOM 3282 N N . TYR F 1 24 ? 67.387 82.865 87.694 1.00 18.86 72 TYR F N 1
ATOM 3283 C CA . TYR F 1 24 ? 65.998 82.457 87.859 1.00 23.11 72 TYR F CA 1
ATOM 3284 C C . TYR F 1 24 ? 65.579 82.572 89.324 1.00 22.77 72 TYR F C 1
ATOM 3285 O O . TYR F 1 24 ? 64.503 83.087 89.626 1.00 16.23 72 TYR F O 1
ATOM 3294 N N . LYS F 1 25 ? 66.437 82.100 90.226 1.00 24.94 73 LYS F N 1
ATOM 3295 C CA . LYS F 1 25 ? 66.181 82.204 91.663 1.00 24.48 73 LYS F CA 1
ATOM 3296 C C . LYS F 1 25 ? 66.035 83.652 92.116 1.00 24.79 73 LYS F C 1
ATOM 3297 O O . LYS F 1 25 ? 65.185 83.959 92.952 1.00 26.43 73 LYS F O 1
ATOM 3303 N N . ASP F 1 26 ? 66.866 84.535 91.567 1.00 22.27 74 ASP F N 1
ATOM 3304 C CA . ASP F 1 26 ? 66.815 85.951 91.915 1.00 25.36 74 ASP F CA 1
ATOM 3305 C C . ASP F 1 26 ? 65.470 86.563 91.535 1.00 24.63 74 ASP F C 1
ATOM 3306 O O . ASP F 1 26 ? 64.967 87.451 92.221 1.00 27.38 74 ASP F O 1
ATOM 3311 N N . GLN F 1 27 ? 64.890 86.078 90.442 1.00 23.10 75 GLN F N 1
ATOM 3312 C CA . GLN F 1 27 ? 63.589 86.557 89.993 1.00 22.97 75 GLN F CA 1
ATOM 3313 C C . GLN F 1 27 ? 62.457 85.928 90.802 1.00 22.62 75 GLN F C 1
ATOM 3314 O O . GLN F 1 27 ? 61.468 86.589 91.113 1.00 23.25 75 GLN F O 1
ATOM 3328 N N . ASP F 1 29 ? 62.625 84.226 93.973 1.00 20.47 77 ASP F N 1
ATOM 3329 C CA . ASP F 1 29 ? 62.673 84.326 95.440 1.00 25.35 77 ASP F CA 1
ATOM 3330 C C . ASP F 1 29 ? 61.736 85.370 96.072 1.00 20.60 77 ASP F C 1
ATOM 3331 O O . ASP F 1 29 ? 61.001 85.043 97.003 1.00 32.17 77 ASP F O 1
ATOM 3336 N N . PRO F 1 30 ? 61.751 86.621 95.575 1.00 30.51 78 PRO F N 1
ATOM 3337 C CA . PRO F 1 30 ? 60.903 87.615 96.246 1.00 36.73 78 PRO F CA 1
ATOM 3338 C C . PRO F 1 30 ? 59.425 87.561 95.846 1.00 40.56 78 PRO F C 1
ATOM 3339 O O . PRO F 1 30 ? 58.607 88.206 96.501 1.00 36.49 78 PRO F O 1
ATOM 3343 N N . ILE F 1 31 ? 59.084 86.815 94.799 1.00 29.45 79 ILE F N 1
ATOM 3344 C CA . ILE F 1 31 ? 57.713 86.828 94.285 1.00 22.84 79 ILE F CA 1
ATOM 3345 C C . ILE F 1 31 ? 56.908 85.560 94.605 1.00 22.82 79 ILE F C 1
ATOM 3346 O O . ILE F 1 31 ? 56.132 85.078 93.775 1.00 19.41 79 ILE F O 1
ATOM 3351 N N . GLU F 1 32 ? 57.079 85.044 95.819 1.00 25.02 80 GLU F N 1
ATOM 3352 C CA . GLU F 1 32 ? 56.375 83.845 96.273 1.00 25.25 80 GLU F CA 1
ATOM 3353 C C . GLU F 1 32 ? 54.859 83.969 96.106 1.00 28.10 80 GLU F C 1
ATOM 3354 O O . GLU F 1 32 ? 54.165 82.977 95.879 1.00 27.43 80 GLU F O 1
ATOM 3360 N N . LYS F 1 33 ? 54.359 85.199 96.202 1.00 32.88 81 LYS F N 1
ATOM 3361 C CA . LYS F 1 33 ? 52.936 85.491 96.054 1.00 39.76 81 LYS F CA 1
ATOM 3362 C C . LYS F 1 33 ? 52.386 85.176 94.664 1.00 41.01 81 LYS F C 1
ATOM 3363 O O . LYS F 1 33 ? 51.186 84.959 94.503 1.00 43.63 81 LYS F O 1
ATOM 3369 N N . ASP F 1 34 ? 53.258 85.149 93.662 1.00 27.07 82 ASP F N 1
ATOM 3370 C CA . ASP F 1 34 ? 52.812 84.971 92.282 1.00 32.06 82 ASP F CA 1
ATOM 3371 C C . ASP F 1 34 ? 53.248 83.655 91.629 1.00 30.58 82 ASP F C 1
ATOM 3372 O O . ASP F 1 34 ? 53.088 83.486 90.421 1.00 29.72 82 ASP F O 1
ATOM 3377 N N . TRP F 1 35 ? 53.789 82.726 92.413 1.00 18.39 83 TRP F N 1
ATOM 3378 C CA . TRP F 1 35 ? 54.263 81.455 91.858 1.00 18.50 83 TRP F CA 1
ATOM 3379 C C . TRP F 1 35 ? 53.162 80.641 91.180 1.00 18.98 83 TRP F C 1
ATOM 3380 O O . TRP F 1 35 ? 53.450 79.813 90.319 1.00 18.76 83 TRP F O 1
ATOM 3391 N N . CYS F 1 36 ? 51.910 80.881 91.564 1.00 16.11 84 CYS F N 1
ATOM 3392 C CA . CYS F 1 36 ? 50.782 80.147 90.994 1.00 15.51 84 CYS F CA 1
ATOM 3393 C C . CYS F 1 36 ? 50.014 80.978 89.981 1.00 16.58 84 CYS F C 1
ATOM 3394 O O . CYS F 1 36 ? 48.966 80.557 89.485 1.00 16.42 84 CYS F O 1
ATOM 3397 N N . ASP F 1 37 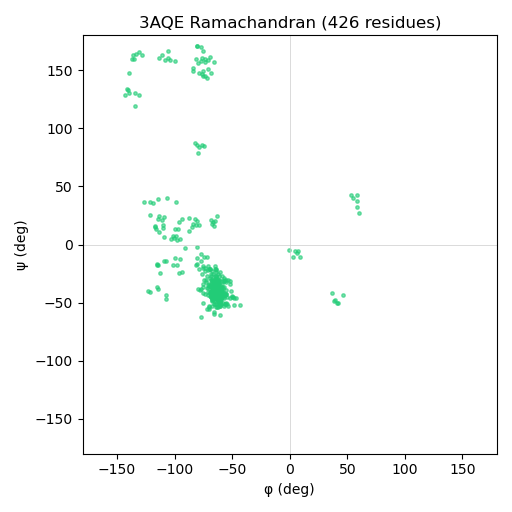? 50.525 82.169 89.696 1.00 21.45 85 ASP F N 1
ATOM 3398 C CA . ASP F 1 37 ? 49.973 82.999 88.637 1.00 23.41 85 ASP F CA 1
ATOM 3399 C C . ASP F 1 37 ? 50.580 82.490 87.334 1.00 25.62 85 ASP F C 1
ATOM 3400 O O . ASP F 1 37 ? 51.616 82.985 86.883 1.00 22.10 85 ASP F O 1
ATOM 3405 N N . TRP F 1 38 ? 49.925 81.497 86.736 1.00 15.02 86 TRP F N 1
ATOM 3406 C CA . TRP F 1 38 ? 50.508 80.731 85.631 1.00 14.72 86 TRP F CA 1
ATOM 3407 C C . TRP F 1 38 ? 50.962 81.564 84.432 1.00 19.74 86 TRP F C 1
ATOM 3408 O O . TRP F 1 38 ? 52.038 81.326 83.885 1.00 21.50 86 TRP F O 1
ATOM 3419 N N . ALA F 1 39 ? 50.155 82.535 84.021 1.00 16.06 87 ALA F N 1
ATOM 3420 C CA . ALA F 1 39 ? 50.529 83.371 82.886 1.00 15.23 87 ALA F CA 1
ATOM 3421 C C . ALA F 1 39 ? 51.719 84.260 83.232 1.00 23.55 87 ALA F C 1
ATOM 3422 O O . ALA F 1 39 ? 52.580 84.519 82.391 1.00 26.28 87 ALA F O 1
ATOM 3432 N N . ILE F 1 41 ? 54.279 83.915 85.841 1.00 22.73 89 ILE F N 1
ATOM 3433 C CA . ILE F 1 41 ? 55.580 83.274 86.055 1.00 21.37 89 ILE F CA 1
ATOM 3434 C C . ILE F 1 41 ? 56.093 82.460 84.865 1.00 18.35 89 ILE F C 1
ATOM 3435 O O . ILE F 1 41 ? 57.212 81.951 84.903 1.00 15.72 89 ILE F O 1
ATOM 3440 N N . SER F 1 42 ? 55.286 82.331 83.814 1.00 18.82 90 SER F N 1
ATOM 3441 C CA . SER F 1 42 ? 55.746 81.643 82.609 1.00 21.31 90 SER F CA 1
ATOM 3442 C C . SER F 1 42 ? 56.884 82.422 81.950 1.00 21.80 90 SER F C 1
ATOM 3443 O O . SER F 1 42 ? 57.668 81.865 81.190 1.00 19.63 90 SER F O 1
ATOM 3446 N N . ARG F 1 43 ? 56.972 83.712 82.259 1.00 19.53 91 ARG F N 1
ATOM 3447 C CA . ARG F 1 43 ? 57.996 84.574 81.672 1.00 20.17 91 ARG F CA 1
ATOM 3448 C C . ARG F 1 43 ? 59.402 84.365 82.252 1.00 16.51 91 ARG F C 1
ATOM 3449 O O . ARG F 1 43 ? 60.348 84.179 81.489 1.00 18.88 91 ARG F O 1
ATOM 3457 N N . PRO F 1 44 ? 59.550 84.383 83.594 1.00 13.18 92 PRO F N 1
ATOM 3458 C CA . PRO F 1 44 ? 60.884 84.027 84.092 1.00 17.46 92 PRO F CA 1
ATOM 3459 C C . PRO F 1 44 ? 61.222 82.567 83.799 1.00 17.09 92 PRO F C 1
ATOM 3460 O O . PRO F 1 44 ? 62.393 82.239 83.611 1.00 18.15 92 PRO F O 1
ATOM 3464 N N . TYR F 1 45 ? 60.208 81.708 83.753 1.00 16.36 93 TYR F N 1
ATOM 3465 C CA . TYR F 1 45 ? 60.414 80.303 83.417 1.00 15.57 93 TYR F CA 1
ATOM 3466 C C . TYR F 1 45 ? 60.871 80.142 81.967 1.00 16.62 93 TYR F C 1
ATOM 3467 O O . TYR F 1 45 ? 61.736 79.320 81.673 1.00 15.06 93 TYR F O 1
ATOM 3476 N N . SER F 1 46 ? 60.281 80.920 81.063 1.00 19.17 94 SER F N 1
ATOM 3477 C CA . SER F 1 46 ? 60.703 80.900 79.665 1.00 18.74 94 SER F CA 1
ATOM 3478 C C . SER F 1 46 ? 62.130 81.422 79.522 1.00 18.69 94 SER F C 1
ATOM 3479 O O . SER F 1 46 ? 62.912 80.902 78.722 1.00 19.60 94 SER F O 1
ATOM 3482 N N . THR F 1 47 ? 62.466 82.450 80.297 1.00 22.94 95 THR F N 1
ATOM 3483 C CA . THR F 1 47 ? 63.825 82.986 80.306 1.00 23.36 95 THR F CA 1
ATOM 3484 C C . THR F 1 47 ? 64.818 81.920 80.764 1.00 26.06 95 THR F C 1
ATOM 3485 O O . THR F 1 47 ? 65.914 81.796 80.214 1.00 23.84 95 THR F O 1
ATOM 3489 N N . LEU F 1 48 ? 64.424 81.148 81.771 1.00 24.47 96 LEU F N 1
ATOM 3490 C CA . LEU F 1 48 ? 65.251 80.055 82.270 1.00 20.15 96 LEU F CA 1
ATOM 3491 C C . LEU F 1 48 ? 65.496 79.004 81.190 1.00 19.21 96 LEU F C 1
ATOM 3492 O O . LEU F 1 48 ? 66.638 78.616 80.944 1.00 21.45 96 LEU F O 1
ATOM 3497 N N . ARG F 1 49 ? 64.421 78.552 80.547 1.00 15.92 97 ARG F N 1
ATOM 3498 C CA . ARG F 1 49 ? 64.517 77.539 79.499 1.00 16.57 97 ARG F CA 1
ATOM 3499 C C . ARG F 1 49 ? 65.355 78.011 78.313 1.00 27.25 97 ARG F C 1
ATOM 3500 O O . ARG F 1 49 ? 66.111 77.232 77.729 1.00 18.50 97 ARG F O 1
ATOM 3508 N N . ASP F 1 50 ? 65.210 79.283 77.952 1.00 22.03 98 ASP F N 1
ATOM 3509 C CA . ASP F 1 50 ? 65.993 79.848 76.862 1.00 27.17 98 ASP F CA 1
ATOM 3510 C C . ASP F 1 50 ? 67.464 79.881 77.228 1.00 25.02 98 ASP F C 1
ATOM 3511 O O . ASP F 1 50 ? 68.328 79.666 76.379 1.00 20.13 98 ASP F O 1
ATOM 3516 N N . CYS F 1 51 ? 67.741 80.159 78.497 1.00 21.80 99 CYS F N 1
ATOM 3517 C CA . CYS F 1 51 ? 69.112 80.199 78.989 1.00 22.35 99 CYS F CA 1
ATOM 3518 C C . CYS F 1 51 ? 69.728 78.804 78.949 1.00 21.35 99 CYS F C 1
ATOM 3519 O O . CYS F 1 51 ? 70.850 78.624 78.473 1.00 23.04 99 CYS F O 1
ATOM 3522 N N . LEU F 1 52 ? 68.977 77.820 79.438 1.00 20.19 100 LEU F N 1
ATOM 3523 C CA . LEU F 1 52 ? 69.419 76.428 79.435 1.00 19.63 100 LEU F CA 1
ATOM 3524 C C . LEU F 1 52 ? 69.685 75.924 78.019 1.00 18.07 100 LEU F C 1
ATOM 3525 O O . LEU F 1 52 ? 70.648 75.193 77.786 1.00 21.79 100 LEU F O 1
ATOM 3530 N N . GLU F 1 53 ? 68.830 76.318 77.078 1.00 18.90 101 GLU F N 1
ATOM 3531 C CA . GLU F 1 53 ? 68.973 75.878 75.692 1.00 21.17 101 GLU F CA 1
ATOM 3532 C C . GLU F 1 53 ? 70.134 76.586 75.000 1.00 25.82 101 GLU F C 1
ATOM 3533 O O . GLU F 1 53 ? 70.906 75.956 74.279 1.00 23.34 101 GLU F O 1
ATOM 3539 N N . HIS F 1 54 ? 70.250 77.893 75.227 1.00 24.06 102 HIS F N 1
ATOM 3540 C CA . HIS F 1 54 ? 71.326 78.694 74.641 1.00 26.46 102 HIS F CA 1
ATOM 3541 C C . HIS F 1 54 ? 72.704 78.126 74.958 1.00 28.87 102 HIS F C 1
ATOM 3542 O O . HIS F 1 54 ? 73.523 77.919 74.060 1.00 25.96 102 HIS F O 1
ATOM 3549 N N . PHE F 1 55 ? 72.961 77.874 76.236 1.00 24.55 103 PHE F N 1
ATOM 3550 C CA . PHE F 1 55 ? 74.250 77.335 76.637 1.00 24.74 103 PHE F CA 1
ATOM 3551 C C . PHE F 1 55 ? 74.426 75.877 76.220 1.00 28.04 103 PHE F C 1
ATOM 3552 O O . PHE F 1 55 ? 75.551 75.425 76.016 1.00 28.90 103 PHE F O 1
ATOM 3560 N N . ALA F 1 56 ? 73.322 75.145 76.087 1.00 15.95 104 ALA F N 1
ATOM 3561 C CA . ALA F 1 56 ? 73.391 73.775 75.590 1.00 16.99 104 ALA F CA 1
ATOM 3562 C C . ALA F 1 56 ? 73.878 73.783 74.144 1.00 25.87 104 ALA F C 1
ATOM 3563 O O . ALA F 1 56 ? 74.684 72.943 73.741 1.00 29.82 104 ALA F O 1
ATOM 3565 N N . GLU F 1 57 ? 73.381 74.748 73.374 1.00 25.16 105 GLU F N 1
ATOM 3566 C CA . GLU F 1 57 ? 73.793 74.948 71.989 1.00 25.65 105 GLU F CA 1
ATOM 3567 C C . GLU F 1 57 ? 75.213 75.494 71.908 1.00 30.40 105 GLU F C 1
ATOM 3568 O O . GLU F 1 57 ? 75.964 75.165 70.989 1.00 28.13 105 GLU F O 1
ATOM 3574 N N . LEU F 1 58 ? 75.575 76.335 72.871 1.00 30.60 106 LEU F N 1
ATOM 3575 C CA . LEU F 1 58 ? 76.913 76.912 72.915 1.00 32.12 106 LEU F CA 1
ATOM 3576 C C . LEU F 1 58 ? 77.966 75.827 73.118 1.00 36.56 106 LEU F C 1
ATOM 3577 O O . LEU F 1 58 ? 79.035 75.862 72.506 1.00 33.06 106 LEU F O 1
ATOM 3582 N N . PHE F 1 59 ? 77.651 74.859 73.974 1.00 27.76 107 PHE F N 1
ATOM 3583 C CA . PHE F 1 59 ? 78.588 73.787 74.300 1.00 23.45 107 PHE F CA 1
ATOM 3584 C C . PHE F 1 59 ? 78.352 72.508 73.495 1.00 28.94 107 PHE F C 1
ATOM 3585 O O . PHE F 1 59 ? 78.892 71.452 73.824 1.00 21.80 107 PHE F O 1
ATOM 3593 N N . ASP F 1 60 ? 77.546 72.617 72.440 1.00 26.02 108 ASP F N 1
ATOM 3594 C CA . ASP F 1 60 ? 77.290 71.506 71.515 1.00 33.17 108 ASP F CA 1
ATOM 3595 C C . ASP F 1 60 ? 76.782 70.238 72.196 1.00 26.91 108 ASP F C 1
ATOM 3596 O O . ASP F 1 60 ? 77.186 69.126 71.852 1.00 32.45 108 ASP F O 1
ATOM 3601 N N . LEU F 1 61 ? 75.902 70.423 73.172 1.00 29.69 109 LEU F N 1
ATOM 3602 C CA . LEU F 1 61 ? 75.201 69.318 73.801 1.00 19.38 109 LEU F CA 1
ATOM 3603 C C . LEU F 1 61 ? 73.764 69.354 73.288 1.00 25.64 109 LEU F C 1
ATOM 3604 O O . LEU F 1 61 ? 73.340 70.341 72.678 1.00 29.82 109 LEU F O 1
ATOM 3609 N N . GLY F 1 62 ? 73.012 68.285 73.515 1.00 33.05 110 GLY F N 1
ATOM 3610 C CA . GLY F 1 62 ? 71.635 68.260 73.064 1.00 34.63 110 GLY F CA 1
ATOM 3611 C C . GLY F 1 62 ? 70.736 69.073 73.970 1.00 35.15 110 GLY F C 1
ATOM 3612 O O . GLY F 1 62 ? 71.078 69.342 75.123 1.00 28.78 110 GLY F O 1
ATOM 3613 N N . PHE F 1 63 ? 69.592 69.490 73.443 1.00 22.30 111 PHE F N 1
ATOM 3614 C CA . PHE F 1 63 ? 68.537 70.020 74.292 1.00 22.53 111 PHE F CA 1
ATOM 3615 C C . PHE F 1 63 ? 67.213 69.350 73.926 1.00 24.79 111 PHE F C 1
ATOM 3616 O O . PHE F 1 63 ? 66.833 69.316 72.754 1.00 26.01 111 PHE F O 1
ATOM 3624 N N . PRO F 1 64 ? 66.501 68.818 74.933 1.00 26.95 112 PRO F N 1
ATOM 3625 C CA . PRO F 1 64 ? 66.913 68.896 76.339 1.00 23.40 112 PRO F CA 1
ATOM 3626 C C . PRO F 1 64 ? 67.942 67.832 76.704 1.00 29.09 112 PRO F C 1
ATOM 3627 O O . PRO F 1 64 ? 68.082 66.827 76.003 1.00 32.16 112 PRO F O 1
ATOM 3631 N N . ASN F 1 65 ? 68.662 68.079 77.792 1.00 17.74 113 ASN F N 1
ATOM 3632 C CA . ASN F 1 65 ? 69.683 67.172 78.286 1.00 14.56 113 ASN F CA 1
ATOM 3633 C C . ASN F 1 65 ? 69.409 66.916 79.768 1.00 20.06 113 ASN F C 1
ATOM 3634 O O . ASN F 1 65 ? 68.648 67.664 80.383 1.00 15.36 113 ASN F O 1
ATOM 3639 N N . PRO F 1 66 ? 70.007 65.855 80.343 1.00 19.95 114 PRO F N 1
ATOM 3640 C CA . PRO F 1 66 ? 69.685 65.493 81.731 1.00 15.59 114 PRO F CA 1
ATOM 3641 C C . PRO F 1 66 ? 69.883 66.622 82.738 1.00 11.91 114 PRO F C 1
ATOM 3642 O O . PRO F 1 66 ? 69.036 66.785 83.617 1.00 16.28 114 PRO F O 1
ATOM 3646 N N . LEU F 1 67 ? 70.969 67.383 82.626 1.00 20.58 115 LEU F N 1
ATOM 3647 C CA . LEU F 1 67 ? 71.212 68.475 83.570 1.00 15.35 115 LEU F CA 1
ATOM 3648 C C . LEU F 1 67 ? 70.117 69.531 83.483 1.00 17.60 115 LEU F C 1
ATOM 3649 O O . LEU F 1 67 ? 69.571 69.950 84.505 1.00 16.61 115 LEU F O 1
ATOM 3654 N N . ALA F 1 68 ? 69.793 69.951 82.263 1.00 10.08 116 ALA F N 1
ATOM 3655 C CA . ALA F 1 68 ? 68.721 70.918 82.054 1.00 14.91 116 ALA F CA 1
ATOM 3656 C C . ALA F 1 68 ? 67.411 70.383 82.619 1.00 13.40 116 ALA F C 1
ATOM 3657 O O . ALA F 1 68 ? 66.643 71.118 83.239 1.00 11.76 116 ALA F O 1
ATOM 3659 N N . GLU F 1 69 ? 67.164 69.095 82.407 1.00 14.59 117 GLU F N 1
ATOM 3660 C CA . GLU F 1 69 ? 65.948 68.467 82.909 1.00 21.98 117 GLU F CA 1
ATOM 3661 C C . GLU F 1 69 ? 65.914 68.368 84.437 1.00 14.81 117 GLU F C 1
ATOM 3662 O O . GLU F 1 69 ? 64.839 68.410 85.034 1.00 16.29 117 GLU F O 1
ATOM 3668 N N . ARG F 1 70 ? 67.076 68.240 85.074 1.00 19.12 118 ARG F N 1
ATOM 3669 C CA . ARG F 1 70 ? 67.111 68.239 86.533 1.00 17.11 118 ARG F CA 1
ATOM 3670 C C 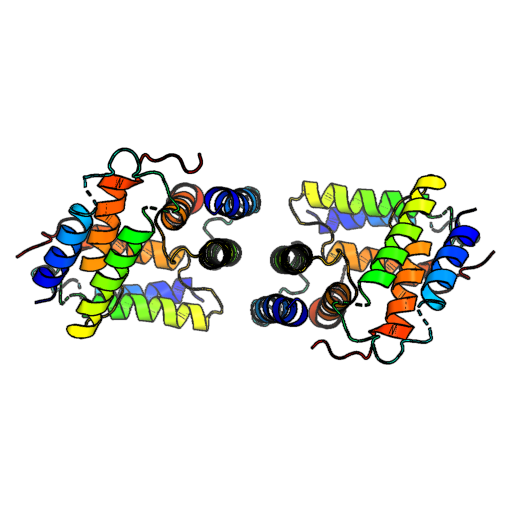. ARG F 1 70 ? 66.672 69.599 87.059 1.00 17.76 118 ARG F C 1
ATOM 3671 O O . ARG F 1 70 ? 65.964 69.690 88.061 1.00 15.88 118 ARG F O 1
ATOM 3679 N N . ILE F 1 71 ? 67.096 70.656 86.374 1.00 11.78 119 ILE F N 1
ATOM 3680 C CA . ILE F 1 71 ? 66.750 72.014 86.778 1.00 14.13 119 ILE F CA 1
ATOM 3681 C C . ILE F 1 71 ? 65.249 72.246 86.615 1.00 15.43 119 ILE F C 1
ATOM 3682 O O . ILE F 1 71 ?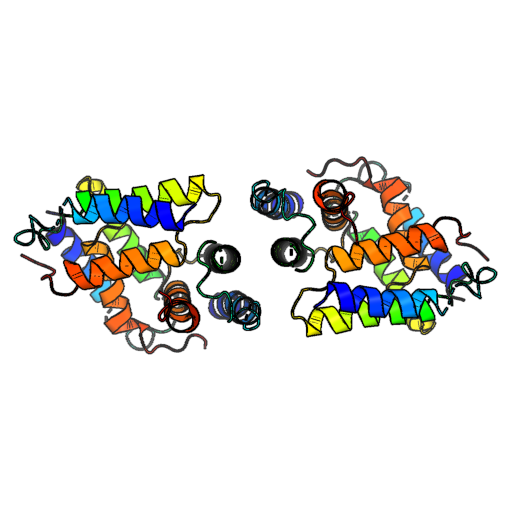 64.597 72.809 87.495 1.00 13.75 119 ILE F O 1
ATOM 3687 N N . ILE F 1 72 ? 64.703 71.785 85.495 1.00 13.71 120 ILE F N 1
ATOM 3688 C CA . ILE F 1 72 ? 63.268 71.887 85.243 1.00 14.28 120 ILE F CA 1
ATOM 3689 C C . ILE F 1 72 ? 62.454 71.136 86.305 1.00 15.65 120 ILE F C 1
ATOM 3690 O O . ILE F 1 72 ? 61.440 71.638 86.791 1.00 16.20 120 ILE F O 1
ATOM 3695 N N . PHE F 1 73 ? 62.905 69.942 86.675 1.00 12.92 121 PHE F N 1
ATOM 3696 C CA . PHE F 1 73 ? 62.241 69.178 87.726 1.00 15.67 121 PHE F CA 1
ATOM 3697 C C . PHE F 1 73 ? 62.353 69.909 89.067 1.00 14.41 121 PHE F C 1
ATOM 3698 O O . PHE F 1 73 ? 61.415 69.912 89.862 1.00 13.64 121 PHE F O 1
ATOM 3706 N N . GLU F 1 74 ? 63.502 70.537 89.302 1.00 15.72 122 GLU F N 1
ATOM 3707 C CA . GLU F 1 74 ? 63.738 71.277 90.542 1.00 18.64 122 GLU F CA 1
ATOM 3708 C C . GLU F 1 74 ? 62.759 72.432 90.764 1.00 18.16 122 GLU F C 1
ATOM 3709 O O . GLU F 1 74 ? 62.177 72.552 91.843 1.00 17.46 122 GLU F O 1
ATOM 3715 N N . THR F 1 75 ? 62.575 73.281 89.757 1.00 14.60 123 THR F N 1
ATOM 3716 C CA . THR F 1 75 ? 61.657 74.403 89.916 1.00 14.34 123 THR F CA 1
ATOM 3717 C C . THR F 1 75 ? 60.219 73.922 90.074 1.00 17.64 123 THR F C 1
ATOM 3718 O O . THR F 1 75 ? 59.423 74.553 90.769 1.00 12.54 123 THR F O 1
ATOM 3722 N N . HIS F 1 76 ? 59.886 72.802 89.439 1.00 15.16 124 HIS F N 1
ATOM 3723 C CA . HIS F 1 76 ? 58.562 72.216 89.620 1.00 16.33 124 HIS F CA 1
ATOM 3724 C C . HIS F 1 76 ? 58.392 71.690 91.039 1.00 14.69 124 HIS F C 1
ATOM 3725 O O . HIS F 1 76 ? 57.311 71.785 91.619 1.00 20.63 124 HIS F O 1
ATOM 3732 N N . GLN F 1 77 ? 59.465 71.136 91.594 1.00 16.06 125 GLN F N 1
ATOM 3733 C CA . GLN F 1 77 ? 59.432 70.626 92.961 1.00 19.44 125 GLN F CA 1
ATOM 3734 C C . GLN F 1 77 ? 59.297 71.753 93.986 1.00 22.49 125 GLN F C 1
ATOM 3735 O O . GLN F 1 77 ? 58.535 71.639 94.944 1.00 20.80 125 GLN F O 1
ATOM 3741 N N . ILE F 1 78 ? 60.027 72.847 93.781 1.00 14.31 126 ILE F N 1
ATOM 3742 C CA . ILE F 1 78 ? 60.078 73.903 94.792 1.00 16.85 126 ILE F CA 1
ATOM 3743 C C . ILE F 1 78 ? 59.112 75.072 94.564 1.00 21.47 126 ILE F C 1
ATOM 3744 O O . ILE F 1 78 ? 58.727 75.747 95.515 1.00 22.41 126 ILE F O 1
ATOM 3749 N N . HIS F 1 79 ? 58.710 75.310 93.319 1.00 16.72 127 HIS F N 1
ATOM 3750 C CA . HIS F 1 79 ? 57.849 76.460 93.016 1.00 18.05 127 HIS F CA 1
ATOM 3751 C C . HIS F 1 79 ? 56.393 76.117 92.687 1.00 20.88 127 HIS F C 1
ATOM 3752 O O . HIS F 1 79 ? 55.470 76.770 93.179 1.00 22.10 127 HIS F O 1
ATOM 3759 N N . PHE F 1 80 ? 56.184 75.088 91.873 1.00 13.36 128 PHE F N 1
ATOM 3760 C CA . PHE F 1 80 ? 54.883 74.885 91.231 1.00 19.64 128 PHE F CA 1
ATOM 3761 C C . PHE F 1 80 ? 54.048 73.705 91.745 1.00 17.67 128 PHE F C 1
ATOM 3762 O O . PHE F 1 80 ? 52.855 73.629 91.465 1.00 15.62 128 PHE F O 1
ATOM 3770 N N . ALA F 1 81 ? 54.667 72.804 92.502 1.00 12.45 129 ALA F N 1
ATOM 3771 C CA . ALA F 1 81 ? 54.047 71.519 92.839 1.00 21.54 129 ALA F CA 1
ATOM 3772 C C . ALA F 1 81 ? 52.706 71.604 93.574 1.00 19.79 129 ALA F C 1
ATOM 3773 O O . ALA F 1 81 ? 51.829 70.763 93.369 1.00 14.03 129 ALA F O 1
ATOM 3775 N N . ASN F 1 82 ? 52.539 72.613 94.421 1.00 16.82 130 ASN F N 1
ATOM 3776 C CA . ASN F 1 82 ? 51.334 72.691 95.240 1.00 17.58 130 ASN F CA 1
ATOM 3777 C C . ASN F 1 82 ? 50.392 73.827 94.851 1.00 16.63 130 ASN F C 1
ATOM 3778 O O . ASN F 1 82 ? 49.468 74.171 95.594 1.00 16.85 130 ASN F O 1
ATOM 3783 N N . CYS F 1 83 ? 50.627 74.402 93.676 1.00 13.22 131 CYS F N 1
ATOM 3784 C CA . CYS F 1 83 ? 49.779 75.471 93.174 1.00 17.15 131 CYS F CA 1
ATOM 3785 C C . CYS F 1 83 ? 48.464 74.914 92.655 1.00 18.79 131 CYS F C 1
ATOM 3786 O O . CYS F 1 83 ? 48.413 73.795 92.136 1.00 15.81 131 CYS F O 1
ATOM 3789 N N . SER F 1 84 ? 47.397 75.693 92.807 1.00 19.66 132 SER F N 1
ATOM 3790 C CA . SER F 1 84 ? 46.123 75.350 92.197 1.00 16.94 132 SER F CA 1
ATOM 3791 C C . SER F 1 84 ? 46.236 75.553 90.688 1.00 19.27 132 SER F C 1
ATOM 3792 O O . SER F 1 84 ? 47.017 76.387 90.226 1.00 16.77 132 SER F O 1
ATOM 3795 N N . LEU F 1 85 ? 45.471 74.786 89.919 1.00 19.36 133 LEU F N 1
ATOM 3796 C CA . LEU F 1 85 ? 45.567 74.869 88.466 1.00 18.35 133 LEU F CA 1
ATOM 3797 C C . LEU F 1 85 ? 44.781 76.056 87.910 1.00 24.32 133 LEU F C 1
ATOM 3798 O O . LEU F 1 85 ? 44.988 76.463 86.768 1.00 19.22 133 LEU F O 1
ATOM 3803 N N . VAL F 1 86 ? 43.878 76.606 88.720 1.00 26.47 134 VAL F N 1
ATOM 3804 C CA . VAL F 1 86 ? 43.135 77.805 88.346 1.00 32.04 134 VAL F CA 1
ATOM 3805 C C . VAL F 1 86 ? 43.119 78.782 89.514 1.00 34.80 134 VAL F C 1
ATOM 3806 O O . VAL F 1 86 ? 42.857 78.377 90.645 1.00 29.52 134 VAL F O 1
#

Foldseek 3Di:
DLVVQLVVLLVVLCVCVPVLVCLQVVVNVVSVVSSQVSNVVVCVVVVHDPPDDVSVVSVVVCCVPRPVPHDNDD/DLVVLLVVLVVQLCVCVVVLVCLLVVVNVVSVVSSVCSSCVVCVVVVHHPPDDVSVVSVVVCCVVRPVPHDPPD/DLVVQLVVLQVVLVVCVPVLVCLQVVVNVVSVVSSVVSSCVVCVVVVHHPPDDVSVVSVVVCCVVRPVVHD/DLVVQLVVLLVVLVVCVPPLVCLQVVVNVVSVVSSVVSNCVVCVVVVHDPPDDVSVVSVVVCCVVRPVPHDD/DLVVLLVVLLVQLCVCVVPLVCLQVVVNVVSVVSSQVSSCVVCVVVVHDPPDDVSVVSVVVCCVVRPVPHDPDD/DLVVLLVVLLVVLCVCVVPLVCLQVVVNVVSVVSSLVSNCVVCVVVVHDPPDPVSVVSVVVCCVVRPVPHDND

Radius of gyration: 27.14 Å; Cα contacts (8 Å, |Δi|>4): 416; chains: 6; bounding box: 79×42×55 Å

B-factor: mean 27.98, std 11.89, range [7.88, 124.91]